Protein AF-0000000069957205 (afdb_homodimer)

Nearest PDB structures (foldseek):
  1v2r-assembly1_T  TM=9.143E-01  e=3.333E-22  Bos taurus
  2ra3-assembly1_B  TM=8.995E-01  e=7.237E-22  Homo sapiens
  4b2b-assembly2_C  TM=9.172E-01  e=4.080E-21  Bos taurus
  3plb-assembly1_A  TM=9.095E-01  e=2.532E-21  Bos taurus
  2f91-assembly1_A  TM=8.867E-01  e=6.575E-21  Astacus leptodactylus

Secondary structure (DSSP, 8-state):
--------------------TTHHHHHHHHHHHTTSHHHHHHH-GGG---EEPPS-S-TTEEEEEE-SSTTSPPEEEEEEEE-SSSEEEE-GGGSEETTTEEEEEEEES-SBSSS---GGG-EEEEEEEEEE-TT--TT--TT--EEEEEESPP---SSS---EEP-SS--TTS-EEEEESS-SSTT-SS--SB-EEEEEEEE-HHHHHHHTHHHHHTTTTTT-S-TTEEEEE-TTT------TT-TTPEEEE--S---SSS--SS-EEEEEEEEESTTT-TT--EEEEEGGGGHHHHHHHHS---/--------------------TTHHHHHHHHHHHTTSHHHHHHH-GGG---EEPPS-S-TTEEEEEE-SSTTSPPEEEEEEEE-SSSEEEE-GGGSEETTTEEEEEEEES-SBSSS---GGG-EEEEEEEEEE-TT--TT--SS--EEEEEESPP---SSS---EEP-SS--TTS-EEEEESS-SSTT-SS--SB-EEEEEEEE-HHHHHHHTHHHHHTTTTTT-S-TTEEEEE-TTT------TT-TTPEEEE--S---SSS--SS-EEEEEEEEESTTT-TT--EEEEEGGGGHHHHHHHHS---

Foldseek 3Di:
DDPPPPPPPPPPPPPPVPPPQQRLLQVQCLVQQCVDLVNVCLVPVVPHDDDDDAPDPQQQKKWWFFAPDPPDDTDGFEIWGASDLWKTKFFQVQQADPVGGGGFKIKGLDFFQPDPPCVVRIDMFTFPDKAQDPPDDPPALPSGMIMTTTPPGHDDDRRHDGAGADQDDDPQPFFKKWKFQAPQFLPDPGGHRGIDMFTKAWDDQVLLQVLCVVCCVVCSHVVGDDSQKTWIHDQAQFNGADDGRHGGTFTWGADPDDSSPRDGRHIYGQWTFGDWDGHRDHNITTMTGGRNVCSNVCCCVVPNDD/DPPPPPPPPPPPPPPPVPPPQQRLLQVQCLVQQCPDLVNVCLVPVVPHDDDDDAPDPQQQKKWWFFAPDPVDDTDGFEIWGASDLWKTKFFQVQQADPPGGGGFKIKGLDFFQPDPPCVVRIDMFTFPDKAQDPPDDPPALPSGMIMTTTPPGHDDDRRHDGAGADQDDDPQPFFKKWKFQAPQFLPDPGGHRGIDMFTKAWDDQVLLQVLCVVCCVVCSHVVGDDSQKTWIHDQAPFNGADDGRHGGTFTWGADPDDSSPRDGRHIYGQWTFGDWDGHRDHNITTMTGGRNVCSNVCCCVVPNDD

pLDDT: mean 90.07, std 14.48, range [34.66, 98.94]

InterPro domains:
  IPR001254 Serine proteases, trypsin domain [PF00089] (59-298)
  IPR001254 Serine proteases, trypsin domain [PS50240] (58-303)
  IPR001254 Serine proteases, trypsin domain [SM00020] (48-298)
  IPR001254 Serine proteases, trypsin domain [cd00190] (58-301)
  IPR001314 Peptidase S1A, chymotrypsin family [PR00722] (79-94)
  IPR001314 Peptidase S1A, chymotrypsin family [PR00722] (140-154)
  IPR001314 Peptidase S1A, chymotrypsin family [PR00722] (240-252)
  IPR009003 Peptidase S1, PA clan [SSF50494] (58-305)
  IPR018114 Serine proteases, trypsin family, histidine active site [PS00134] (89-94)
  IPR033116 Serine proteases, trypsin family, serine active site [PS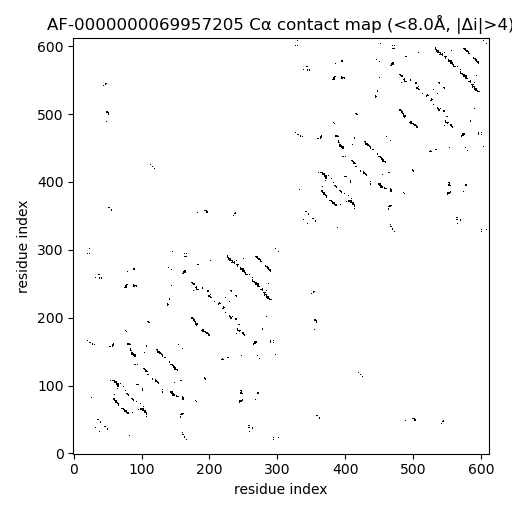00135] (241-252)
  IPR050127 Serine Proteases (Peptidase S1 Family) [PTHR24264] (75-301)

Sequence (612 aa):
MIRIKIALVIVLSIAFRGSGVGEKAFNACKTYGQLMLECHNILFPKLRVRVPVDFLLYPHMVLIGFRKNPNHNPSWKCGGSLISEGWVLTAAHCVEDRDEGPASILRIGTATFEFDEVDELVQERTVAEIVPHPGFNPPSKYHDIALMRASPVFTLNRDIRIACLHLGEDIGRFNLTVIGFGKTASSATYGSQTLMKVDVDVIAPEICNRSMKFLIKKKILAEGITENQLCAGDYEHGGRDTCQGDSGGPMQIMEDRVDCVHNFPLHTIVGVTSFGRDCGRKMAPGVYTKVSKYVEWIENIVWPNRMIRIKIALVIVLSIAFRGSGVGEKAFNACKTYGQLMLECHNILFPKLRVRVPVDFLLYPHMVLIGFRKNPNHNPSWKCGGSLISEGWVLTAAHCVEDRDEGPASILRIGTATFEFDEVDELVQERTVAEIVPHPGFNPPSKYHDIALMRASPVFTLNRDIRIACLHLGEDIGRFNLTVIGFGKTASSATYGSQTLMKVDVDVIAPEICNRSMKFLIKKKILAEGITENQLCAGDYEHGGRDTCQGDSGGPMQIMEDRVDCVHNFPLHTIVGVTSFGRDCGRKMAPGVYTKVSKYVEWIENIVWPNR

Solvent-accessible surface area (backbone atoms only — not comparable to full-atom values): 32258 Å² total; per-residue (Å²): 136,84,80,78,78,80,78,78,77,76,76,74,72,72,72,73,75,71,75,56,82,48,45,65,54,48,47,54,40,46,58,54,39,52,69,33,69,71,29,39,31,67,76,36,47,75,70,34,67,72,40,65,62,70,72,50,90,61,30,24,44,26,40,33,16,18,31,78,43,93,86,49,78,60,46,76,50,26,23,17,30,24,58,44,58,38,36,30,42,25,18,30,74,58,54,46,42,93,88,39,28,39,49,42,35,39,35,33,43,72,61,43,70,80,48,82,43,52,67,82,58,48,48,76,25,37,52,73,43,76,49,57,40,88,72,43,51,80,80,35,69,50,56,33,33,22,38,35,29,39,40,67,56,56,78,74,51,96,56,33,40,55,30,31,72,34,73,65,84,84,62,84,88,54,72,32,33,35,42,35,39,14,28,78,40,72,84,48,90,56,53,43,58,40,33,28,40,44,67,37,36,81,42,56,57,75,64,48,38,69,61,37,48,68,42,30,74,69,51,32,31,61,77,49,73,47,91,55,42,40,37,30,16,33,50,86,48,13,36,26,54,64,23,69,34,16,34,8,7,40,26,28,36,68,65,91,77,61,75,54,77,88,41,42,95,44,44,26,33,45,25,21,29,54,49,61,50,70,41,24,38,59,56,29,48,26,33,23,27,29,38,41,74,42,40,58,65,49,34,57,66,78,60,51,85,129,137,85,82,78,76,78,76,77,76,75,75,73,72,72,72,73,74,71,75,57,84,47,45,66,53,49,46,53,40,46,57,54,37,52,68,32,70,71,30,40,31,67,76,35,47,75,67,35,67,73,41,65,61,72,71,51,90,59,30,23,44,27,40,34,14,19,31,80,44,93,87,49,78,61,47,76,50,26,24,16,30,24,58,46,60,39,36,30,43,23,17,32,75,58,54,47,41,93,89,40,28,39,50,41,35,38,36,33,43,73,62,43,68,79,49,83,43,51,66,81,59,49,48,79,24,37,52,74,44,77,48,57,40,87,73,42,52,80,82,35,68,49,56,34,32,21,38,34,30,40,40,68,55,57,78,73,52,96,57,32,40,55,31,32,71,35,73,65,84,83,62,84,87,54,72,33,34,36,43,35,39,14,27,79,40,71,84,47,90,57,51,43,57,41,34,28,41,42,67,38,37,80,43,55,57,76,63,47,37,68,59,37,47,69,42,29,74,68,50,31,32,62,79,48,71,50,92,55,42,41,36,29,17,34,49,86,48,13,36,26,53,64,24,68,34,15,34,8,7,40,26,27,36,68,65,92,76,62,74,55,78,88,41,41,95,44,44,27,34,44,24,22,28,56,50,60,50,68,42,24,37,59,55,30,47,24,34,22,26,30,37,41,75,43,40,56,65,49,34,58,68,80,59,50,84,129

Radius of gyration: 29.02 Å; Cα contacts (8 Å, |Δi|>4): 1482; chains: 2; bounding box: 79×131×70 Å

Organism: Trichoplusia ni (NCBI:txid7111)

Structure (mmCIF, N/CA/C/O backbone):
data_AF-0000000069957205-model_v1
#
loop_
_entity.id
_entity.type
_entity.pdbx_description
1 polymer 'Serine protease snake-like'
#
loop_
_atom_site.group_PDB
_atom_site.id
_atom_site.type_symbol
_atom_site.label_atom_id
_atom_site.label_alt_id
_atom_site.label_comp_id
_atom_site.label_asym_id
_atom_site.label_entity_id
_atom_site.label_seq_id
_atom_site.pdbx_PDB_ins_code
_atom_site.Cartn_x
_atom_site.Cartn_y
_atom_site.Cartn_z
_atom_site.occupancy
_atom_site.B_iso_or_equiv
_atom_site.auth_seq_id
_atom_site.auth_comp_id
_atom_site.auth_asym_id
_atom_site.auth_atom_id
_atom_site.pdbx_PDB_model_num
ATOM 1 N N . MET A 1 1 ? -57 -61.344 15.375 1 35.66 1 MET A N 1
ATOM 2 C CA . MET A 1 1 ? -56.875 -59.969 14.914 1 35.66 1 MET A CA 1
ATOM 3 C C . MET A 1 1 ? -55.438 -59.469 15.008 1 35.66 1 MET A C 1
ATOM 5 O O . MET A 1 1 ? -54.906 -59.281 16.109 1 35.66 1 MET A O 1
ATOM 9 N N . ILE A 1 2 ? -54.531 -59.875 14.039 1 38.09 2 ILE A N 1
ATOM 10 C CA . ILE A 1 2 ? -53.094 -59.688 13.922 1 38.09 2 ILE A CA 1
ATOM 11 C C . ILE A 1 2 ? -52.75 -58.219 13.68 1 38.09 2 ILE A C 1
ATOM 13 O O . ILE A 1 2 ? -53.219 -57.656 12.68 1 38.09 2 ILE A O 1
ATOM 17 N N . ARG A 1 3 ? -52.562 -57.375 14.734 1 40.75 3 ARG A N 1
ATOM 18 C CA . ARG A 1 3 ? -52.094 -56 14.703 1 40.75 3 ARG A CA 1
ATOM 19 C C . ARG A 1 3 ? -50.781 -55.875 13.914 1 40.75 3 ARG A C 1
ATOM 21 O O . ARG A 1 3 ? -49.781 -56.438 14.305 1 40.75 3 ARG A O 1
ATOM 28 N N . ILE A 1 4 ? -50.812 -55.688 12.578 1 42.56 4 ILE A N 1
ATOM 29 C CA . ILE A 1 4 ? -49.688 -55.344 11.703 1 42.56 4 ILE A CA 1
ATOM 30 C C . ILE A 1 4 ? -49.094 -54.031 12.141 1 42.56 4 ILE A C 1
ATOM 32 O O . ILE A 1 4 ? -49.75 -53 12.109 1 42.56 4 ILE A O 1
ATOM 36 N N . LYS A 1 5 ? -48.188 -54 13.164 1 43.22 5 LYS A N 1
ATOM 37 C CA . LYS A 1 5 ? -47.344 -52.844 13.469 1 43.22 5 LYS A CA 1
ATOM 38 C C . LYS A 1 5 ? -46.594 -52.344 12.227 1 43.22 5 LYS A C 1
ATOM 40 O O . LYS A 1 5 ? -45.781 -53.094 11.672 1 43.22 5 LYS A O 1
ATOM 45 N N . ILE A 1 6 ? -47.094 -51.469 11.398 1 41 6 ILE A N 1
ATOM 46 C CA . ILE A 1 6 ? -46.406 -50.781 10.305 1 41 6 ILE A CA 1
ATOM 47 C C . ILE A 1 6 ? -45.25 -49.938 10.852 1 41 6 ILE A C 1
ATOM 49 O O . ILE A 1 6 ? -45.469 -49.031 11.664 1 41 6 ILE A O 1
ATOM 53 N N . ALA A 1 7 ? -44.031 -50.562 11.078 1 41.28 7 ALA A N 1
ATOM 54 C CA . ALA A 1 7 ? -42.844 -49.781 11.352 1 41.28 7 ALA A CA 1
ATOM 55 C C . ALA A 1 7 ? -42.594 -48.75 10.258 1 41.28 7 ALA A C 1
ATOM 57 O O . ALA A 1 7 ? -42.438 -49.094 9.078 1 41.28 7 ALA A O 1
ATOM 58 N N . LEU A 1 8 ? -43.031 -47.562 10.469 1 39.69 8 LEU A N 1
ATOM 59 C CA . LEU A 1 8 ? -42.656 -46.406 9.648 1 39.69 8 LEU A CA 1
ATOM 60 C C . LEU A 1 8 ? -41.156 -46.188 9.688 1 39.69 8 LEU A C 1
ATOM 62 O O . LEU A 1 8 ? -40.594 -45.906 10.742 1 39.69 8 LEU A O 1
ATOM 66 N N . VAL A 1 9 ? -40.375 -46.906 8.789 1 41.41 9 VAL A N 1
ATOM 67 C CA . VAL A 1 9 ? -38.969 -46.531 8.594 1 41.41 9 VAL A CA 1
ATOM 68 C C . VAL A 1 9 ? -38.906 -45.094 8.078 1 41.41 9 VAL A C 1
ATOM 70 O O . VAL A 1 9 ? -39.344 -44.812 6.965 1 41.41 9 VAL A O 1
ATOM 73 N N . ILE A 1 10 ? -38.844 -44.156 8.977 1 39.53 10 ILE A N 1
ATOM 74 C CA . ILE A 1 10 ? -38.469 -42.812 8.578 1 39.53 10 ILE A CA 1
ATOM 75 C C . ILE A 1 10 ? -37.062 -42.844 8 1 39.53 10 ILE A C 1
ATOM 77 O O . ILE A 1 10 ? -36.094 -43.156 8.711 1 39.53 10 ILE A O 1
ATOM 81 N N . VAL A 1 11 ? -36.938 -43.094 6.688 1 39.56 11 VAL A N 1
ATOM 82 C CA . VAL A 1 11 ? -35.688 -42.812 6.008 1 39.56 11 VAL A CA 1
ATOM 83 C C . VAL A 1 11 ? -35.312 -41.344 6.141 1 39.56 11 VAL A C 1
ATOM 85 O O . VAL A 1 11 ? -36 -40.469 5.59 1 39.56 11 VAL A O 1
ATOM 88 N N . LEU A 1 12 ? -34.719 -41 7.203 1 37.78 12 LEU A N 1
ATOM 89 C CA . LEU A 1 12 ? -34.031 -39.719 7.258 1 37.78 12 LEU A CA 1
ATOM 90 C C . LEU A 1 12 ? -33.062 -39.562 6.094 1 37.78 12 LEU A C 1
ATOM 92 O O . LEU A 1 12 ? -32.031 -40.25 6.043 1 37.78 12 LEU A O 1
ATOM 96 N N . SER A 1 13 ? -33.562 -39.281 4.922 1 34.91 13 SER A N 1
ATOM 97 C CA . SER A 1 13 ? -32.625 -38.812 3.904 1 34.91 13 SER A CA 1
ATOM 98 C C . SER A 1 13 ? -31.766 -37.688 4.438 1 34.91 13 SER A C 1
ATOM 100 O O . SER A 1 13 ? -32.281 -36.625 4.766 1 34.91 13 SER A O 1
ATOM 102 N N . ILE A 1 14 ? -30.812 -38.062 5.156 1 37.62 14 ILE A N 1
ATOM 103 C CA . ILE A 1 14 ? -29.781 -37.062 5.379 1 37.62 14 ILE A CA 1
ATOM 104 C C . ILE A 1 14 ? -29.406 -36.406 4.051 1 37.62 14 ILE A C 1
ATOM 106 O O . ILE A 1 14 ? -28.844 -37.031 3.162 1 37.62 14 ILE A O 1
ATOM 110 N N . ALA A 1 15 ? -30.172 -35.5 3.576 1 36.06 15 ALA A N 1
ATOM 111 C CA . ALA A 1 15 ? -29.719 -34.625 2.49 1 36.06 15 ALA A CA 1
ATOM 112 C C . ALA A 1 15 ? -28.312 -34.094 2.764 1 36.06 15 ALA A C 1
ATOM 114 O O . ALA A 1 15 ? -28.125 -33.281 3.658 1 36.06 15 ALA A O 1
ATOM 115 N N . PHE A 1 16 ? -27.297 -34.938 2.594 1 35.88 16 PHE A N 1
ATOM 116 C CA . PHE A 1 16 ? -25.969 -34.344 2.492 1 35.88 16 PHE A CA 1
ATOM 117 C C . PHE A 1 16 ? -26 -33.094 1.649 1 35.88 16 PHE A C 1
ATOM 119 O O . PHE A 1 16 ? -26.234 -33.156 0.439 1 35.88 16 PHE A O 1
ATOM 126 N N . ARG A 1 17 ? -26.516 -32.125 2.107 1 43.06 17 ARG A N 1
ATOM 127 C CA . ARG A 1 17 ? -26.406 -30.859 1.391 1 43.06 17 ARG A CA 1
ATOM 128 C C . ARG A 1 17 ? -24.953 -30.594 0.974 1 43.06 17 ARG A C 1
ATOM 130 O O . ARG A 1 17 ? -24.125 -30.219 1.804 1 43.06 17 ARG A O 1
ATOM 137 N N . GLY A 1 18 ? -24.266 -31.344 0.088 1 47.59 18 GLY A N 1
ATOM 138 C CA . GLY A 1 18 ? -22.953 -31.109 -0.488 1 47.59 18 GLY A CA 1
ATOM 139 C C . GLY A 1 18 ? -22.672 -29.641 -0.782 1 47.59 18 GLY A C 1
ATOM 140 O O . GLY A 1 18 ? -23.547 -28.938 -1.295 1 47.59 18 GLY A O 1
ATOM 141 N N . SER A 1 19 ? -21.75 -29.031 -0.15 1 64 19 SER A N 1
ATOM 142 C CA . SER A 1 19 ? -21.391 -27.625 -0.393 1 64 19 SER A CA 1
ATOM 143 C C . SER A 1 19 ? -21.141 -27.375 -1.875 1 64 19 SER A C 1
ATOM 145 O O . SER A 1 19 ? -20.562 -28.219 -2.564 1 64 19 SER A O 1
ATOM 147 N N . GLY A 1 20 ? -21.922 -26.516 -2.492 1 83.75 20 GLY A N 1
ATOM 148 C CA . GLY A 1 20 ? -21.703 -26.109 -3.869 1 83.75 20 GLY A CA 1
ATOM 149 C C . GLY A 1 20 ? -20.281 -25.703 -4.152 1 83.75 20 GLY A C 1
ATOM 150 O O . GLY A 1 20 ? -19.531 -25.328 -3.244 1 83.75 20 GLY A O 1
ATOM 151 N N . VAL A 1 21 ? -19.781 -26.078 -5.312 1 92.75 21 VAL A N 1
ATOM 152 C CA . VAL A 1 21 ? -18.453 -25.703 -5.75 1 92.75 21 VAL A CA 1
ATOM 153 C C . VAL A 1 21 ? -18.172 -24.25 -5.395 1 92.75 21 VAL A C 1
ATOM 155 O O . VAL A 1 21 ? -18.984 -23.359 -5.711 1 92.75 21 VAL A O 1
ATOM 158 N N . GLY A 1 22 ? -17.078 -24.031 -4.621 1 96.5 22 GLY A N 1
ATOM 159 C CA . GLY A 1 22 ? -16.672 -22.672 -4.266 1 96.5 22 GLY A CA 1
ATOM 160 C C . GLY A 1 22 ? -17.047 -22.297 -2.844 1 96.5 22 GLY A C 1
ATOM 161 O O . GLY A 1 22 ? -16.531 -21.312 -2.303 1 96.5 22 GLY A O 1
ATOM 162 N N . GLU A 1 23 ? -17.906 -23.016 -2.26 1 96.06 23 GLU A N 1
ATOM 163 C CA . GLU A 1 23 ? -18.406 -22.656 -0.938 1 96.06 23 GLU A CA 1
ATOM 164 C C . GLU A 1 23 ? -17.312 -22.766 0.119 1 96.06 23 GLU A C 1
ATOM 166 O O . GLU A 1 23 ? -17.188 -21.875 0.972 1 96.06 23 GLU A O 1
ATOM 171 N N . LYS A 1 24 ? -16.531 -23.875 0.067 1 97.31 24 LYS A N 1
ATOM 172 C CA . LYS A 1 24 ? -15.469 -24.047 1.056 1 97.31 24 LYS A CA 1
ATOM 173 C C . LYS A 1 24 ? -14.414 -22.953 0.928 1 97.31 24 LYS A C 1
ATOM 175 O O . LYS A 1 24 ? -13.969 -22.391 1.932 1 97.31 24 LYS A O 1
ATOM 180 N N . ALA A 1 25 ? -14.039 -22.688 -0.297 1 97.94 25 ALA A N 1
ATOM 181 C CA . ALA A 1 25 ? -13.062 -21.625 -0.549 1 97.94 25 ALA A CA 1
ATOM 182 C C . ALA A 1 25 ? -13.586 -20.281 -0.084 1 97.94 25 ALA A C 1
ATOM 184 O O . ALA A 1 25 ? -12.867 -19.516 0.562 1 97.94 25 ALA A O 1
ATOM 185 N N . PHE A 1 26 ? -14.844 -20.031 -0.383 1 97.75 26 PHE A N 1
ATOM 186 C CA . PHE A 1 26 ? -15.461 -18.766 0.04 1 97.75 26 PHE A CA 1
ATOM 187 C C . PHE A 1 26 ? -15.492 -18.672 1.561 1 97.75 26 PHE A C 1
ATOM 189 O O . PHE A 1 26 ? -15.164 -17.625 2.123 1 97.75 26 PHE A O 1
ATOM 196 N N . ASN A 1 27 ? -15.859 -19.703 2.152 1 97.25 27 ASN A N 1
ATOM 197 C CA . ASN A 1 27 ? -15.969 -19.703 3.607 1 97.25 27 ASN A CA 1
ATOM 198 C C . ASN A 1 27 ? -14.609 -19.516 4.277 1 97.25 27 ASN A C 1
ATOM 200 O O . ASN A 1 27 ? -14.516 -18.875 5.32 1 97.25 27 ASN A O 1
ATOM 204 N N . ALA A 1 28 ? -13.633 -20.156 3.689 1 96.88 28 ALA A N 1
ATOM 205 C CA . ALA A 1 28 ? -12.289 -19.969 4.227 1 96.88 28 ALA A CA 1
ATOM 206 C C . ALA A 1 28 ? -11.883 -18.5 4.172 1 96.88 28 ALA A C 1
ATOM 208 O O . ALA A 1 28 ? -11.359 -17.953 5.145 1 96.88 28 ALA A O 1
ATOM 209 N N . CYS A 1 29 ? -12.133 -17.875 3.072 1 97.31 29 CYS A N 1
ATOM 210 C CA . CYS A 1 29 ? -11.836 -16.453 2.898 1 97.31 29 CYS A CA 1
ATOM 211 C C . CYS A 1 29 ? -12.672 -15.609 3.848 1 97.31 29 CYS A C 1
ATOM 213 O O . CYS A 1 29 ? -12.148 -14.703 4.5 1 97.31 29 CYS A O 1
ATOM 215 N N . LYS A 1 30 ? -13.906 -15.914 3.926 1 97.56 30 LYS A N 1
ATOM 216 C CA . LYS A 1 30 ? -14.828 -15.18 4.789 1 97.56 30 LYS A CA 1
ATOM 217 C C . LYS A 1 30 ? -14.398 -15.266 6.25 1 97.56 30 LYS A C 1
ATOM 219 O O . LYS A 1 30 ? -14.344 -14.25 6.945 1 97.56 30 LYS A O 1
ATOM 224 N N . THR A 1 31 ? -14.109 -16.469 6.652 1 97.06 31 THR A N 1
ATOM 225 C CA . THR A 1 31 ? -13.734 -16.688 8.047 1 97.06 31 THR A CA 1
ATOM 226 C C . THR A 1 31 ? -12.484 -15.891 8.398 1 97.06 31 THR A C 1
ATOM 228 O O . THR A 1 31 ? -12.445 -15.195 9.414 1 97.06 31 THR A O 1
ATOM 231 N N . TYR A 1 32 ? -11.531 -15.969 7.582 1 97 32 TYR A N 1
ATOM 232 C CA . TYR A 1 32 ? -10.312 -15.211 7.84 1 97 32 TYR A CA 1
ATOM 233 C C . TYR A 1 32 ? -10.57 -13.711 7.73 1 97 32 TYR A C 1
ATOM 235 O O . TYR A 1 32 ? -10.18 -12.945 8.617 1 97 32 TYR A O 1
ATOM 243 N N . GLY A 1 33 ? -11.195 -13.25 6.617 1 96.94 33 GLY A N 1
ATOM 244 C CA . GLY A 1 33 ? -11.469 -11.844 6.371 1 96.94 33 GLY A CA 1
ATOM 245 C C . GLY A 1 33 ? -12.234 -11.18 7.5 1 96.94 33 GLY A C 1
ATOM 246 O O . GLY A 1 33 ? -11.906 -10.055 7.902 1 96.94 33 GLY A O 1
ATOM 247 N N . GLN A 1 34 ? -13.18 -11.859 8.031 1 96.75 34 GLN A N 1
ATOM 248 C CA . GLN A 1 34 ? -14.047 -11.266 9.039 1 96.75 34 GLN A CA 1
ATOM 249 C C . GLN A 1 34 ? -13.336 -11.172 10.391 1 96.75 34 GLN A C 1
ATOM 251 O O . GLN A 1 34 ? -13.828 -10.516 11.312 1 96.75 34 GLN A O 1
ATOM 256 N N . LEU A 1 35 ? -12.164 -11.773 10.508 1 95.56 35 LEU A N 1
ATOM 257 C CA . LEU A 1 35 ? -11.367 -11.648 11.719 1 95.56 35 LEU A CA 1
ATOM 258 C C . LEU A 1 35 ? -10.461 -10.422 11.656 1 95.56 35 LEU A C 1
ATOM 260 O O . LEU A 1 35 ? -9.883 -10.016 12.664 1 95.56 35 LEU A O 1
ATOM 264 N N . MET A 1 36 ? -10.383 -9.828 10.523 1 96.06 36 MET A N 1
ATOM 265 C CA . MET A 1 36 ? -9.492 -8.688 10.328 1 96.06 36 MET A CA 1
ATOM 266 C C . MET A 1 36 ? -10.102 -7.418 10.914 1 96.06 36 MET A C 1
ATOM 268 O O . MET A 1 36 ? -11.32 -7.246 10.898 1 96.06 36 MET A O 1
ATOM 272 N N . LEU A 1 37 ? -9.219 -6.477 11.391 1 93.88 37 LEU A N 1
ATOM 273 C CA . LEU A 1 37 ? -9.664 -5.219 11.984 1 93.88 37 LEU A CA 1
ATOM 274 C C . LEU A 1 37 ? -10.461 -4.398 10.977 1 93.88 37 LEU A C 1
ATOM 276 O O . LEU A 1 37 ? -11.422 -3.713 11.352 1 93.88 37 LEU A O 1
ATOM 280 N N . GLU A 1 38 ? -10.117 -4.441 9.703 1 93.31 38 GLU A N 1
ATOM 281 C CA . GLU A 1 38 ? -10.836 -3.719 8.664 1 93.31 38 GLU A CA 1
ATOM 282 C C . GLU A 1 38 ? -12.297 -4.168 8.594 1 93.31 38 GLU A C 1
ATOM 284 O O . GLU A 1 38 ? -13.203 -3.336 8.516 1 93.31 38 GLU A O 1
ATOM 289 N N . CYS A 1 39 ? -12.477 -5.422 8.625 1 96.12 39 CYS A N 1
ATOM 290 C CA . CYS A 1 39 ? -13.836 -5.945 8.555 1 96.12 39 CYS A CA 1
ATOM 291 C C . CYS A 1 39 ? -14.578 -5.727 9.867 1 96.12 39 CYS A C 1
ATOM 293 O O . CYS A 1 39 ? -15.789 -5.496 9.875 1 96.12 39 CYS A O 1
ATOM 295 N N . HIS A 1 40 ? -13.844 -5.855 11.031 1 95.06 40 HIS A N 1
ATOM 296 C CA . HIS A 1 40 ? -14.453 -5.484 12.305 1 95.06 40 HIS A CA 1
ATOM 297 C C . HIS A 1 40 ? -15.078 -4.094 12.234 1 95.06 40 HIS A 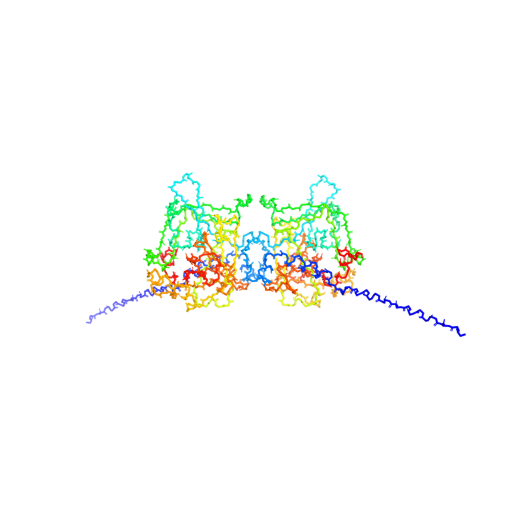C 1
ATOM 299 O O . HIS A 1 40 ? -16.234 -3.904 12.641 1 95.06 40 HIS A O 1
ATOM 305 N N . ASN A 1 41 ? -14.367 -3.152 11.711 1 92.12 41 ASN A N 1
ATOM 306 C CA . ASN A 1 41 ? -14.812 -1.764 11.656 1 92.12 41 ASN A CA 1
ATOM 307 C C . ASN A 1 41 ? -16.016 -1.6 10.734 1 92.12 41 ASN A C 1
ATOM 309 O O . ASN A 1 41 ? -16.891 -0.759 10.984 1 92.12 41 ASN A O 1
ATOM 313 N N . ILE A 1 42 ? -16.062 -2.375 9.648 1 92.12 42 ILE A N 1
ATOM 314 C CA . ILE A 1 42 ? -17.156 -2.297 8.703 1 92.12 42 ILE A CA 1
ATOM 315 C C . ILE A 1 42 ? -18.406 -2.951 9.297 1 92.12 42 ILE A C 1
ATOM 317 O O . ILE A 1 42 ? -19.5 -2.398 9.219 1 92.12 42 ILE A O 1
ATOM 321 N N . LEU A 1 43 ? -18.234 -4.086 9.914 1 94.94 43 LEU A N 1
ATOM 322 C CA . LEU A 1 43 ? -19.359 -4.879 10.414 1 94.94 43 LEU A CA 1
ATOM 323 C C . LEU A 1 43 ? -19.859 -4.324 11.734 1 94.94 43 LEU A C 1
ATOM 325 O O . LEU A 1 43 ? -21.047 -4.492 12.07 1 94.94 43 LEU A O 1
ATOM 329 N N . PHE A 1 44 ? -19 -3.68 12.539 1 93.25 44 PHE A N 1
ATOM 330 C CA . PHE A 1 44 ? -19.359 -3.098 13.828 1 93.25 44 PHE A CA 1
ATOM 331 C C . PHE A 1 44 ? -18.922 -1.642 13.906 1 93.25 44 PHE A C 1
ATOM 333 O O . PHE A 1 44 ? -18.031 -1.301 14.68 1 93.25 44 PHE A O 1
ATOM 340 N N . PRO A 1 45 ? -19.562 -0.725 13.281 1 86.69 45 PRO A N 1
ATOM 341 C CA . PRO A 1 45 ? -19.141 0.673 13.156 1 86.69 45 PRO A CA 1
ATOM 342 C C . PRO A 1 45 ? -19.094 1.392 14.508 1 86.69 45 PRO A C 1
ATOM 344 O O . PRO A 1 45 ? -18.328 2.342 14.672 1 86.69 45 PRO A O 1
ATOM 347 N N . LYS A 1 46 ? -19.859 0.992 15.5 1 86.5 46 LYS A N 1
ATOM 348 C CA . LYS A 1 46 ? -19.891 1.639 16.812 1 86.5 46 LYS A CA 1
ATOM 349 C C . LYS A 1 46 ? -18.672 1.233 17.656 1 86.5 46 LYS A C 1
ATOM 351 O O . LYS A 1 46 ? -18.391 1.858 18.672 1 86.5 46 LYS A O 1
ATOM 356 N N . LEU A 1 47 ? -18.031 0.159 17.203 1 88.19 47 LEU A N 1
ATOM 357 C CA . LEU A 1 47 ? -16.891 -0.36 17.953 1 88.19 47 LEU A CA 1
ATOM 358 C C . LEU A 1 47 ? -15.617 -0.247 17.125 1 88.19 47 LEU A C 1
ATOM 360 O O . LEU A 1 47 ? -14.766 -1.138 17.172 1 88.19 47 LEU A O 1
ATOM 364 N N . ARG A 1 48 ? -15.492 0.8 16.406 1 86.25 48 ARG A N 1
ATOM 365 C CA . ARG A 1 48 ? -14.359 0.97 15.5 1 86.25 48 ARG A CA 1
ATOM 366 C C . ARG A 1 48 ? -13.062 1.123 16.266 1 86.25 48 ARG A C 1
ATOM 368 O O . ARG A 1 48 ? -13.039 1.727 17.344 1 86.25 48 ARG A O 1
ATOM 375 N N . VAL A 1 49 ? -12.016 0.579 15.633 1 83.25 49 VAL A N 1
ATOM 376 C CA . VAL A 1 49 ? -10.664 0.729 16.156 1 83.25 49 VAL A CA 1
ATOM 377 C C . VAL A 1 49 ? -9.742 1.268 15.07 1 83.25 49 VAL A C 1
ATOM 379 O O . VAL A 1 49 ? -10.055 1.18 13.883 1 83.25 49 VAL A O 1
ATOM 382 N N . ARG A 1 50 ? -8.68 1.925 15.492 1 86 50 ARG A N 1
ATOM 383 C CA . ARG A 1 50 ? -7.668 2.34 14.531 1 86 50 ARG A CA 1
ATOM 384 C C . ARG A 1 50 ? -6.91 1.137 13.977 1 86 50 ARG A C 1
ATOM 386 O O . ARG A 1 50 ? -6.629 0.187 14.703 1 86 50 ARG A O 1
ATOM 393 N N . VAL A 1 51 ? -6.598 1.232 12.734 1 92.25 51 VAL A N 1
ATOM 394 C CA . VAL A 1 51 ? -5.945 0.12 12.055 1 92.25 51 VAL A CA 1
ATOM 395 C C . VAL A 1 51 ? -4.516 0.511 11.68 1 92.25 51 VAL A C 1
ATOM 397 O O . VAL A 1 51 ? -4.289 1.577 11.102 1 92.25 51 VAL A O 1
ATOM 400 N N . PRO A 1 52 ? -3.488 -0.313 12.07 1 94.19 52 PRO A N 1
ATOM 401 C CA . PRO A 1 52 ? -2.123 -0.033 11.625 1 94.19 52 PRO A CA 1
ATOM 402 C C . PRO A 1 52 ? -1.964 -0.148 10.109 1 94.19 52 PRO A C 1
ATOM 404 O O . PRO A 1 52 ? -2.686 -0.913 9.469 1 94.19 52 PRO A O 1
ATOM 407 N N . VAL A 1 53 ? -1.016 0.617 9.562 1 93.5 53 VAL A N 1
ATOM 408 C CA . VAL A 1 53 ? -0.716 0.489 8.141 1 93.5 53 VAL A CA 1
ATOM 409 C C . VAL A 1 53 ? -0.138 -0.896 7.859 1 93.5 53 VAL A C 1
ATOM 411 O O . VAL A 1 53 ? 0.498 -1.5 8.727 1 93.5 53 VAL A O 1
ATOM 414 N N . ASP A 1 54 ? -0.374 -1.361 6.625 1 91.62 54 ASP A N 1
ATOM 415 C CA . ASP A 1 54 ? 0.21 -2.633 6.207 1 91.62 54 ASP A CA 1
ATOM 416 C C . ASP A 1 54 ? 1.688 -2.473 5.863 1 91.62 54 ASP A C 1
ATOM 418 O O . ASP A 1 54 ? 2.08 -1.491 5.227 1 91.62 54 ASP A O 1
ATOM 422 N N . PHE A 1 55 ? 2.447 -3.475 6.254 1 88.81 55 PHE A N 1
ATOM 423 C CA . PHE A 1 55 ? 3.865 -3.463 5.914 1 88.81 55 PHE A CA 1
ATOM 424 C C . PHE A 1 55 ? 4.105 -4.113 4.555 1 88.81 55 PHE A C 1
ATOM 426 O O . PHE A 1 55 ? 5.059 -3.764 3.855 1 88.81 55 PHE A O 1
ATOM 433 N N . LEU A 1 56 ? 3.289 -5.078 4.297 1 92.62 56 LEU A N 1
ATOM 434 C CA . LEU A 1 56 ? 3.398 -5.781 3.023 1 92.62 56 LEU A CA 1
ATOM 435 C C . LEU A 1 56 ? 2.158 -5.555 2.166 1 92.62 56 LEU A C 1
ATOM 437 O O . LEU A 1 56 ? 1.032 -5.742 2.633 1 92.62 56 LEU A O 1
ATOM 441 N N . LEU A 1 57 ? 2.441 -5.234 0.932 1 94.06 57 LEU A N 1
ATOM 442 C CA . LEU A 1 57 ? 1.338 -5.02 0.002 1 94.06 57 LEU A CA 1
ATOM 443 C C . LEU A 1 57 ? 0.768 -6.344 -0.485 1 94.06 57 LEU A C 1
ATOM 445 O O . LEU A 1 57 ? -0.412 -6.43 -0.835 1 94.06 57 LEU A O 1
ATOM 449 N N . TYR A 1 58 ? 1.571 -7.316 -0.496 1 96.88 58 TYR A N 1
ATOM 450 C CA . TYR A 1 58 ? 1.174 -8.641 -0.962 1 96.88 58 TYR A CA 1
ATOM 451 C C . TYR A 1 58 ? 1.554 -9.711 0.051 1 96.88 58 TYR A C 1
ATOM 453 O O . TYR A 1 58 ? 2.41 -10.555 -0.22 1 96.88 58 TYR A O 1
ATOM 461 N N . PRO A 1 59 ? 0.785 -9.758 1.109 1 97.06 59 PRO A N 1
ATOM 462 C CA . PRO A 1 59 ? 1.161 -10.594 2.252 1 97.06 59 PRO A CA 1
ATOM 463 C C . PRO A 1 59 ? 0.919 -12.086 1.999 1 97.06 59 PRO A C 1
ATOM 465 O O . PRO A 1 59 ? 1.312 -12.922 2.814 1 97.06 59 PRO A O 1
ATOM 468 N N . HIS A 1 60 ? 0.306 -12.422 0.881 1 98.69 60 HIS A N 1
ATOM 469 C CA . HIS A 1 60 ? 0.02 -13.805 0.527 1 98.69 60 HIS A CA 1
ATOM 470 C C . HIS A 1 60 ? 1.116 -14.383 -0.362 1 98.69 60 HIS A C 1
ATOM 472 O O . HIS A 1 60 ? 1.142 -15.594 -0.617 1 98.69 60 HIS A O 1
ATOM 478 N N . MET A 1 61 ? 2.004 -13.547 -0.878 1 98.56 61 MET A N 1
ATOM 479 C CA . MET A 1 61 ? 3.012 -13.961 -1.852 1 98.56 61 MET A CA 1
ATOM 480 C C . MET A 1 61 ? 4.027 -14.906 -1.217 1 98.56 61 MET A C 1
ATOM 482 O O . MET A 1 61 ? 4.625 -14.578 -0.189 1 98.56 61 MET A O 1
ATOM 486 N N . VAL A 1 62 ? 4.234 -16.047 -1.838 1 98.75 62 VAL A N 1
ATOM 487 C CA . VAL A 1 62 ? 5.184 -17.047 -1.354 1 98.75 62 VAL A CA 1
ATOM 488 C C . VAL A 1 62 ? 6.289 -17.25 -2.387 1 98.75 62 VAL A C 1
ATOM 490 O O . VAL A 1 62 ? 6.016 -17.344 -3.586 1 98.75 62 VAL A O 1
ATOM 493 N N . LEU A 1 63 ? 7.496 -17.312 -1.914 1 98.06 63 LEU A N 1
ATOM 494 C CA . LEU A 1 63 ? 8.625 -17.75 -2.725 1 98.06 63 LEU A CA 1
ATOM 495 C C . LEU A 1 63 ? 8.875 -19.25 -2.561 1 98.06 63 LEU A C 1
ATOM 497 O O . LEU A 1 63 ? 8.828 -19.766 -1.443 1 98.06 63 LEU A O 1
ATOM 501 N N . ILE A 1 64 ? 9.102 -19.828 -3.711 1 98.44 64 ILE A N 1
ATOM 502 C CA . ILE A 1 64 ? 9.375 -21.266 -3.691 1 98.44 64 ILE A CA 1
ATOM 503 C C . ILE A 1 64 ? 10.844 -21.516 -4.012 1 98.44 64 ILE A C 1
ATOM 505 O O . ILE A 1 64 ? 11.336 -21.094 -5.066 1 98.44 64 ILE A O 1
ATOM 509 N N . GLY A 1 65 ? 11.484 -22.234 -3.078 1 97.81 65 GLY A N 1
ATOM 510 C CA . GLY A 1 65 ? 12.898 -22.547 -3.213 1 97.81 65 GLY A CA 1
ATOM 511 C C . GLY A 1 65 ? 13.156 -24 -3.572 1 97.81 65 GLY A C 1
ATOM 512 O O . GLY A 1 65 ? 12.477 -24.891 -3.074 1 97.81 65 GLY A O 1
ATOM 513 N N . PHE A 1 66 ? 14.109 -24.125 -4.445 1 97.62 66 PHE A N 1
ATOM 514 C CA . PHE A 1 66 ? 14.508 -25.453 -4.914 1 97.62 66 PHE A CA 1
ATOM 515 C C . PHE A 1 66 ? 15.875 -25.828 -4.363 1 97.62 66 PHE A C 1
ATOM 517 O O . PHE A 1 66 ? 16.766 -24.984 -4.277 1 97.62 66 PHE A O 1
ATOM 524 N N . ARG A 1 67 ? 15.93 -27.031 -3.996 1 95.62 67 ARG A N 1
ATOM 525 C CA . ARG A 1 67 ? 17.203 -27.531 -3.51 1 95.62 67 ARG A CA 1
ATOM 526 C C . ARG A 1 67 ? 17.391 -29.016 -3.871 1 95.62 67 ARG A C 1
ATOM 528 O O . ARG A 1 67 ? 16.438 -29.797 -3.795 1 95.62 67 ARG A O 1
ATOM 535 N N . LYS A 1 68 ? 18.688 -29.375 -4.168 1 92.81 68 LYS A N 1
ATOM 536 C CA . LYS A 1 68 ? 19.031 -30.781 -4.355 1 92.81 68 LYS A CA 1
ATOM 537 C C . LYS A 1 68 ? 19.312 -31.469 -3.02 1 92.81 68 LYS A C 1
ATOM 539 O O . LYS A 1 68 ? 18.984 -32.656 -2.842 1 92.81 68 LYS A O 1
ATOM 544 N N . ASN A 1 69 ? 19.938 -30.672 -2.172 1 90.44 69 ASN A N 1
ATOM 545 C CA . ASN A 1 69 ? 20.297 -31.094 -0.823 1 90.44 69 ASN A CA 1
ATOM 546 C C . ASN A 1 69 ? 19.781 -30.109 0.228 1 90.44 69 ASN A C 1
ATOM 548 O O . ASN A 1 69 ? 19.875 -28.891 0.065 1 90.44 69 ASN A O 1
ATOM 552 N N . PRO A 1 70 ? 19.219 -30.703 1.284 1 86.56 70 PRO A N 1
ATOM 553 C CA . PRO A 1 70 ? 18.625 -29.844 2.309 1 86.56 70 PRO A CA 1
ATOM 554 C C . PRO A 1 70 ? 19.625 -28.859 2.91 1 86.56 70 PRO A C 1
ATOM 556 O O . PRO A 1 70 ? 19.234 -27.844 3.48 1 86.56 70 PRO A O 1
ATOM 559 N N . ASN A 1 71 ? 20.859 -29.078 2.785 1 89.31 71 ASN A N 1
ATOM 560 C CA . ASN A 1 71 ? 21.891 -28.234 3.383 1 89.31 71 ASN A CA 1
ATOM 561 C C . ASN A 1 71 ? 22.312 -27.125 2.438 1 89.31 71 ASN A C 1
ATOM 563 O O . ASN A 1 71 ? 23.062 -26.219 2.83 1 89.31 71 ASN A O 1
ATOM 567 N N . HIS A 1 72 ? 21.844 -27.203 1.229 1 91.12 72 HIS A N 1
ATOM 568 C CA . HIS A 1 72 ? 22.156 -26.156 0.261 1 91.12 72 HIS A CA 1
ATOM 569 C C . HIS A 1 72 ? 21.203 -24.969 0.389 1 91.12 72 HIS A C 1
ATOM 571 O O . HIS A 1 72 ? 20.078 -25.125 0.847 1 91.12 72 HIS A O 1
ATOM 577 N N . ASN A 1 73 ? 21.75 -23.797 0.056 1 92.75 73 ASN A N 1
ATOM 578 C CA . ASN A 1 73 ? 20.859 -22.641 -0.039 1 92.75 73 ASN A CA 1
ATOM 579 C C . ASN A 1 73 ? 19.812 -22.812 -1.136 1 92.75 73 ASN A C 1
ATOM 581 O O . ASN A 1 73 ? 20.125 -23.312 -2.219 1 92.75 73 ASN A O 1
ATOM 585 N N . PRO A 1 74 ? 18.641 -22.453 -0.818 1 95 74 PRO A N 1
ATOM 586 C CA . PRO A 1 74 ? 17.594 -22.609 -1.841 1 95 74 PRO A CA 1
ATOM 587 C C . PRO A 1 74 ? 17.766 -21.625 -3.002 1 95 74 PRO A C 1
ATOM 589 O O . PRO A 1 74 ? 18.219 -20.5 -2.801 1 95 74 PRO A O 1
ATOM 592 N N . SER A 1 75 ? 17.469 -22.141 -4.168 1 95 75 SER A N 1
ATOM 593 C CA . SER A 1 75 ? 17.297 -21.281 -5.34 1 95 75 SER A CA 1
ATOM 594 C C . SER A 1 75 ? 15.844 -20.844 -5.512 1 95 75 SER A C 1
ATOM 596 O O . SER A 1 75 ? 14.977 -21.672 -5.785 1 95 75 SER A O 1
ATOM 598 N N . TRP A 1 76 ? 15.609 -19.578 -5.312 1 95.12 76 TRP A N 1
ATOM 599 C CA . TRP A 1 76 ? 14.258 -19.047 -5.438 1 95.12 76 TRP A CA 1
ATOM 600 C C . TRP A 1 76 ? 13.891 -18.828 -6.902 1 95.12 76 TRP A C 1
ATOM 602 O O . TRP A 1 76 ? 14.391 -17.906 -7.543 1 95.12 76 TRP A O 1
ATOM 612 N N . LYS A 1 77 ? 12.953 -19.672 -7.477 1 95.38 77 LYS A N 1
ATOM 613 C CA . LYS A 1 77 ? 12.75 -19.625 -8.922 1 95.38 77 LYS A CA 1
ATOM 614 C C . LYS A 1 77 ? 11.258 -19.625 -9.266 1 95.38 77 LYS A C 1
ATOM 616 O O . LYS A 1 77 ? 10.891 -19.625 -10.438 1 95.38 77 LYS A O 1
ATOM 621 N N . CYS A 1 78 ? 10.367 -19.734 -8.273 1 97.88 78 CYS A N 1
ATOM 622 C CA . CYS A 1 78 ? 8.93 -19.734 -8.508 1 97.88 78 CYS A CA 1
ATOM 623 C C . CYS A 1 78 ? 8.203 -18.969 -7.41 1 97.88 78 CYS A C 1
ATOM 625 O O . CYS A 1 78 ? 8.773 -18.672 -6.359 1 97.88 78 CYS A O 1
ATOM 627 N N . GLY A 1 79 ? 7.02 -18.547 -7.773 1 98.44 79 GLY A N 1
ATOM 628 C CA . GLY A 1 79 ? 6.113 -17.953 -6.801 1 98.44 79 GLY A CA 1
ATOM 629 C C . GLY A 1 79 ? 4.891 -18.797 -6.527 1 98.44 79 GLY A C 1
ATOM 630 O O . GLY A 1 79 ? 4.688 -19.828 -7.172 1 98.44 79 GLY A O 1
ATOM 631 N N . GLY A 1 80 ? 4.164 -18.359 -5.586 1 98.88 80 GLY A N 1
ATOM 632 C CA . GLY A 1 80 ? 2.891 -18.953 -5.207 1 98.88 80 GLY A CA 1
ATOM 633 C C . GLY A 1 80 ? 2.039 -18.047 -4.344 1 98.88 80 GLY A C 1
ATOM 634 O O . GLY A 1 80 ? 2.436 -16.922 -4.035 1 98.88 80 GLY A O 1
ATOM 635 N N . SER A 1 81 ? 0.852 -18.516 -4.074 1 98.94 81 SER A N 1
ATOM 636 C CA . SER A 1 81 ? -0.095 -17.797 -3.229 1 98.94 81 SER A CA 1
ATOM 637 C C . SER A 1 81 ? -0.523 -18.641 -2.033 1 98.94 81 SER A C 1
ATOM 639 O O . SER A 1 81 ? -0.96 -19.781 -2.197 1 98.94 81 SER A O 1
ATOM 641 N N . LEU A 1 82 ? -0.358 -18.062 -0.864 1 98.94 82 LEU A N 1
ATOM 642 C CA . LEU A 1 82 ? -0.906 -18.719 0.321 1 98.94 82 LEU A CA 1
ATOM 643 C C . LEU A 1 82 ? -2.43 -18.641 0.326 1 98.94 82 LEU A C 1
ATOM 645 O O . LEU A 1 82 ? -3.002 -17.547 0.409 1 98.94 82 LEU A O 1
ATOM 649 N N . ILE A 1 83 ? -3.115 -19.828 0.275 1 98.88 83 ILE A N 1
ATOM 650 C CA . ILE A 1 83 ? -4.57 -19.781 0.147 1 98.88 83 ILE A CA 1
ATOM 651 C C . ILE A 1 83 ? -5.215 -20.391 1.393 1 98.88 83 ILE A C 1
ATOM 653 O O . ILE A 1 83 ? -6.441 -20.422 1.513 1 98.88 83 ILE A O 1
ATOM 657 N N . SER A 1 84 ? -4.504 -20.953 2.236 1 98.56 84 SER A N 1
ATOM 658 C CA . SER A 1 84 ? -4.793 -21.391 3.598 1 98.56 84 SER A CA 1
ATOM 659 C C . SER A 1 84 ? -3.533 -21.406 4.453 1 98.56 84 SER A C 1
ATOM 661 O O . SER A 1 84 ? -2.432 -21.188 3.949 1 98.56 84 SER A O 1
ATOM 663 N N . GLU A 1 85 ? -3.686 -21.688 5.762 1 98.06 85 GLU A N 1
ATOM 664 C CA . GLU A 1 85 ? -2.508 -21.672 6.625 1 98.06 85 GLU A CA 1
ATOM 665 C C . GLU A 1 85 ? -1.521 -22.766 6.215 1 98.06 85 GLU A C 1
ATOM 667 O O . GLU A 1 85 ? -0.327 -22.672 6.5 1 98.06 85 GLU A O 1
ATOM 672 N N . GLY A 1 86 ? -2.027 -23.703 5.434 1 98.56 86 GLY A N 1
ATOM 673 C CA . GLY A 1 86 ? -1.151 -24.828 5.156 1 98.56 86 GLY A CA 1
ATOM 674 C C . GLY A 1 86 ? -0.876 -25.031 3.678 1 98.56 86 GLY A C 1
ATOM 675 O O . GLY A 1 86 ? -0.045 -25.859 3.301 1 98.56 86 GLY A O 1
ATOM 676 N N . TRP A 1 87 ? -1.522 -24.312 2.838 1 98.94 87 TRP A N 1
ATOM 677 C CA . TRP A 1 87 ? -1.432 -24.688 1.429 1 98.94 87 TRP A CA 1
ATOM 678 C C . TRP A 1 87 ? -1.09 -23.469 0.572 1 98.94 87 TRP A C 1
ATOM 680 O O . TRP A 1 87 ? -1.67 -22.391 0.747 1 98.94 87 TRP A O 1
ATOM 690 N N . VAL A 1 88 ? -0.191 -23.672 -0.317 1 98.94 88 VAL A N 1
ATOM 691 C CA . VAL A 1 88 ? 0.245 -22.688 -1.303 1 98.94 88 VAL A CA 1
ATOM 692 C C . VAL A 1 88 ? -0.203 -23.125 -2.697 1 98.94 88 VAL A C 1
ATOM 694 O O . VAL A 1 88 ? 0.002 -24.281 -3.094 1 98.94 88 VAL A O 1
ATOM 697 N N . LEU A 1 89 ? -0.921 -22.219 -3.412 1 98.94 89 LEU A N 1
ATOM 698 C CA . LEU A 1 89 ? -1.302 -22.422 -4.809 1 98.94 89 LEU A CA 1
ATOM 699 C C . LEU A 1 89 ? -0.19 -21.953 -5.742 1 98.94 89 LEU A C 1
ATOM 701 O O . LEU A 1 89 ? 0.322 -20.844 -5.605 1 98.94 89 LEU A O 1
ATOM 705 N N . THR A 1 90 ? 0.272 -22.812 -6.672 1 98.94 90 THR A N 1
ATOM 706 C CA . THR A 1 90 ? 1.355 -22.5 -7.598 1 98.94 90 THR A CA 1
ATOM 707 C C . THR A 1 90 ? 1.159 -23.234 -8.922 1 98.94 90 THR A C 1
ATOM 709 O O . THR A 1 90 ? 0.06 -23.719 -9.219 1 98.94 90 THR A O 1
ATOM 712 N N . ALA A 1 91 ? 2.18 -23.141 -9.812 1 98.88 91 ALA A N 1
ATOM 713 C CA . ALA A 1 91 ? 2.135 -23.828 -11.094 1 98.88 91 ALA A CA 1
ATOM 714 C C . ALA A 1 91 ? 2.662 -25.25 -10.969 1 98.88 91 ALA A C 1
ATOM 716 O O . ALA A 1 91 ? 3.562 -25.516 -10.172 1 98.88 91 ALA A O 1
ATOM 717 N N . ALA A 1 92 ? 2.119 -26.141 -11.797 1 98.81 92 ALA A N 1
ATOM 718 C CA . ALA A 1 92 ? 2.541 -27.531 -11.766 1 98.81 92 ALA A CA 1
ATOM 719 C C . ALA A 1 92 ? 3.99 -27.672 -12.219 1 98.81 92 ALA A C 1
ATOM 721 O O . ALA A 1 92 ? 4.723 -28.531 -11.719 1 98.81 92 ALA A O 1
ATOM 722 N N . HIS A 1 93 ? 4.43 -26.891 -13.117 1 97.62 93 HIS A N 1
ATOM 723 C CA . HIS A 1 93 ? 5.801 -27.031 -13.602 1 97.62 93 HIS A CA 1
ATOM 724 C C . HIS A 1 93 ? 6.801 -26.531 -12.562 1 97.62 93 HIS A C 1
ATOM 726 O O . HIS A 1 93 ? 8.016 -26.672 -12.75 1 97.62 93 HIS A O 1
ATOM 732 N N . CYS A 1 94 ? 6.348 -25.938 -11.453 1 98.12 94 CYS A N 1
ATOM 733 C CA . CYS A 1 94 ? 7.207 -25.484 -10.367 1 98.12 94 CYS A CA 1
ATOM 734 C C . CYS A 1 94 ? 7.453 -26.609 -9.359 1 98.12 94 CYS A C 1
ATOM 736 O O . CYS A 1 94 ? 8.062 -26.375 -8.312 1 98.12 94 CYS A O 1
ATOM 738 N N . VAL A 1 95 ? 6.984 -27.812 -9.641 1 97.62 95 VAL A N 1
ATOM 739 C CA . VAL A 1 95 ? 7.152 -28.938 -8.734 1 97.62 95 VAL A CA 1
ATOM 740 C C . VAL A 1 95 ? 8.633 -29.312 -8.625 1 97.62 95 VAL A C 1
ATOM 742 O O . VAL A 1 95 ? 9.109 -29.672 -7.551 1 97.62 95 VAL A O 1
ATOM 745 N N . GLU A 1 96 ? 9.289 -29.172 -9.711 1 95.88 96 GLU A N 1
ATOM 746 C CA . GLU A 1 96 ? 10.703 -29.5 -9.766 1 95.88 96 GLU A CA 1
ATOM 747 C C . GLU A 1 96 ? 11.445 -28.625 -10.773 1 95.88 96 GLU A C 1
ATOM 749 O O . GLU A 1 96 ? 10.891 -28.281 -11.82 1 95.88 96 GLU A O 1
ATOM 754 N N . ASP A 1 97 ? 12.602 -28.203 -10.32 1 94.31 97 ASP A N 1
ATOM 755 C CA . ASP A 1 97 ? 13.516 -27.531 -11.242 1 94.31 97 ASP A CA 1
ATOM 756 C C . ASP A 1 97 ? 14.57 -28.5 -11.773 1 94.31 97 ASP A C 1
ATOM 758 O O . ASP A 1 97 ? 15.156 -29.266 -11.016 1 94.31 97 ASP A O 1
ATOM 762 N N . ARG A 1 98 ? 14.836 -28.422 -13.016 1 90.38 98 ARG A N 1
ATOM 763 C CA . ARG A 1 98 ? 15.727 -29.375 -13.664 1 90.38 98 ARG A CA 1
ATOM 764 C C . ARG A 1 98 ? 17.125 -29.344 -13.047 1 90.38 98 ARG A C 1
ATOM 766 O O . ARG A 1 98 ? 17.75 -30.375 -12.828 1 90.38 98 ARG A O 1
ATOM 773 N N . ASP A 1 99 ? 17.625 -28.203 -12.758 1 91.44 99 ASP A N 1
ATOM 774 C CA . ASP A 1 99 ? 19 -28.016 -12.32 1 91.44 99 ASP A CA 1
ATOM 775 C C . ASP A 1 99 ? 19.094 -27.984 -10.797 1 91.44 99 ASP A C 1
ATOM 777 O O . ASP A 1 99 ? 20.109 -28.391 -10.219 1 91.44 99 ASP A O 1
ATOM 781 N N . GLU A 1 100 ? 17.969 -27.562 -10.148 1 93.56 100 GLU A N 1
ATOM 782 C CA . GLU A 1 100 ? 18.078 -27.25 -8.727 1 93.56 100 GLU A CA 1
ATOM 783 C C . GLU A 1 100 ? 17.375 -28.297 -7.879 1 93.56 100 GLU A C 1
ATOM 785 O O . GLU A 1 100 ? 17.516 -28.328 -6.656 1 93.56 100 GLU A O 1
ATOM 790 N N . GLY A 1 101 ? 16.625 -29.25 -8.523 1 95 101 GLY A N 1
ATOM 791 C CA . GLY A 1 101 ? 15.938 -30.281 -7.762 1 95 101 GLY A CA 1
ATOM 792 C C . GLY A 1 101 ? 14.5 -29.922 -7.441 1 95 101 GLY A C 1
ATOM 793 O O . GLY A 1 101 ? 13.898 -29.078 -8.109 1 95 101 GLY A O 1
ATOM 794 N N . PRO A 1 102 ? 13.898 -30.625 -6.457 1 96.69 102 PRO A N 1
ATOM 795 C CA . PRO A 1 102 ? 12.484 -30.438 -6.137 1 96.69 102 PRO A CA 1
ATOM 796 C C . PRO A 1 102 ? 12.227 -29.156 -5.344 1 96.69 102 PRO A C 1
ATOM 798 O O . PRO A 1 102 ? 13.133 -28.656 -4.668 1 96.69 102 PRO A O 1
ATOM 801 N N . ALA A 1 103 ? 11.023 -28.578 -5.516 1 98.19 103 ALA A N 1
ATOM 802 C CA . ALA A 1 103 ? 10.586 -27.547 -4.578 1 98.19 103 ALA A CA 1
ATOM 803 C C . ALA A 1 103 ? 10.711 -28.031 -3.137 1 98.19 103 ALA A C 1
ATOM 805 O O . ALA A 1 103 ? 10.195 -29.109 -2.791 1 98.19 103 ALA A O 1
ATOM 806 N N . SER A 1 104 ? 11.352 -27.219 -2.295 1 97.88 104 SER A N 1
ATOM 807 C CA . SER A 1 104 ? 11.703 -27.766 -0.991 1 97.88 104 SER A CA 1
ATOM 808 C C . SER A 1 104 ? 11.383 -26.781 0.13 1 97.88 104 SER A C 1
ATOM 810 O O . SER A 1 104 ? 11.172 -27.188 1.276 1 97.88 104 SER A O 1
ATOM 812 N N . ILE A 1 105 ? 11.398 -25.547 -0.169 1 98.19 105 ILE A N 1
ATOM 813 C CA . ILE A 1 105 ? 11.203 -24.547 0.868 1 98.19 105 ILE A CA 1
ATOM 814 C C . ILE A 1 105 ? 10.219 -23.484 0.381 1 98.19 105 ILE A C 1
ATOM 816 O O . ILE A 1 105 ? 10.234 -23.094 -0.792 1 98.19 105 ILE A O 1
ATOM 820 N N . LEU A 1 106 ? 9.328 -23.109 1.276 1 98.62 106 LEU A N 1
ATOM 821 C CA . LEU A 1 106 ? 8.367 -22.016 1.062 1 98.62 106 LEU A CA 1
ATOM 822 C C . LEU A 1 106 ? 8.688 -20.828 1.963 1 98.62 106 LEU A C 1
ATOM 824 O O . LEU A 1 106 ? 8.844 -20.984 3.176 1 98.62 106 LEU A O 1
ATOM 828 N N . ARG A 1 107 ? 8.805 -19.688 1.349 1 97.75 107 ARG A N 1
ATOM 829 C CA . ARG A 1 107 ? 9.133 -18.469 2.096 1 97.75 107 ARG A CA 1
ATOM 830 C C . ARG A 1 107 ? 8.07 -17.391 1.88 1 97.75 107 ARG A C 1
ATOM 832 O O . ARG A 1 107 ? 7.711 -17.094 0.741 1 97.75 107 ARG A O 1
ATOM 839 N N . ILE A 1 108 ? 7.539 -16.828 2.984 1 97.94 108 ILE A N 1
ATOM 840 C CA . ILE A 1 108 ? 6.543 -15.758 2.928 1 97.94 108 ILE A CA 1
ATOM 841 C C . ILE A 1 108 ? 7.02 -14.562 3.748 1 97.94 108 ILE A C 1
ATOM 843 O O . ILE A 1 108 ? 7.949 -14.68 4.547 1 97.94 108 ILE A O 1
ATOM 847 N N . GLY A 1 109 ? 6.48 -13.359 3.469 1 94.38 109 GLY A N 1
ATOM 848 C CA . GLY A 1 109 ? 6.812 -12.18 4.242 1 94.38 109 GLY A CA 1
ATOM 849 C C . GLY A 1 109 ? 8 -11.414 3.684 1 94.38 109 GLY A C 1
ATOM 850 O O . GLY A 1 109 ? 8.688 -10.695 4.414 1 94.38 109 GLY A O 1
ATOM 851 N N . THR A 1 110 ? 8.281 -11.633 2.389 1 92.5 110 THR A N 1
ATOM 852 C CA . THR A 1 110 ? 9.453 -11.023 1.772 1 92.5 110 THR A CA 1
ATOM 853 C C . THR A 1 110 ? 9.039 -10.055 0.668 1 92.5 110 THR A C 1
ATOM 855 O O . THR A 1 110 ? 8.359 -10.445 -0.285 1 92.5 110 THR A O 1
ATOM 858 N N . ALA A 1 111 ? 9.453 -8.805 0.844 1 91.12 111 ALA A N 1
ATOM 859 C CA . ALA A 1 111 ? 9.242 -7.832 -0.227 1 91.12 111 ALA A CA 1
ATOM 860 C C . ALA A 1 111 ? 10.547 -7.531 -0.96 1 91.12 111 ALA A C 1
ATOM 862 O O . ALA A 1 111 ? 10.531 -7.023 -2.084 1 91.12 111 ALA A O 1
ATOM 863 N N . THR A 1 112 ? 11.703 -7.785 -0.333 1 90.44 112 THR A N 1
ATOM 864 C CA . THR A 1 112 ? 13 -7.516 -0.947 1 90.44 112 THR A CA 1
ATOM 865 C C . THR A 1 112 ? 14.094 -8.336 -0.274 1 90.44 112 THR A C 1
ATOM 867 O O . THR A 1 112 ? 13.961 -8.727 0.887 1 90.44 112 THR A O 1
ATOM 870 N N . PHE A 1 113 ? 15.086 -8.57 -1.059 1 88.19 113 PHE A N 1
ATOM 871 C CA . PHE A 1 113 ? 16.297 -9.18 -0.537 1 88.19 113 PHE A CA 1
ATOM 872 C C . PHE A 1 113 ? 17.406 -8.148 -0.385 1 88.19 113 PHE A C 1
ATOM 874 O O . PHE A 1 113 ? 18.516 -8.477 0.042 1 88.19 113 PHE A O 1
ATOM 881 N N . GLU A 1 114 ? 17.141 -6.906 -0.78 1 82.94 114 GLU A N 1
ATOM 882 C CA . GLU A 1 114 ? 18.172 -5.871 -0.827 1 82.94 114 GLU A CA 1
ATOM 883 C C . GLU A 1 114 ? 18.609 -5.465 0.578 1 82.94 114 GLU A C 1
ATOM 885 O O . GLU A 1 114 ? 19.766 -5.07 0.787 1 82.94 114 GLU A O 1
ATOM 890 N N . PHE A 1 115 ? 17.844 -5.324 1.434 1 74.75 115 PHE A N 1
ATOM 891 C CA . PHE A 1 115 ? 18.219 -4.988 2.801 1 74.75 115 PHE A CA 1
ATOM 892 C C . PHE A 1 115 ? 17.562 -5.945 3.795 1 74.75 115 PHE A C 1
ATOM 894 O O . PHE A 1 115 ? 16.656 -6.691 3.438 1 74.75 115 PHE A O 1
ATOM 901 N N . ASP A 1 116 ? 18.422 -6.062 4.848 1 61.19 116 ASP A N 1
ATOM 902 C CA . ASP A 1 116 ? 17.938 -6.996 5.863 1 61.19 116 ASP A CA 1
ATOM 903 C C . ASP A 1 116 ? 16.516 -6.676 6.281 1 61.19 116 ASP A C 1
ATOM 905 O O . ASP A 1 116 ? 16.266 -5.648 6.914 1 61.19 116 ASP A O 1
ATOM 909 N N . GLU A 1 117 ? 15.727 -6.84 5.27 1 56.78 117 GLU A N 1
ATOM 910 C CA . GLU A 1 117 ? 14.305 -6.668 5.555 1 56.78 117 GLU A CA 1
ATOM 911 C C . GLU A 1 117 ? 13.961 -7.125 6.973 1 56.78 117 GLU A C 1
ATOM 913 O O . GLU A 1 117 ? 14.766 -7.801 7.621 1 56.78 117 GLU A O 1
ATOM 918 N N . VAL A 1 118 ? 12.688 -6.645 7.305 1 61.53 118 VAL A N 1
ATOM 919 C CA . VAL A 1 118 ? 12.086 -6.984 8.586 1 61.53 118 VAL A CA 1
ATOM 920 C C . VAL A 1 118 ? 12.164 -8.492 8.812 1 61.53 118 VAL A C 1
ATOM 922 O O . VAL A 1 118 ? 11.188 -9.211 8.586 1 61.53 118 VAL A O 1
ATOM 925 N N . ASP A 1 119 ? 13.344 -9.023 8.773 1 68.06 119 ASP A N 1
ATOM 926 C CA . ASP A 1 119 ? 13.539 -10.422 9.117 1 68.06 119 ASP A CA 1
ATOM 927 C C . ASP A 1 119 ? 12.477 -10.898 10.102 1 68.06 119 ASP A C 1
ATOM 929 O O . ASP A 1 119 ? 12.141 -12.086 10.148 1 68.06 119 ASP A O 1
ATOM 933 N N . GLU A 1 120 ? 11.844 -9.898 10.586 1 78.38 120 GLU A N 1
ATOM 934 C CA . GLU A 1 120 ? 10.891 -10.25 11.633 1 78.38 120 GLU A CA 1
ATOM 935 C C . GLU A 1 120 ? 9.57 -10.742 11.047 1 78.38 120 GLU A C 1
ATOM 937 O O . GLU A 1 120 ? 8.805 -11.43 11.727 1 78.38 120 GLU A O 1
ATOM 942 N N . LEU A 1 121 ? 9.367 -10.492 9.812 1 88.06 121 LEU A N 1
ATOM 943 C CA . LEU A 1 121 ? 8.086 -10.875 9.219 1 88.06 121 LEU A CA 1
ATOM 944 C C . LEU A 1 121 ? 8.203 -12.227 8.508 1 88.06 121 LEU A C 1
ATOM 946 O O . LEU A 1 121 ? 7.191 -12.883 8.258 1 88.06 121 LEU A O 1
ATOM 950 N N . VAL A 1 122 ? 9.445 -12.68 8.242 1 93.56 122 VAL A N 1
ATOM 951 C CA . VAL A 1 122 ? 9.695 -13.797 7.34 1 93.56 122 VAL A CA 1
ATOM 952 C C . VAL A 1 122 ? 9.367 -15.109 8.047 1 93.56 122 VAL A C 1
ATOM 954 O O . VAL A 1 122 ? 9.719 -15.297 9.219 1 93.56 122 VAL A O 1
ATOM 957 N N . GLN A 1 123 ? 8.672 -15.969 7.324 1 96.88 123 GLN A N 1
ATOM 958 C CA . GLN A 1 123 ? 8.5 -17.359 7.711 1 96.88 123 GLN A CA 1
ATOM 959 C C . GLN A 1 123 ? 8.953 -18.297 6.598 1 96.88 123 GLN A C 1
ATOM 961 O O . GLN A 1 123 ? 8.594 -18.109 5.434 1 96.88 123 GLN A O 1
ATOM 966 N N . GLU A 1 124 ? 9.766 -19.297 6.996 1 97.06 124 GLU A N 1
ATOM 967 C CA . GLU A 1 124 ? 10.148 -20.359 6.078 1 97.06 124 GLU A CA 1
ATOM 968 C C . GLU A 1 124 ? 9.609 -21.703 6.547 1 97.06 124 GLU A C 1
ATOM 970 O O . GLU A 1 124 ? 9.641 -22.016 7.742 1 97.06 124 GLU A O 1
ATOM 975 N N . ARG A 1 125 ? 9.047 -22.406 5.594 1 98.44 125 ARG A N 1
ATOM 976 C CA . ARG A 1 125 ? 8.508 -23.734 5.848 1 98.44 125 ARG A CA 1
ATOM 977 C C . ARG A 1 125 ? 9.016 -24.734 4.812 1 98.44 125 ARG A C 1
ATOM 979 O O . ARG A 1 125 ? 9.312 -24.359 3.676 1 98.44 125 ARG A O 1
ATOM 986 N N . THR A 1 126 ? 9.109 -25.969 5.223 1 97.94 126 THR A N 1
ATOM 987 C CA . THR A 1 126 ? 9.438 -27.031 4.273 1 97.94 126 THR A CA 1
ATOM 988 C C . THR A 1 126 ? 8.203 -27.438 3.486 1 97.94 126 THR A C 1
ATOM 990 O O . THR A 1 126 ? 7.074 -27.266 3.949 1 97.94 126 THR A O 1
ATOM 993 N N . VAL A 1 127 ? 8.422 -27.953 2.268 1 98.38 127 VAL A N 1
ATOM 994 C CA . VAL A 1 127 ? 7.34 -28.531 1.469 1 98.38 127 VAL A CA 1
ATOM 995 C C . VAL A 1 127 ? 7.09 -29.969 1.898 1 98.38 127 VAL A C 1
ATOM 997 O O . VAL A 1 127 ? 7.914 -30.844 1.65 1 98.38 127 VAL A O 1
ATOM 1000 N N . ALA A 1 128 ? 5.918 -30.234 2.408 1 98.38 128 ALA A N 1
ATOM 1001 C CA . ALA A 1 128 ? 5.59 -31.562 2.92 1 98.38 128 ALA A CA 1
ATOM 1002 C C . ALA A 1 128 ? 4.938 -32.406 1.843 1 98.38 128 ALA A C 1
ATOM 1004 O O . ALA A 1 128 ? 5.059 -33.656 1.856 1 98.38 128 ALA A O 1
ATOM 1005 N N . GLU A 1 129 ? 4.199 -31.797 0.999 1 98.44 129 GLU A N 1
ATOM 1006 C CA . GLU A 1 129 ? 3.459 -32.469 -0.062 1 98.44 129 GLU A CA 1
ATOM 1007 C C . GLU A 1 129 ? 3.293 -31.578 -1.282 1 98.44 129 GLU A C 1
ATOM 1009 O O . GLU A 1 129 ? 3.131 -30.359 -1.146 1 98.44 129 GLU A O 1
ATOM 1014 N N . ILE A 1 130 ? 3.402 -32.188 -2.395 1 98.62 130 ILE A N 1
ATOM 1015 C CA . ILE A 1 130 ? 3.135 -31.5 -3.654 1 98.62 130 ILE A CA 1
ATOM 1016 C C . ILE A 1 130 ? 2.043 -32.25 -4.422 1 98.62 130 ILE A C 1
ATOM 1018 O O . ILE A 1 130 ? 2.131 -33.438 -4.625 1 98.62 130 ILE A O 1
ATOM 1022 N N . VAL A 1 131 ? 1.008 -31.531 -4.871 1 98.81 131 VAL A N 1
ATOM 1023 C CA . VAL A 1 131 ? -0.104 -32.125 -5.605 1 98.81 131 VAL A CA 1
ATOM 1024 C C . VAL A 1 131 ? -0.304 -31.375 -6.926 1 98.81 131 VAL A C 1
ATOM 1026 O O . VAL A 1 131 ? -1.087 -30.422 -6.996 1 98.81 131 VAL A O 1
ATOM 1029 N N . PRO A 1 132 ? 0.406 -31.797 -7.965 1 98.69 132 PRO A N 1
ATOM 1030 C CA . PRO A 1 132 ? 0.069 -31.234 -9.281 1 98.69 132 PRO A CA 1
ATOM 1031 C C . PRO A 1 132 ? -1.305 -31.688 -9.773 1 98.69 132 PRO A C 1
ATOM 1033 O O . PRO A 1 132 ? -1.771 -32.781 -9.406 1 98.69 132 PRO A O 1
ATOM 1036 N N . HIS A 1 133 ? -1.962 -30.875 -10.531 1 98.81 133 HIS A N 1
ATOM 1037 C CA . HIS A 1 133 ? -3.23 -31.297 -11.117 1 98.81 133 HIS A CA 1
ATOM 1038 C C . HIS A 1 133 ? -3.051 -32.531 -11.969 1 98.81 133 HIS A C 1
ATOM 1040 O O . HIS A 1 133 ? -2.078 -32.656 -12.719 1 98.81 133 HIS A O 1
ATOM 1046 N N . PRO A 1 134 ? -3.986 -33.469 -11.922 1 98.44 134 PRO A N 1
ATOM 1047 C CA . PRO A 1 134 ? -3.814 -34.719 -12.641 1 98.44 134 PRO A CA 1
ATOM 1048 C C . PRO A 1 134 ? -3.789 -34.531 -14.156 1 98.44 134 PRO A C 1
ATOM 1050 O O . PRO A 1 134 ? -3.252 -35.406 -14.875 1 98.44 134 PRO A O 1
ATOM 1053 N N . GLY A 1 135 ? -4.305 -33.5 -14.641 1 98.06 135 GLY A N 1
ATOM 1054 C CA . GLY A 1 135 ? -4.344 -33.25 -16.078 1 98.06 135 GLY A CA 1
ATOM 1055 C C . GLY A 1 135 ? -3.074 -32.625 -16.594 1 98.06 135 GLY A C 1
ATOM 1056 O O . GLY A 1 135 ? -2.918 -32.438 -17.812 1 98.06 135 GLY A O 1
ATOM 1057 N N . PHE A 1 136 ? -2.195 -32.281 -15.664 1 98.19 136 PHE A N 1
ATOM 1058 C CA . PHE A 1 136 ? -0.925 -31.703 -16.109 1 98.19 136 PHE A CA 1
ATOM 1059 C C . PHE A 1 136 ? -0.018 -32.781 -16.688 1 98.19 136 PHE A C 1
ATOM 1061 O O . PHE A 1 136 ? 0.384 -33.719 -15.977 1 98.19 136 PHE A O 1
ATOM 1068 N N . ASN A 1 137 ? 0.325 -32.625 -17.953 1 96.69 137 ASN A N 1
ATOM 1069 C CA . ASN A 1 137 ? 1.078 -33.625 -18.672 1 96.69 137 ASN A CA 1
ATOM 1070 C C . ASN A 1 137 ? 2.082 -33 -19.641 1 96.69 137 ASN A C 1
ATOM 1072 O O . ASN A 1 137 ? 1.848 -32.969 -20.859 1 96.69 137 ASN A O 1
ATOM 1076 N N . PRO A 1 138 ? 3.287 -32.594 -19.125 1 94.31 138 PRO A N 1
ATOM 1077 C CA . PRO A 1 138 ? 4.281 -32.031 -20.031 1 94.31 138 PRO A CA 1
ATOM 1078 C C . PRO A 1 138 ? 4.684 -32.969 -21.141 1 94.31 138 PRO A C 1
ATOM 1080 O O . PRO A 1 138 ? 4.711 -34.188 -20.953 1 94.31 138 PRO A O 1
ATOM 1083 N N . PRO A 1 139 ? 4.879 -32.438 -22.406 1 95 139 PRO A N 1
ATOM 1084 C CA . PRO A 1 139 ? 5.203 -31.031 -22.656 1 95 139 PRO A CA 1
ATOM 1085 C C . PRO A 1 139 ? 3.957 -30.172 -22.859 1 95 139 PRO A C 1
ATOM 1087 O O . PRO A 1 139 ? 4.07 -28.969 -23.125 1 95 139 PRO A O 1
ATOM 1090 N N . SER A 1 140 ? 2.736 -30.734 -22.719 1 95.94 140 SER A N 1
ATOM 1091 C CA . SER A 1 140 ? 1.501 -29.969 -22.828 1 95.94 140 SER A CA 1
ATOM 1092 C C . SER A 1 140 ? 1.47 -28.844 -21.797 1 95.94 140 SER A C 1
ATOM 1094 O O . SER A 1 140 ? 1.928 -29 -20.672 1 95.94 140 SER A O 1
ATOM 1096 N N . LYS A 1 141 ? 0.904 -27.719 -22.188 1 96.56 141 LYS A N 1
ATOM 1097 C CA . LYS A 1 141 ? 0.91 -26.531 -21.328 1 96.56 141 LYS A CA 1
ATOM 1098 C C . LYS A 1 141 ? -0.415 -26.375 -20.594 1 96.56 141 LYS A C 1
ATOM 1100 O O . LYS A 1 141 ? -0.666 -25.344 -19.953 1 96.56 141 LYS A O 1
ATOM 1105 N N . TYR A 1 142 ? -1.261 -27.391 -20.656 1 98.12 142 TYR A N 1
ATOM 1106 C CA . TYR A 1 142 ? -2.574 -27.297 -20.016 1 98.12 142 TYR A CA 1
ATOM 1107 C C . TYR A 1 142 ? -2.512 -27.734 -18.562 1 98.12 142 TYR A C 1
ATOM 1109 O O . TYR A 1 142 ? -1.605 -28.484 -18.172 1 98.12 142 TYR A O 1
ATOM 1117 N N . HIS A 1 143 ? -3.451 -27.234 -17.719 1 98.62 143 HIS A N 1
ATOM 1118 C CA . HIS A 1 143 ? -3.645 -27.625 -16.328 1 98.62 143 HIS A CA 1
ATOM 1119 C C . HIS A 1 143 ? -2.377 -27.406 -15.508 1 98.62 143 HIS A C 1
ATOM 1121 O O . HIS A 1 143 ? -1.995 -28.266 -14.703 1 98.62 143 HIS A O 1
ATOM 1127 N N . ASP A 1 144 ? -1.662 -26.297 -15.844 1 98.75 144 ASP A N 1
ATOM 1128 C CA . ASP A 1 144 ? -0.438 -25.922 -15.133 1 98.75 144 ASP A CA 1
ATOM 1129 C C . ASP A 1 144 ? -0.754 -25.281 -13.781 1 98.75 144 ASP A C 1
ATOM 1131 O O . ASP A 1 144 ? -0.601 -24.078 -13.609 1 98.75 144 ASP A O 1
ATOM 1135 N N . ILE A 1 145 ? -1.194 -26.109 -12.836 1 98.88 145 ILE A N 1
ATOM 1136 C CA . ILE A 1 145 ? -1.592 -25.688 -11.492 1 98.88 145 ILE A CA 1
ATOM 1137 C C . ILE A 1 145 ? -1.267 -26.781 -10.484 1 98.88 145 ILE A C 1
ATOM 1139 O O . ILE A 1 145 ? -1.404 -27.969 -10.781 1 98.88 145 ILE A O 1
ATOM 1143 N N . ALA A 1 146 ? -0.771 -26.344 -9.352 1 98.94 146 ALA A N 1
ATOM 1144 C CA . ALA A 1 146 ? -0.4 -27.297 -8.305 1 98.94 146 ALA A CA 1
ATOM 1145 C C . ALA A 1 146 ? -0.605 -26.688 -6.922 1 98.94 146 ALA A C 1
ATOM 1147 O O . ALA A 1 146 ? -0.754 -25.469 -6.785 1 98.94 146 ALA A O 1
ATOM 1148 N N . LEU A 1 147 ? -0.7 -27.578 -5.926 1 98.94 147 LEU A N 1
ATOM 1149 C CA . LEU A 1 147 ? -0.783 -27.219 -4.516 1 98.94 147 LEU A CA 1
ATOM 1150 C C . LEU A 1 147 ? 0.409 -27.781 -3.744 1 98.94 147 LEU A C 1
ATOM 1152 O O . LEU A 1 147 ? 0.842 -28.906 -3.99 1 98.94 147 LEU A O 1
ATOM 1156 N N . MET A 1 148 ? 0.979 -26.953 -2.883 1 98.94 148 MET A N 1
ATOM 1157 C CA . MET A 1 148 ? 2.062 -27.391 -2.006 1 98.94 148 MET A CA 1
ATOM 1158 C C . MET A 1 148 ? 1.68 -27.203 -0.54 1 98.94 148 MET A C 1
ATOM 1160 O O . MET A 1 148 ? 1.244 -26.125 -0.136 1 98.94 148 MET A O 1
ATOM 1164 N N . ARG A 1 149 ? 1.893 -28.25 0.219 1 98.88 149 ARG A N 1
ATOM 1165 C CA . ARG A 1 149 ? 1.593 -28.188 1.646 1 98.88 149 ARG A CA 1
ATOM 1166 C C . ARG A 1 149 ? 2.824 -27.781 2.447 1 98.88 149 ARG A C 1
ATOM 1168 O O . ARG A 1 149 ? 3.902 -28.359 2.271 1 98.88 149 ARG A O 1
ATOM 1175 N N . ALA A 1 150 ? 2.611 -26.828 3.301 1 98.81 150 ALA A N 1
ATOM 1176 C CA . ALA A 1 150 ? 3.691 -26.344 4.156 1 98.81 150 ALA A CA 1
ATOM 1177 C C . ALA A 1 150 ? 3.752 -27.109 5.465 1 98.81 150 ALA A C 1
ATOM 1179 O O . ALA A 1 150 ? 2.715 -27.453 6.043 1 98.81 150 ALA A O 1
ATOM 1180 N N . SER A 1 151 ? 4.984 -27.328 5.922 1 98.5 151 SER A N 1
ATOM 1181 C CA . SER A 1 151 ? 5.195 -27.891 7.254 1 98.5 151 SER A CA 1
ATOM 1182 C C . SER A 1 151 ? 6.301 -27.141 7.996 1 98.5 151 SER A C 1
ATOM 1184 O O . SER A 1 151 ? 7.441 -27.078 7.531 1 98.5 151 SER A O 1
ATOM 1186 N N . PRO A 1 152 ? 6.148 -26.766 9.258 1 98.5 152 PRO A N 1
ATOM 1187 C CA . PRO A 1 152 ? 4.816 -26.594 9.844 1 98.5 152 PRO A CA 1
ATOM 1188 C C . PRO A 1 152 ? 3.963 -25.594 9.062 1 98.5 152 PRO A C 1
ATOM 1190 O O . PRO A 1 152 ? 4.449 -24.969 8.125 1 98.5 152 PRO A O 1
ATOM 1193 N N . VAL A 1 153 ? 2.674 -25.516 9.383 1 98.56 153 VAL A N 1
ATOM 1194 C CA . VAL A 1 153 ? 1.794 -24.562 8.727 1 98.56 153 VAL A CA 1
ATOM 1195 C C . VAL A 1 153 ? 2.275 -23.141 9.008 1 98.56 153 VAL A C 1
ATOM 1197 O O . VAL A 1 153 ? 3.002 -22.906 9.977 1 98.56 153 VAL A O 1
ATOM 1200 N N . PHE A 1 154 ? 1.94 -22.203 8.188 1 98.69 154 PHE A N 1
ATOM 1201 C CA . PHE A 1 154 ? 2.27 -20.797 8.414 1 98.69 154 PHE A CA 1
ATOM 1202 C C . PHE A 1 154 ? 1.435 -20.234 9.547 1 98.69 154 PHE A C 1
ATOM 1204 O O . PHE A 1 154 ? 0.284 -20.625 9.742 1 98.69 154 PHE A O 1
ATOM 1211 N N . THR A 1 155 ? 2.035 -19.359 10.266 1 98 155 THR A N 1
ATOM 1212 C CA . THR A 1 155 ? 1.307 -18.594 11.273 1 98 155 THR A CA 1
ATOM 1213 C C . THR A 1 155 ? 0.711 -17.328 10.664 1 98 155 THR A C 1
ATOM 1215 O O . THR A 1 155 ? 1.439 -16.391 10.328 1 98 155 THR A O 1
ATOM 1218 N N . LEU A 1 156 ? -0.603 -17.375 10.562 1 97.44 156 LEU A N 1
ATOM 1219 C CA . LEU A 1 156 ? -1.271 -16.188 10.031 1 97.44 156 LEU A CA 1
ATOM 1220 C C . LEU A 1 156 ? -1.318 -15.07 11.07 1 97.44 156 LEU A C 1
ATOM 1222 O O . LEU A 1 156 ? -1.502 -15.336 12.266 1 97.44 156 LEU A O 1
ATOM 1226 N N . ASN A 1 157 ? -1.12 -13.875 10.641 1 94.69 157 ASN A N 1
ATOM 1227 C CA . ASN A 1 157 ? -1.209 -12.641 11.422 1 94.69 157 ASN A CA 1
ATOM 1228 C C . ASN A 1 157 ? -1.478 -11.43 10.531 1 94.69 157 ASN A C 1
ATOM 1230 O O . ASN A 1 157 ? -1.948 -11.578 9.406 1 94.69 157 ASN A O 1
ATOM 1234 N N . ARG A 1 158 ? -1.237 -10.273 11 1 91.19 158 ARG A N 1
ATOM 1235 C CA . ARG A 1 158 ? -1.575 -9.062 10.258 1 91.19 158 ARG A CA 1
ATOM 1236 C C . ARG A 1 158 ? -0.676 -8.906 9.039 1 91.19 158 ARG A C 1
ATOM 1238 O O . ARG A 1 158 ? -1.037 -8.211 8.078 1 91.19 158 ARG A O 1
ATOM 1245 N N . ASP A 1 159 ? 0.481 -9.516 9.125 1 92.38 159 ASP A N 1
ATOM 1246 C CA . ASP A 1 159 ? 1.463 -9.305 8.07 1 92.38 159 ASP A CA 1
ATOM 1247 C C . ASP A 1 159 ? 1.531 -10.508 7.129 1 92.38 159 ASP A C 1
ATOM 1249 O O . ASP A 1 159 ? 2.152 -10.438 6.066 1 92.38 159 ASP A O 1
ATOM 1253 N N . ILE A 1 160 ? 1.103 -11.641 7.512 1 96.88 160 ILE A N 1
ATOM 1254 C CA . ILE A 1 160 ? 0.993 -12.852 6.711 1 96.88 160 ILE A CA 1
ATOM 1255 C C . ILE A 1 160 ? -0.474 -13.258 6.59 1 96.88 160 ILE A C 1
ATOM 1257 O O . ILE A 1 160 ? -1.078 -13.727 7.555 1 96.88 160 ILE A O 1
ATOM 1261 N N . ARG A 1 161 ? -1.012 -13.078 5.336 1 97.88 161 ARG A N 1
ATOM 1262 C CA . ARG A 1 161 ? -2.438 -13.281 5.102 1 97.88 161 ARG A CA 1
ATOM 1263 C C . ARG A 1 161 ? -2.666 -14.234 3.928 1 97.88 161 ARG A C 1
ATOM 1265 O O . ARG A 1 161 ? -1.798 -14.375 3.064 1 97.88 161 ARG A O 1
ATOM 1272 N N . ILE A 1 162 ? -3.826 -14.836 3.943 1 98.62 162 ILE A N 1
ATOM 1273 C CA . ILE A 1 162 ? -4.18 -15.672 2.801 1 98.62 162 ILE A CA 1
ATOM 1274 C C . ILE A 1 162 ? -4.762 -14.805 1.687 1 98.62 162 ILE A C 1
ATOM 1276 O O . ILE A 1 162 ? -5.145 -13.656 1.921 1 98.62 162 ILE A O 1
ATOM 1280 N N . ALA A 1 163 ? -4.766 -15.336 0.523 1 98.75 163 ALA A N 1
ATOM 1281 C CA . ALA A 1 163 ? -5.543 -14.797 -0.59 1 98.75 163 ALA A CA 1
ATOM 1282 C C . ALA A 1 163 ? -6.781 -15.648 -0.859 1 98.75 163 ALA A C 1
ATOM 1284 O O . ALA A 1 163 ? -6.785 -16.844 -0.584 1 98.75 163 ALA A O 1
ATOM 1285 N N . CYS A 1 164 ? -7.809 -14.992 -1.367 1 98.31 164 CYS A N 1
ATOM 1286 C CA . CYS A 1 164 ? -9.023 -15.68 -1.78 1 98.31 164 CYS A CA 1
ATOM 1287 C C . CYS A 1 164 ? -8.891 -16.234 -3.195 1 98.31 164 CYS A C 1
ATOM 1289 O O . CYS A 1 164 ? -7.996 -15.82 -3.941 1 98.31 164 CYS A O 1
ATOM 1291 N N . LEU A 1 165 ? -9.758 -17.188 -3.482 1 98.38 165 LEU A N 1
ATOM 1292 C CA . LEU A 1 165 ? -9.828 -17.688 -4.852 1 98.38 165 LEU A CA 1
ATOM 1293 C C . LEU A 1 165 ? -10.93 -16.969 -5.629 1 98.38 165 LEU A C 1
ATOM 1295 O O . LEU A 1 165 ? -12.016 -16.734 -5.094 1 98.38 165 LEU A O 1
ATOM 1299 N N . HIS A 1 166 ? -10.602 -16.656 -6.82 1 97.12 166 HIS A N 1
ATOM 1300 C CA . HIS A 1 166 ? -11.664 -16.156 -7.684 1 97.12 166 HIS A CA 1
ATOM 1301 C C . HIS A 1 166 ? -12.641 -17.266 -8.055 1 97.12 166 HIS A C 1
ATOM 1303 O O . HIS A 1 166 ? -12.234 -18.297 -8.57 1 97.12 166 HIS A O 1
ATOM 1309 N N . LEU A 1 167 ? -13.867 -17.078 -7.797 1 95.56 167 LEU A N 1
ATOM 1310 C CA . LEU A 1 167 ? -14.867 -18.125 -7.957 1 95.56 167 LEU A CA 1
ATOM 1311 C C . LEU A 1 167 ? -15.75 -17.859 -9.172 1 95.56 167 LEU A C 1
ATOM 1313 O O . LEU A 1 167 ? -16.5 -18.734 -9.602 1 95.56 167 LEU A O 1
ATOM 1317 N N . GLY A 1 168 ? -15.625 -16.734 -9.82 1 86.38 168 GLY A N 1
ATOM 1318 C CA . GLY A 1 168 ? -16.547 -16.375 -10.891 1 86.38 168 GLY A CA 1
ATOM 1319 C C . GLY A 1 168 ? -15.883 -16.359 -12.258 1 86.38 168 GLY A C 1
ATOM 1320 O O . GLY A 1 168 ? -14.82 -16.953 -12.445 1 86.38 168 GLY A O 1
ATOM 1321 N N . GLU A 1 169 ? -16.719 -15.852 -13.172 1 81 169 GLU A N 1
ATOM 1322 C CA . GLU A 1 169 ? -16.25 -15.797 -14.547 1 81 169 GLU A CA 1
ATOM 1323 C C . GLU A 1 169 ? -15.906 -14.367 -14.961 1 81 169 GLU A C 1
ATOM 1325 O O . GLU A 1 169 ? -15.117 -14.148 -15.883 1 81 169 GLU A O 1
ATOM 1330 N N . ASP A 1 170 ? -16.422 -13.484 -14.273 1 80.88 170 ASP A N 1
ATOM 1331 C CA . ASP A 1 170 ? -16.281 -12.094 -14.703 1 80.88 170 ASP A CA 1
ATOM 1332 C C . ASP A 1 170 ? -15.008 -11.477 -14.125 1 80.88 170 ASP A C 1
ATOM 1334 O O . ASP A 1 170 ? -14.875 -11.336 -12.906 1 80.88 170 ASP A O 1
ATOM 1338 N N . ILE A 1 171 ? -14.023 -11.156 -15.062 1 80.88 171 ILE A N 1
ATOM 1339 C CA . ILE A 1 171 ? -12.781 -10.5 -14.648 1 80.88 171 ILE A CA 1
ATOM 1340 C C . ILE A 1 171 ? -12.672 -9.133 -15.312 1 80.88 171 ILE A C 1
ATOM 1342 O O . ILE A 1 171 ? -11.672 -8.43 -15.141 1 80.88 171 ILE A O 1
ATOM 1346 N N . GLY A 1 172 ? -13.547 -8.734 -16.156 1 65.06 172 GLY A N 1
ATOM 1347 C CA . GLY A 1 172 ? -13.461 -7.613 -17.078 1 65.06 172 GLY A CA 1
ATOM 1348 C C . GLY A 1 172 ? -13.336 -6.273 -16.391 1 65.06 172 GLY A C 1
ATOM 1349 O O . GLY A 1 172 ? -12.766 -5.332 -16.938 1 65.06 172 GLY A O 1
ATOM 1350 N N . ARG A 1 173 ? -13.695 -6.129 -15.242 1 64.31 173 ARG A N 1
ATOM 1351 C CA . ARG A 1 173 ? -13.766 -4.777 -14.703 1 64.31 173 ARG A CA 1
ATOM 1352 C C . ARG A 1 173 ? -12.578 -4.488 -13.789 1 64.31 173 ARG A C 1
ATOM 1354 O O . ARG A 1 173 ? -12.398 -3.355 -13.328 1 64.31 173 ARG A O 1
ATOM 1361 N N . PHE A 1 174 ? -11.758 -5.469 -13.797 1 67.88 174 PHE A N 1
ATOM 1362 C CA . PHE A 1 174 ? -10.75 -5.285 -12.75 1 67.88 174 PHE A CA 1
ATOM 1363 C C . PHE A 1 174 ? -9.367 -5.105 -13.359 1 67.88 174 PHE A C 1
ATOM 1365 O O . PHE A 1 174 ? -9.094 -5.609 -14.445 1 67.88 174 PHE A O 1
ATOM 1372 N N . ASN A 1 175 ? -8.633 -4.254 -12.648 1 80.56 175 ASN A N 1
ATOM 1373 C CA . ASN A 1 175 ? -7.199 -4.219 -12.914 1 80.56 175 ASN A CA 1
ATOM 1374 C C . ASN A 1 175 ? -6.5 -5.473 -12.398 1 80.56 175 ASN A C 1
ATOM 1376 O O . ASN A 1 175 ? -6.492 -5.727 -11.188 1 80.56 175 ASN A O 1
ATOM 1380 N N . LEU A 1 176 ? -5.992 -6.277 -13.367 1 93.12 176 LEU A N 1
ATOM 1381 C CA . LEU A 1 176 ? -5.238 -7.469 -12.992 1 93.12 176 LEU A CA 1
ATOM 1382 C C . LEU A 1 176 ? -3.779 -7.125 -12.719 1 93.12 176 LEU A C 1
ATOM 1384 O O . LEU A 1 176 ? -3.131 -6.461 -13.531 1 93.12 176 LEU A O 1
ATOM 1388 N N . THR A 1 177 ? -3.346 -7.57 -11.57 1 94.75 177 THR A N 1
ATOM 1389 C CA . THR A 1 177 ? -1.958 -7.324 -11.195 1 94.75 177 THR A CA 1
ATOM 1390 C C . THR A 1 177 ? -1.188 -8.633 -11.078 1 94.75 177 THR A C 1
ATOM 1392 O O . THR A 1 177 ? -1.664 -9.586 -10.453 1 94.75 177 THR A O 1
ATOM 1395 N N . VAL A 1 178 ? -0.097 -8.672 -11.711 1 96.44 178 VAL A N 1
ATOM 1396 C CA . VAL A 1 178 ? 0.81 -9.797 -11.531 1 96.44 178 VAL A CA 1
ATOM 1397 C C . VAL A 1 178 ? 2.051 -9.352 -10.766 1 96.44 178 VAL A C 1
ATOM 1399 O O . VAL A 1 178 ? 2.49 -8.203 -10.898 1 96.44 178 VAL A O 1
ATOM 1402 N N . ILE A 1 179 ? 2.568 -10.273 -9.922 1 97.5 179 ILE A N 1
ATOM 1403 C CA . ILE A 1 179 ? 3.723 -9.93 -9.102 1 97.5 179 ILE A CA 1
ATOM 1404 C C . ILE A 1 179 ? 4.727 -11.078 -9.117 1 97.5 179 ILE A C 1
ATOM 1406 O O . ILE A 1 179 ? 4.363 -12.227 -9.383 1 97.5 179 ILE A O 1
ATOM 1410 N N . GLY A 1 180 ? 5.984 -10.75 -8.859 1 97.19 180 GLY A N 1
ATOM 1411 C CA . GLY A 1 180 ? 7 -11.789 -8.758 1 97.19 180 GLY A CA 1
ATOM 1412 C C . GLY A 1 180 ? 8.406 -11.234 -8.641 1 97.19 180 GLY A C 1
ATOM 1413 O O . GLY A 1 180 ? 8.617 -10.023 -8.797 1 97.19 180 GLY A O 1
ATOM 1414 N N . PHE A 1 181 ? 9.352 -12.102 -8.406 1 96.06 181 PHE A N 1
ATOM 1415 C CA . PHE A 1 181 ? 10.766 -11.766 -8.258 1 96.06 181 PHE A CA 1
ATOM 1416 C C . PHE A 1 181 ? 11.547 -12.156 -9.508 1 96.06 181 PHE A C 1
ATOM 1418 O O . PHE A 1 181 ? 12.773 -12.242 -9.477 1 96.06 181 PHE A O 1
ATOM 1425 N N . GLY A 1 182 ? 10.836 -12.477 -10.539 1 94.25 182 GLY A N 1
ATOM 1426 C CA . GLY A 1 182 ? 11.477 -12.961 -11.75 1 94.25 182 GLY A CA 1
ATOM 1427 C C . GLY A 1 182 ? 12.289 -11.898 -12.461 1 94.25 182 GLY A C 1
ATOM 1428 O O . GLY A 1 182 ? 12.523 -10.82 -11.914 1 94.25 182 GLY A O 1
ATOM 1429 N N . LYS A 1 183 ? 12.773 -12.289 -13.641 1 90.31 183 LYS A N 1
ATOM 1430 C CA . LYS A 1 183 ? 13.555 -11.367 -14.461 1 90.31 183 LYS A CA 1
ATOM 1431 C C . LYS A 1 183 ? 12.727 -10.141 -14.852 1 90.31 183 LYS A C 1
ATOM 1433 O O . LYS A 1 183 ? 11.508 -10.227 -14.969 1 90.31 183 LYS A O 1
ATOM 1438 N N . THR A 1 184 ? 13.469 -9.008 -15.062 1 87.25 184 THR A N 1
ATOM 1439 C CA . THR A 1 184 ? 12.773 -7.77 -15.406 1 87.25 184 THR A CA 1
ATOM 1440 C C . THR A 1 184 ? 13.055 -7.375 -16.859 1 87.25 184 THR A C 1
ATOM 1442 O O . THR A 1 184 ? 12.492 -6.402 -17.359 1 87.25 184 THR A O 1
ATOM 1445 N N . ALA A 1 185 ? 13.883 -8.102 -17.469 1 83.56 185 ALA A N 1
ATOM 1446 C CA . ALA A 1 185 ? 14.203 -7.941 -18.875 1 83.56 185 ALA A CA 1
ATOM 1447 C C . ALA A 1 185 ? 14.695 -9.25 -19.484 1 83.56 185 ALA A C 1
ATOM 1449 O O . ALA A 1 185 ? 15.195 -10.125 -18.766 1 83.56 185 ALA A O 1
ATOM 1450 N N . SER A 1 186 ? 14.555 -9.344 -20.812 1 81.88 186 SER A N 1
ATOM 1451 C CA . SER A 1 186 ? 14.945 -10.562 -21.516 1 81.88 186 SER A CA 1
ATOM 1452 C C . SER A 1 186 ? 16.438 -10.82 -21.359 1 81.88 186 SER A C 1
ATOM 1454 O O . SER A 1 186 ? 16.875 -11.977 -21.312 1 81.88 186 SER A O 1
ATOM 1456 N N . SER A 1 187 ? 17.203 -9.781 -21.25 1 83.62 187 SER A N 1
ATOM 1457 C CA . SER A 1 187 ? 18.656 -9.898 -21.188 1 83.62 187 SER A CA 1
ATOM 1458 C C . SER A 1 187 ? 19.125 -10.109 -19.75 1 83.62 187 SER A C 1
ATOM 1460 O O . SER A 1 187 ? 20.312 -10.383 -19.516 1 83.62 187 SER A O 1
ATOM 1462 N N . ALA A 1 188 ? 18.172 -10.031 -18.844 1 84.31 188 ALA A N 1
ATOM 1463 C CA . ALA A 1 188 ? 18.578 -10.188 -17.438 1 84.31 188 ALA A CA 1
ATOM 1464 C C . ALA A 1 188 ? 19 -11.617 -17.141 1 84.31 188 ALA A C 1
ATOM 1466 O O . ALA A 1 188 ? 18.375 -12.57 -17.641 1 84.31 188 ALA A O 1
ATOM 1467 N N . THR A 1 189 ? 20.078 -11.781 -16.344 1 84.56 189 THR A N 1
ATOM 1468 C CA . THR A 1 189 ? 20.578 -13.102 -15.984 1 84.56 189 THR A CA 1
ATOM 1469 C C . THR A 1 189 ? 19.844 -13.625 -14.75 1 84.56 189 THR A C 1
ATOM 1471 O O . THR A 1 189 ? 19.562 -14.82 -14.648 1 84.56 189 THR A O 1
ATOM 1474 N N . TYR A 1 190 ? 19.578 -12.711 -13.859 1 87.31 190 TYR A N 1
ATOM 1475 C CA . TYR A 1 190 ? 18.953 -13.086 -12.602 1 87.31 190 TYR A CA 1
ATOM 1476 C C . TYR A 1 190 ? 17.641 -12.344 -12.398 1 87.31 190 TYR A C 1
ATOM 1478 O O . TYR A 1 190 ? 17.375 -11.336 -13.062 1 87.31 190 TYR A O 1
ATOM 1486 N N . GLY A 1 191 ? 16.812 -12.922 -11.484 1 91.81 191 GLY A N 1
ATOM 1487 C CA . GLY A 1 191 ? 15.586 -12.242 -11.109 1 91.81 191 GLY A CA 1
ATOM 1488 C C . GLY A 1 191 ? 15.82 -11 -10.273 1 91.81 191 GLY A C 1
ATOM 1489 O O . GLY A 1 191 ? 16.969 -10.672 -9.945 1 91.81 191 GLY A O 1
ATOM 1490 N N . SER A 1 192 ? 14.789 -10.281 -10 1 93.62 192 SER A N 1
ATOM 1491 C CA . SER A 1 192 ? 14.844 -9.055 -9.219 1 93.62 192 SER A CA 1
ATOM 1492 C C . SER A 1 192 ? 15.031 -9.344 -7.734 1 93.62 192 SER A C 1
ATOM 1494 O O . SER A 1 192 ? 14.469 -10.312 -7.211 1 93.62 192 SER A O 1
ATOM 1496 N N . GLN A 1 193 ? 15.781 -8.5 -7.035 1 92.12 193 GLN A N 1
ATOM 1497 C CA . GLN A 1 193 ? 15.953 -8.617 -5.59 1 92.12 193 GLN A CA 1
ATOM 1498 C C . GLN A 1 193 ? 14.719 -8.102 -4.852 1 92.12 193 GLN A C 1
ATOM 1500 O O . GLN A 1 193 ? 14.547 -8.375 -3.662 1 92.12 193 GLN A O 1
ATOM 1505 N N . THR A 1 194 ? 13.992 -7.32 -5.492 1 93.06 194 THR A N 1
ATOM 1506 C CA . THR A 1 194 ? 12.773 -6.742 -4.934 1 93.06 194 THR A CA 1
ATOM 1507 C C . THR A 1 194 ? 11.547 -7.238 -5.695 1 93.06 194 THR A C 1
ATOM 1509 O O . THR A 1 194 ? 11.586 -7.379 -6.922 1 93.06 194 THR A O 1
ATOM 1512 N N . LEU A 1 195 ? 10.492 -7.516 -4.902 1 95.62 195 LEU A N 1
ATOM 1513 C CA . LEU A 1 195 ? 9.234 -7.914 -5.52 1 95.62 195 LEU A CA 1
ATOM 1514 C C . LEU A 1 195 ? 8.75 -6.863 -6.512 1 95.62 195 LEU A C 1
ATOM 1516 O O . LEU A 1 195 ? 8.734 -5.672 -6.195 1 95.62 195 LEU A O 1
ATOM 1520 N N . MET A 1 196 ? 8.445 -7.301 -7.723 1 96.38 196 MET A N 1
ATOM 1521 C CA . MET A 1 196 ? 7.973 -6.422 -8.789 1 96.38 196 MET A CA 1
ATOM 1522 C C . MET A 1 196 ? 6.48 -6.621 -9.031 1 96.38 196 MET A C 1
ATOM 1524 O O . MET A 1 196 ? 5.938 -7.691 -8.75 1 96.38 196 MET A O 1
ATOM 1528 N N . LYS A 1 197 ? 5.852 -5.574 -9.523 1 94.81 197 LYS A N 1
ATOM 1529 C CA . LYS A 1 197 ? 4.438 -5.652 -9.883 1 94.81 197 LYS A CA 1
ATOM 1530 C C . LYS A 1 197 ? 4.176 -4.98 -11.227 1 94.81 197 LYS A C 1
ATOM 1532 O O . LYS A 1 197 ? 4.879 -4.035 -11.602 1 94.81 197 LYS A O 1
ATOM 1537 N N . VAL A 1 198 ? 3.178 -5.516 -11.938 1 92.56 198 VAL A N 1
ATOM 1538 C CA . VAL A 1 198 ? 2.705 -4.855 -13.148 1 92.56 198 VAL A CA 1
ATOM 1539 C C . VAL A 1 198 ? 1.229 -5.18 -13.375 1 92.56 198 VAL A C 1
ATOM 1541 O O . VAL A 1 198 ? 0.796 -6.312 -13.156 1 92.56 198 VAL A O 1
ATOM 1544 N N . ASP A 1 199 ? 0.477 -4.125 -13.711 1 90 199 ASP A N 1
ATOM 1545 C CA . ASP A 1 199 ? -0.904 -4.348 -14.125 1 90 199 ASP A CA 1
ATOM 1546 C C . ASP A 1 199 ? -0.97 -4.832 -15.57 1 90 199 ASP A C 1
ATOM 1548 O O . ASP A 1 199 ? -0.243 -4.332 -16.438 1 90 199 ASP A O 1
ATOM 1552 N N . VAL A 1 200 ? -1.854 -5.82 -15.82 1 92.12 200 VAL A N 1
ATOM 1553 C CA . VAL A 1 200 ? -1.96 -6.395 -17.156 1 92.12 200 VAL A CA 1
ATOM 1554 C C . VAL A 1 200 ? -3.414 -6.355 -17.625 1 92.12 200 VAL A C 1
ATOM 1556 O O . VAL A 1 200 ? -4.332 -6.262 -16.797 1 92.12 200 VAL A O 1
ATOM 1559 N N . ASP A 1 201 ? -3.537 -6.43 -18.938 1 90.88 201 ASP A N 1
ATOM 1560 C CA . ASP A 1 201 ? -4.859 -6.48 -19.562 1 90.88 201 ASP A CA 1
ATOM 1561 C C . ASP A 1 201 ? -5.148 -7.875 -20.109 1 90.88 201 ASP A C 1
ATOM 1563 O O . ASP A 1 201 ? -4.258 -8.531 -20.656 1 90.88 201 ASP A O 1
ATOM 1567 N N . VAL A 1 202 ? -6.402 -8.211 -19.969 1 93.44 202 VAL A N 1
ATOM 1568 C CA . VAL A 1 202 ? -6.812 -9.477 -20.562 1 93.44 202 VAL A CA 1
ATOM 1569 C C . VAL A 1 202 ? -6.781 -9.367 -22.094 1 93.44 202 VAL A C 1
ATOM 1571 O O . VAL A 1 202 ? -7.207 -8.359 -22.656 1 93.44 202 VAL A O 1
ATOM 1574 N N . ILE A 1 203 ? -6.285 -10.414 -22.719 1 93.38 203 ILE A N 1
ATOM 1575 C CA . ILE A 1 203 ? -6.238 -10.5 -24.172 1 93.38 203 ILE A CA 1
ATOM 1576 C C . ILE A 1 203 ? -7.156 -11.625 -24.656 1 93.38 203 ILE A C 1
ATOM 1578 O O . ILE A 1 203 ? -7.125 -12.734 -24.109 1 93.38 203 ILE A O 1
ATOM 1582 N N . ALA A 1 204 ? -7.906 -11.312 -25.688 1 93.88 204 ALA A N 1
ATOM 1583 C CA . ALA A 1 204 ? -8.844 -12.297 -26.219 1 93.88 204 ALA A CA 1
ATOM 1584 C C . ALA A 1 204 ? -8.102 -13.539 -26.719 1 93.88 204 ALA A C 1
ATOM 1586 O O . ALA A 1 204 ? -7.039 -13.43 -27.328 1 93.88 204 ALA A O 1
ATOM 1587 N N . PRO A 1 205 ? -8.75 -14.703 -26.438 1 94.69 205 PRO A N 1
ATOM 1588 C CA . PRO A 1 205 ? -8.094 -15.945 -26.844 1 94.69 205 PRO A CA 1
ATOM 1589 C C . PRO A 1 205 ? -7.77 -15.984 -28.328 1 94.69 205 PRO A C 1
ATOM 1591 O O . PRO A 1 205 ? -6.734 -16.531 -28.734 1 94.69 205 PRO A O 1
ATOM 1594 N N . GLU A 1 206 ? -8.641 -15.414 -29.172 1 95 206 GLU A N 1
ATOM 1595 C CA . GLU A 1 206 ? -8.414 -15.414 -30.609 1 95 206 GLU A CA 1
ATOM 1596 C C . GLU A 1 206 ? -7.141 -14.656 -30.969 1 95 206 GLU A C 1
ATOM 1598 O O . GLU A 1 206 ? -6.375 -15.102 -31.828 1 95 206 GLU A O 1
ATOM 1603 N N . ILE A 1 207 ? -6.977 -13.562 -30.328 1 95.38 207 ILE A N 1
ATOM 1604 C CA . ILE A 1 207 ? -5.785 -12.758 -30.547 1 95.38 207 ILE A CA 1
ATOM 1605 C C . ILE A 1 207 ? -4.559 -13.469 -29.984 1 95.38 207 ILE A C 1
ATOM 1607 O O . ILE A 1 207 ? -3.512 -13.531 -30.625 1 95.38 207 ILE A O 1
ATOM 1611 N N . CYS A 1 208 ? -4.707 -14.031 -28.844 1 95.56 208 CYS A N 1
ATOM 1612 C CA . CYS A 1 208 ? -3.623 -14.742 -28.188 1 95.56 208 CYS A CA 1
ATOM 1613 C C . CYS A 1 208 ? -3.133 -15.906 -29.047 1 95.56 208 CYS A C 1
ATOM 1615 O O . CYS A 1 208 ? -1.926 -16.125 -29.172 1 95.56 208 CYS A O 1
ATOM 1617 N N . ASN A 1 209 ? -3.998 -16.594 -29.625 1 95.81 209 ASN A N 1
ATOM 1618 C CA . ASN A 1 209 ? -3.67 -17.766 -30.422 1 95.81 209 ASN A CA 1
ATOM 1619 C C . ASN A 1 209 ? -2.816 -17.406 -31.625 1 95.81 209 ASN A C 1
ATOM 1621 O O . ASN A 1 209 ? -2.074 -18.25 -32.125 1 95.81 209 ASN A O 1
ATOM 1625 N N . ARG A 1 210 ? -2.916 -16.188 -32.062 1 95 210 ARG A N 1
ATOM 1626 C CA . ARG A 1 210 ? -2.045 -15.75 -33.156 1 95 210 ARG A CA 1
ATOM 1627 C C . ARG A 1 210 ? -0.58 -15.797 -32.719 1 95 210 ARG A C 1
ATOM 1629 O O . ARG A 1 210 ? 0.301 -16.047 -33.562 1 95 210 ARG A O 1
ATOM 1636 N N . SER A 1 211 ? -0.384 -15.57 -31.469 1 94.25 211 SER A N 1
ATOM 1637 C CA . SER A 1 211 ? 0.974 -15.562 -30.938 1 94.25 211 SER A CA 1
ATOM 1638 C C . SER A 1 211 ? 1.424 -16.969 -30.562 1 94.25 211 SER A C 1
ATOM 1640 O O . SER A 1 211 ? 2.602 -17.203 -30.281 1 94.25 211 SER A O 1
ATOM 1642 N N . MET A 1 212 ? 0.492 -17.953 -30.578 1 94.88 212 MET A N 1
ATOM 1643 C CA . MET A 1 212 ? 0.774 -19.297 -30.062 1 94.88 212 MET A CA 1
ATOM 1644 C C . MET A 1 212 ? 0.86 -20.297 -31.219 1 94.88 212 MET A C 1
ATOM 1646 O O . MET A 1 212 ? 0.889 -21.5 -30.984 1 94.88 212 MET A O 1
ATOM 1650 N N . LYS A 1 213 ? 0.955 -19.891 -32.438 1 94.56 213 LYS A N 1
ATOM 1651 C CA . LYS A 1 213 ? 0.884 -20.75 -33.625 1 94.56 213 LYS A CA 1
ATOM 1652 C C . LYS A 1 213 ? 1.948 -21.844 -33.562 1 94.56 213 LYS A C 1
ATOM 1654 O O . LYS A 1 213 ? 1.672 -23 -33.875 1 94.56 213 LYS A O 1
ATOM 1659 N N . PHE A 1 214 ? 3.104 -21.453 -33.219 1 93.69 214 PHE A N 1
ATOM 1660 C CA . PHE A 1 214 ? 4.195 -22.406 -33.156 1 93.69 214 PHE A CA 1
ATOM 1661 C C . PHE A 1 214 ? 3.902 -23.516 -32.156 1 93.69 214 PHE A C 1
ATOM 1663 O O . PHE A 1 214 ? 4.105 -24.688 -32.438 1 93.69 214 PHE A O 1
ATOM 1670 N N . LEU A 1 215 ? 3.418 -23.156 -30.953 1 94.56 215 LEU A N 1
ATOM 1671 C CA . LEU A 1 215 ? 3.1 -24.125 -29.906 1 94.56 215 LEU A CA 1
ATOM 1672 C C . LEU A 1 215 ? 1.919 -25 -30.312 1 94.56 215 LEU A C 1
ATOM 1674 O O . LEU A 1 215 ? 1.858 -26.172 -29.953 1 94.56 215 LEU A O 1
ATOM 1678 N N . ILE A 1 216 ? 1.031 -24.438 -31.047 1 95.44 216 ILE A N 1
ATOM 1679 C CA . ILE A 1 216 ? -0.123 -25.188 -31.531 1 95.44 216 ILE A CA 1
ATOM 1680 C C . ILE A 1 216 ? 0.327 -26.203 -32.562 1 95.44 216 ILE A C 1
ATOM 1682 O O . ILE A 1 216 ? -0.049 -27.375 -32.5 1 95.44 216 ILE A O 1
ATOM 1686 N N . LYS A 1 217 ? 1.165 -25.766 -33.438 1 96.06 217 LYS A N 1
ATOM 1687 C CA . LYS A 1 217 ? 1.675 -26.656 -34.5 1 96.06 217 LYS A CA 1
ATOM 1688 C C . LYS A 1 217 ? 2.457 -27.812 -33.906 1 96.06 217 LYS A C 1
ATOM 1690 O O . LYS A 1 217 ? 2.357 -28.953 -34.375 1 96.06 217 LYS A O 1
ATOM 1695 N N . LYS A 1 218 ? 3.154 -27.516 -32.875 1 96.5 218 LYS A N 1
ATOM 1696 C CA . LYS A 1 218 ? 3.977 -28.531 -32.219 1 96.5 218 LYS A CA 1
ATOM 1697 C C . LYS A 1 218 ? 3.146 -29.375 -31.266 1 96.5 218 LYS A C 1
ATOM 1699 O O . LYS A 1 218 ? 3.684 -30.25 -30.578 1 96.5 218 LYS A O 1
ATOM 1704 N N . LYS A 1 219 ? 1.866 -29.109 -31.078 1 95.38 219 LYS A N 1
ATOM 1705 C CA . LYS A 1 219 ? 0.891 -29.844 -30.281 1 95.38 219 LYS A CA 1
ATOM 1706 C C . LYS A 1 219 ? 1.19 -29.719 -28.781 1 95.38 219 LYS A C 1
ATOM 1708 O O . LYS A 1 219 ? 0.724 -30.531 -27.984 1 95.38 219 LYS A O 1
ATOM 1713 N N . ILE A 1 220 ? 2.027 -28.797 -28.453 1 95.75 220 ILE A N 1
ATOM 1714 C CA . ILE A 1 220 ? 2.264 -28.453 -27.047 1 95.75 220 ILE A CA 1
ATOM 1715 C C . ILE A 1 220 ? 1.037 -27.75 -26.484 1 95.75 220 ILE A C 1
ATOM 1717 O O . ILE A 1 220 ? 0.67 -27.953 -25.328 1 95.75 220 ILE A O 1
ATOM 1721 N N . LEU A 1 221 ? 0.462 -26.906 -27.281 1 96.81 221 LEU A N 1
ATOM 1722 C CA . LEU A 1 221 ? -0.829 -26.25 -27.078 1 96.81 221 LEU A CA 1
ATOM 1723 C C . LEU A 1 221 ? -1.826 -26.656 -28.156 1 96.81 221 LEU A C 1
ATOM 1725 O O . LEU A 1 221 ? -2.34 -25.797 -28.875 1 96.81 221 LEU A O 1
ATOM 1729 N N . ALA A 1 222 ? -2.102 -27.938 -28.156 1 96.12 222 ALA A N 1
ATOM 1730 C CA . ALA A 1 222 ? -2.781 -28.578 -29.281 1 96.12 222 ALA A CA 1
ATOM 1731 C C . ALA A 1 222 ? -4.152 -27.953 -29.531 1 96.12 222 ALA A C 1
ATOM 1733 O O . ALA A 1 222 ? -4.594 -27.844 -30.672 1 96.12 222 ALA A O 1
ATOM 1734 N N . GLU A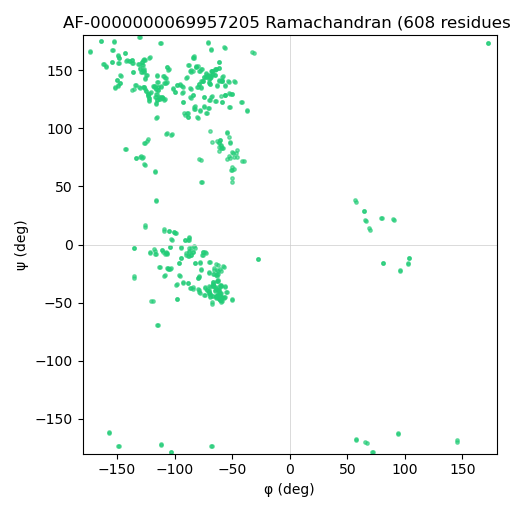 1 223 ? -4.863 -27.531 -28.578 1 96.44 223 GLU A N 1
ATOM 1735 C CA . GLU A 1 223 ? -6.207 -26.969 -28.703 1 96.44 223 GLU A CA 1
ATOM 1736 C C . GLU A 1 223 ? -6.18 -25.453 -28.641 1 96.44 223 GLU A C 1
ATOM 1738 O O . GLU A 1 223 ? -7.223 -24.812 -28.516 1 96.44 223 GLU A O 1
ATOM 1743 N N . GLY A 1 224 ? -5.012 -24.906 -28.719 1 96.94 224 GLY A N 1
ATOM 1744 C CA . GLY A 1 224 ? -4.906 -23.469 -28.469 1 96.94 224 GLY A CA 1
ATOM 1745 C C . GLY A 1 224 ? -5.234 -23.078 -27.047 1 96.94 224 GLY A C 1
ATOM 1746 O O . GLY A 1 224 ? -5.242 -23.922 -26.156 1 96.94 224 GLY A O 1
ATOM 1747 N N . ILE A 1 225 ? -5.332 -21.797 -26.891 1 97.12 225 ILE A N 1
ATOM 1748 C CA . ILE A 1 225 ? -5.738 -21.281 -25.578 1 97.12 225 ILE A CA 1
ATOM 1749 C C . ILE A 1 225 ? -7.164 -21.734 -25.266 1 97.12 225 ILE A C 1
ATOM 1751 O O . ILE A 1 225 ? -8.078 -21.5 -26.062 1 97.12 225 ILE A O 1
ATOM 1755 N N . THR A 1 226 ? -7.371 -22.422 -24.141 1 96.5 226 THR A N 1
ATOM 1756 C CA . THR A 1 226 ? -8.68 -22.953 -23.766 1 96.5 226 THR A CA 1
ATOM 1757 C C . THR A 1 226 ? -9.32 -22.078 -22.688 1 96.5 226 THR A C 1
ATOM 1759 O O . THR A 1 226 ? -8.727 -21.078 -22.25 1 96.5 226 THR A O 1
ATOM 1762 N N . GLU A 1 227 ? -10.578 -22.469 -22.188 1 95.12 227 GLU A N 1
ATOM 1763 C CA . GLU A 1 227 ? -11.312 -21.719 -21.172 1 95.12 227 GLU A CA 1
ATOM 1764 C C . GLU A 1 227 ? -10.625 -21.828 -19.812 1 95.12 227 GLU A C 1
ATOM 1766 O O . GLU A 1 227 ? -10.945 -21.078 -18.891 1 95.12 227 GLU A O 1
ATOM 1771 N N . ASN A 1 228 ? -9.703 -22.797 -19.703 1 97.19 228 ASN A N 1
ATOM 1772 C CA . ASN A 1 228 ? -8.992 -23.016 -18.453 1 97.19 228 ASN A CA 1
ATOM 1773 C C . ASN A 1 228 ? -7.746 -22.141 -18.359 1 97.19 228 ASN A C 1
ATOM 1775 O O . ASN A 1 228 ? -6.984 -22.234 -17.391 1 97.19 228 ASN A O 1
ATOM 1779 N N . GLN A 1 229 ? -7.57 -21.297 -19.375 1 97.56 229 GLN A N 1
ATOM 1780 C CA . GLN A 1 229 ? -6.41 -20.422 -19.438 1 97.56 229 GLN A CA 1
ATOM 1781 C C . GLN A 1 229 ? -6.824 -18.984 -19.75 1 97.56 229 GLN A C 1
ATOM 1783 O O . GLN A 1 229 ? -7.918 -18.734 -20.266 1 97.56 229 GLN A O 1
ATOM 1788 N N . LEU A 1 230 ? -5.938 -18.047 -19.312 1 95.44 230 LEU A N 1
ATOM 1789 C CA . LEU A 1 230 ? -6.078 -16.625 -19.578 1 95.44 230 LEU A CA 1
ATOM 1790 C C . LEU A 1 230 ? -4.812 -16.062 -20.219 1 95.44 230 LEU A C 1
ATOM 1792 O O . LEU A 1 230 ? -3.703 -16.406 -19.812 1 95.44 230 LEU A O 1
ATOM 1796 N N . CYS A 1 231 ? -5.062 -15.258 -21.234 1 95.56 231 CYS A N 1
ATOM 1797 C CA . CYS A 1 231 ? -3.963 -14.477 -21.797 1 95.56 231 CYS A CA 1
ATOM 1798 C C . CYS A 1 231 ? -4.012 -13.039 -21.297 1 95.56 231 CYS A C 1
ATOM 1800 O O . CYS A 1 231 ? -5.082 -12.43 -21.25 1 95.56 231 CYS A O 1
ATOM 1802 N N . ALA A 1 232 ? -2.877 -12.547 -20.891 1 94.56 232 ALA A N 1
ATOM 1803 C CA . ALA A 1 232 ? -2.867 -11.172 -20.391 1 94.56 232 ALA A CA 1
ATOM 1804 C C . ALA A 1 232 ? -1.533 -10.492 -20.688 1 94.56 232 ALA A C 1
ATOM 1806 O O . ALA A 1 232 ? -0.508 -11.164 -20.844 1 94.56 232 ALA A O 1
ATOM 1807 N N . GLY A 1 233 ? -1.509 -9.227 -20.75 1 91.69 233 GLY A N 1
ATOM 1808 C CA . GLY A 1 233 ? -0.377 -8.352 -21.031 1 91.69 233 GLY A CA 1
ATOM 1809 C C . GLY A 1 233 ? -0.758 -7.113 -21.812 1 91.69 233 GLY A C 1
ATOM 1810 O O . GLY A 1 233 ? -1.918 -6.695 -21.797 1 91.69 233 GLY A O 1
ATOM 1811 N N . ASP A 1 234 ? 0.217 -6.453 -22.266 1 89.5 234 ASP A N 1
ATOM 1812 C CA . ASP A 1 234 ? 0.034 -5.391 -23.25 1 89.5 234 ASP A CA 1
ATOM 1813 C C . ASP A 1 234 ? 0.423 -5.863 -24.641 1 89.5 234 ASP A C 1
ATOM 1815 O O . ASP A 1 234 ? 1.598 -5.812 -25.016 1 89.5 234 ASP A O 1
ATOM 1819 N N . TYR A 1 235 ? -0.598 -6.316 -25.344 1 89.06 235 TYR A N 1
ATOM 1820 C CA . TYR A 1 235 ? -0.36 -6.965 -26.625 1 89.06 235 TYR A CA 1
ATOM 1821 C C . TYR A 1 235 ? 0.24 -5.984 -27.625 1 89.06 235 TYR A C 1
ATOM 1823 O O . TYR A 1 235 ? 1.114 -6.352 -28.422 1 89.06 235 TYR A O 1
ATOM 1831 N N . GLU A 1 236 ? -0.172 -4.754 -27.641 1 89.19 236 GLU A N 1
ATOM 1832 C CA . GLU A 1 236 ? 0.198 -3.76 -28.641 1 89.19 236 GLU A CA 1
ATOM 1833 C C . GLU A 1 236 ? 1.589 -3.193 -28.375 1 89.19 236 GLU A C 1
ATOM 1835 O O . GLU A 1 236 ? 2.381 -3.008 -29.297 1 89.19 236 GLU A O 1
ATOM 1840 N N . HIS A 1 237 ? 1.893 -2.982 -27.109 1 89 237 HIS A N 1
ATOM 1841 C CA . HIS A 1 237 ? 3.111 -2.232 -26.828 1 89 237 HIS A CA 1
ATOM 1842 C C . HIS A 1 237 ? 4.156 -3.109 -26.156 1 89 237 HIS A C 1
ATOM 1844 O O . HIS A 1 237 ? 5.336 -2.758 -26.109 1 89 237 HIS A O 1
ATOM 1850 N N . GLY A 1 238 ? 3.697 -4.223 -25.578 1 85.69 238 GLY A N 1
ATOM 1851 C CA . GLY A 1 238 ? 4.605 -5.008 -24.766 1 85.69 238 GLY A CA 1
ATOM 1852 C C . GLY A 1 238 ? 4.938 -4.344 -23.438 1 85.69 238 GLY A C 1
ATOM 1853 O O . GLY A 1 238 ? 4.301 -3.359 -23.047 1 85.69 238 GLY A O 1
ATOM 1854 N N . GLY A 1 239 ? 5.816 -5.012 -22.625 1 84.38 239 GLY A N 1
ATOM 1855 C CA . GLY A 1 239 ? 6.336 -4.398 -21.422 1 84.38 239 GLY A CA 1
ATOM 1856 C C . GLY A 1 239 ? 5.562 -4.781 -20.172 1 84.38 239 GLY A C 1
ATOM 1857 O O . GLY A 1 239 ? 6.047 -4.594 -19.047 1 84.38 239 GLY A O 1
ATOM 1858 N N . ARG A 1 240 ? 4.352 -5.199 -20.312 1 85.56 240 ARG A N 1
ATOM 1859 C CA . ARG A 1 240 ? 3.549 -5.66 -19.188 1 85.56 240 ARG A CA 1
ATOM 1860 C C . ARG A 1 240 ? 3.371 -7.176 -19.219 1 85.56 240 ARG A C 1
ATOM 1862 O O . ARG A 1 240 ? 2.473 -7.684 -19.891 1 85.56 240 ARG A O 1
ATOM 1869 N N . ASP A 1 241 ? 4.262 -7.836 -18.469 1 85.38 241 ASP A N 1
ATOM 1870 C CA . ASP A 1 241 ? 4.309 -9.289 -18.547 1 85.38 241 ASP A CA 1
ATOM 1871 C C . ASP A 1 241 ? 5.02 -9.891 -17.328 1 85.38 241 ASP A C 1
ATOM 1873 O O . ASP A 1 241 ? 5.754 -9.195 -16.625 1 85.38 241 ASP A O 1
ATOM 1877 N N . THR A 1 242 ? 4.652 -11.141 -17.078 1 88.44 242 THR A N 1
ATOM 1878 C CA . THR A 1 242 ? 5.52 -11.945 -16.219 1 88.44 242 THR A CA 1
ATOM 1879 C C . THR A 1 242 ? 6.688 -12.516 -17.016 1 88.44 242 THR A C 1
ATOM 1881 O O . THR A 1 242 ? 6.605 -12.672 -18.234 1 88.44 242 THR A O 1
ATOM 1884 N N . CYS A 1 243 ? 7.781 -12.742 -16.297 1 89.75 243 CYS A N 1
ATOM 1885 C CA . CYS A 1 243 ? 8.992 -13.266 -16.906 1 89.75 243 CYS A CA 1
ATOM 1886 C C . CYS A 1 243 ? 9.531 -14.453 -16.125 1 89.75 243 CYS A C 1
ATOM 1888 O O . CYS A 1 243 ? 8.859 -14.977 -15.234 1 89.75 243 CYS A O 1
ATOM 1890 N N . GLN A 1 244 ? 10.656 -14.961 -16.734 1 86.25 244 GLN A N 1
ATOM 1891 C CA . GLN A 1 244 ? 11.258 -16.109 -16.062 1 86.25 244 GLN A CA 1
ATOM 1892 C C . GLN A 1 244 ? 11.461 -15.82 -14.578 1 86.25 244 GLN A C 1
ATOM 1894 O O . GLN A 1 244 ? 11.977 -14.766 -14.211 1 86.25 244 GLN A O 1
ATOM 1899 N N . GLY A 1 245 ? 11.023 -16.703 -13.766 1 90.25 245 GLY A N 1
ATOM 1900 C CA . GLY A 1 245 ? 11.125 -16.562 -12.32 1 90.25 245 GLY A CA 1
ATOM 1901 C C . GLY A 1 245 ? 9.812 -16.172 -11.664 1 90.25 245 GLY A C 1
ATOM 1902 O O . GLY A 1 245 ? 9.68 -16.234 -10.438 1 90.25 245 GLY A O 1
ATOM 1903 N N . ASP A 1 246 ? 8.891 -15.812 -12.445 1 94.88 246 ASP A N 1
ATOM 1904 C CA . ASP A 1 246 ? 7.594 -15.422 -11.914 1 94.88 246 ASP A CA 1
ATOM 1905 C C . ASP A 1 246 ? 6.621 -16.594 -11.906 1 94.88 246 ASP A C 1
ATOM 1907 O O . ASP A 1 246 ? 5.504 -16.484 -11.391 1 94.88 246 ASP A O 1
ATOM 1911 N N . SER A 1 247 ? 7.066 -17.719 -12.406 1 97.12 247 SER A N 1
ATOM 1912 C CA . SER A 1 247 ? 6.195 -18.875 -12.555 1 97.12 247 SER A CA 1
ATOM 1913 C C . SER A 1 247 ? 5.512 -19.219 -11.234 1 97.12 247 SER A C 1
ATOM 1915 O O . SER A 1 247 ? 6.137 -19.172 -10.172 1 97.12 247 SER A O 1
ATOM 1917 N N . GLY A 1 248 ? 4.25 -19.578 -11.414 1 98.69 248 GLY A N 1
ATOM 1918 C CA . GLY A 1 248 ? 3.5 -19.984 -10.234 1 98.69 248 GLY A CA 1
ATOM 1919 C C . GLY A 1 248 ? 2.973 -18.828 -9.422 1 98.69 248 GLY A C 1
ATOM 1920 O O . GLY A 1 248 ? 2.102 -19 -8.57 1 98.69 248 GLY A O 1
ATOM 1921 N N . GLY A 1 249 ? 3.49 -17.672 -9.672 1 98.56 249 GLY A N 1
ATOM 1922 C CA . GLY A 1 249 ? 3.076 -16.484 -8.945 1 98.56 249 GLY A CA 1
ATOM 1923 C C . GLY A 1 249 ? 1.655 -16.062 -9.258 1 98.56 249 GLY A C 1
ATOM 1924 O O . GLY A 1 249 ? 1.068 -16.516 -10.242 1 98.56 249 GLY A O 1
ATOM 1925 N N . PRO A 1 250 ? 1.15 -15.164 -8.484 1 98.44 250 PRO A N 1
ATOM 1926 C CA . PRO A 1 250 ? -0.271 -14.828 -8.586 1 98.44 250 PRO A CA 1
ATOM 1927 C C . PRO A 1 250 ? -0.551 -13.758 -9.633 1 98.44 250 PRO A C 1
ATOM 1929 O O . PRO A 1 250 ? 0.221 -12.805 -9.773 1 98.44 250 PRO A O 1
ATOM 1932 N N . MET A 1 251 ? -1.529 -13.969 -10.414 1 97.62 251 MET A N 1
ATOM 1933 C CA . MET A 1 251 ? -2.344 -12.914 -11.008 1 97.62 251 MET A CA 1
ATOM 1934 C C . MET A 1 251 ? -3.57 -12.625 -10.148 1 97.62 251 MET A C 1
ATOM 1936 O O . MET A 1 251 ? -4.375 -13.523 -9.883 1 97.62 251 MET A O 1
ATOM 1940 N N . GLN A 1 252 ? -3.686 -11.328 -9.719 1 97.12 252 GLN A N 1
ATOM 1941 C CA . GLN A 1 252 ? -4.684 -11.102 -8.68 1 97.12 252 GLN A CA 1
ATOM 1942 C C . GLN A 1 252 ? -5.395 -9.766 -8.883 1 97.12 252 GLN A C 1
ATOM 1944 O O . GLN A 1 252 ? -4.965 -8.945 -9.703 1 97.12 252 GLN A O 1
ATOM 1949 N N . ILE A 1 253 ? -6.492 -9.68 -8.18 1 94.75 253 ILE A N 1
ATOM 1950 C CA . ILE A 1 253 ? -7.223 -8.43 -8.047 1 94.75 253 ILE A CA 1
ATOM 1951 C C . ILE A 1 253 ? -7.387 -8.078 -6.566 1 94.75 253 ILE A C 1
ATOM 1953 O O . ILE A 1 253 ? -7.344 -8.969 -5.707 1 94.75 253 ILE A O 1
ATOM 1957 N N . MET A 1 254 ? -7.359 -6.844 -6.301 1 89.12 254 MET A N 1
ATOM 1958 C CA . MET A 1 254 ? -7.793 -6.344 -5 1 89.12 254 MET A CA 1
ATOM 1959 C C . MET A 1 254 ? -8.922 -5.328 -5.156 1 89.12 254 MET A C 1
ATOM 1961 O O . MET A 1 254 ? -8.766 -4.316 -5.836 1 89.12 254 MET A O 1
ATOM 1965 N N . GLU A 1 255 ? -9.992 -5.605 -4.504 1 83.62 255 GLU A N 1
ATOM 1966 C CA . GLU A 1 255 ? -11.141 -4.711 -4.59 1 83.62 255 GLU A CA 1
ATOM 1967 C C . GLU A 1 255 ? -10.969 -3.506 -3.666 1 83.62 255 GLU A C 1
ATOM 1969 O O . GLU A 1 255 ? -10.5 -3.646 -2.535 1 83.62 255 GLU A O 1
ATOM 1974 N N . ASP A 1 256 ? -11.273 -2.307 -4.137 1 74.38 256 ASP A N 1
ATOM 1975 C CA . ASP A 1 256 ? -11.117 -1.062 -3.389 1 74.38 256 ASP A CA 1
ATOM 1976 C C . ASP A 1 256 ? -12.156 -0.95 -2.279 1 74.38 256 ASP A C 1
ATOM 1978 O O . ASP A 1 256 ? -11.891 -0.367 -1.227 1 74.38 256 ASP A O 1
ATOM 1982 N N . ARG A 1 257 ? -13.406 -1.378 -2.549 1 81.75 257 ARG A N 1
ATOM 1983 C CA . ARG A 1 257 ? -14.492 -1.324 -1.575 1 81.75 257 ARG A CA 1
ATOM 1984 C C . ARG A 1 257 ? -14.984 -2.725 -1.229 1 81.75 257 ARG A C 1
ATOM 1986 O O . ARG A 1 257 ? -15.227 -3.541 -2.121 1 81.75 257 ARG A O 1
ATOM 1993 N N . VAL A 1 258 ? -15.008 -2.98 0.017 1 91.88 258 VAL A N 1
ATOM 1994 C CA . VAL A 1 258 ? -15.461 -4.293 0.459 1 91.88 258 VAL A CA 1
ATOM 1995 C C . VAL A 1 258 ? -16.562 -4.137 1.494 1 91.88 258 VAL A C 1
ATOM 1997 O O . VAL A 1 258 ? -16.656 -3.109 2.17 1 91.88 258 VAL A O 1
ATOM 2000 N N . ASP A 1 259 ? -17.531 -5.145 1.571 1 95.06 259 ASP A N 1
ATOM 2001 C CA . ASP A 1 259 ? -18.625 -5.102 2.533 1 95.06 259 ASP A CA 1
ATOM 2002 C C . ASP A 1 259 ? -18.406 -6.117 3.654 1 95.06 259 ASP A C 1
ATOM 2004 O O . ASP A 1 259 ? -19.172 -6.16 4.613 1 95.06 259 ASP A O 1
ATOM 2008 N N . CYS A 1 260 ? -17.406 -6.98 3.527 1 96.94 260 CYS A N 1
ATOM 2009 C CA . CYS A 1 260 ? -17 -7.969 4.52 1 96.94 260 CYS A CA 1
ATOM 2010 C C . CYS A 1 260 ? -18.078 -9.023 4.719 1 96.94 260 CYS A C 1
ATOM 2012 O O . CYS A 1 260 ? -18.188 -9.609 5.797 1 96.94 260 CYS A O 1
ATOM 2014 N N . VAL A 1 261 ? -18.969 -9.133 3.732 1 96.94 261 VAL A N 1
ATOM 2015 C CA . VAL A 1 261 ? -19.953 -10.203 3.67 1 96.94 261 VAL A CA 1
ATOM 2016 C C . VAL A 1 261 ? -19.734 -11.031 2.404 1 96.94 261 VAL A C 1
ATOM 2018 O O . VAL A 1 261 ? -19.562 -12.25 2.471 1 96.94 261 VAL A O 1
ATOM 2021 N N . HIS A 1 262 ? -19.594 -10.344 1.259 1 94.19 262 HIS A N 1
ATOM 2022 C CA . HIS A 1 262 ? -19.438 -11.016 -0.027 1 94.19 262 HIS A CA 1
ATOM 2023 C C . HIS A 1 262 ? -18.016 -10.867 -0.556 1 94.19 262 HIS A C 1
ATOM 2025 O O . HIS A 1 262 ? -17.562 -11.664 -1.387 1 94.19 262 HIS A O 1
ATOM 2031 N N . ASN A 1 263 ? -17.375 -9.859 -0.169 1 94.12 263 ASN A N 1
ATOM 2032 C CA . ASN A 1 263 ? -15.984 -9.609 -0.509 1 94.12 263 ASN A CA 1
ATOM 2033 C C . ASN A 1 263 ? -15.211 -9.055 0.68 1 94.12 263 ASN A C 1
ATOM 2035 O O . ASN A 1 263 ? -15.805 -8.578 1.65 1 94.12 263 ASN A O 1
ATOM 2039 N N . PHE A 1 264 ? -13.938 -9.188 0.667 1 96.25 264 PHE A N 1
ATOM 2040 C CA . PHE A 1 264 ? -13.086 -8.914 1.821 1 96.25 264 PHE A CA 1
ATOM 2041 C C . PHE A 1 264 ? -11.836 -8.148 1.406 1 96.25 264 PHE A C 1
ATOM 2043 O O . PHE A 1 264 ? -11.5 -8.094 0.222 1 96.25 264 PHE A O 1
ATOM 2050 N N . PRO A 1 265 ? -11.18 -7.43 2.4 1 94.88 265 PRO A N 1
ATOM 2051 C CA . PRO A 1 265 ? -9.953 -6.703 2.064 1 94.88 265 PRO A CA 1
ATOM 2052 C C . PRO A 1 265 ? -8.742 -7.625 1.931 1 94.88 265 PRO A C 1
ATOM 2054 O O . PRO A 1 265 ? -7.715 -7.402 2.582 1 94.88 265 PRO A O 1
ATOM 2057 N N . LEU A 1 266 ? -8.891 -8.633 1.092 1 97.19 266 LEU A N 1
ATOM 2058 C CA . LEU A 1 266 ? -7.887 -9.625 0.736 1 97.19 266 LEU A CA 1
ATOM 2059 C C . LEU A 1 266 ? -7.715 -9.711 -0.777 1 97.19 266 LEU A C 1
ATOM 2061 O O . LEU A 1 266 ? -8.648 -9.422 -1.528 1 97.19 266 LEU A O 1
ATOM 2065 N N . HIS A 1 267 ? -6.492 -10.031 -1.192 1 97.5 267 HIS A N 1
ATOM 2066 C CA . HIS A 1 267 ? -6.285 -10.281 -2.615 1 97.5 267 HIS A CA 1
ATOM 2067 C C . HIS A 1 267 ? -7.055 -11.516 -3.074 1 97.5 267 HIS A C 1
ATOM 2069 O O . HIS A 1 267 ? -7.27 -12.445 -2.295 1 97.5 267 HIS A O 1
ATOM 2075 N N . THR A 1 268 ? -7.504 -11.445 -4.289 1 97.38 268 THR A N 1
ATOM 2076 C CA . THR A 1 268 ? -8.172 -12.578 -4.918 1 97.38 268 THR A CA 1
ATOM 2077 C C . THR A 1 268 ? -7.367 -13.094 -6.102 1 97.38 268 THR A C 1
ATOM 2079 O O . THR A 1 268 ? -7.059 -12.336 -7.027 1 97.38 268 THR A O 1
ATOM 2082 N N . ILE A 1 269 ? -7.066 -14.383 -6.023 1 98.5 269 ILE A N 1
ATOM 2083 C CA . ILE A 1 269 ? -6.23 -14.984 -7.059 1 98.5 269 ILE A CA 1
ATOM 2084 C C . ILE A 1 269 ? -7.098 -15.359 -8.258 1 98.5 269 ILE A C 1
ATOM 2086 O O . ILE A 1 269 ? -7.984 -16.203 -8.148 1 98.5 269 ILE A O 1
ATOM 2090 N N . VAL A 1 270 ? -6.801 -14.758 -9.391 1 97.81 270 VAL A N 1
ATOM 2091 C CA . VAL A 1 270 ? -7.539 -15 -10.625 1 97.81 270 VAL A CA 1
ATOM 2092 C C . VAL A 1 270 ? -6.785 -16.016 -11.484 1 97.81 270 VAL A C 1
ATOM 2094 O O . VAL A 1 270 ? -7.398 -16.844 -12.164 1 97.81 270 VAL A O 1
ATOM 2097 N N . GLY A 1 271 ? -5.48 -15.914 -11.383 1 98.25 271 GLY A N 1
ATOM 2098 C CA . GLY A 1 271 ? -4.672 -16.781 -12.227 1 98.25 271 GLY A CA 1
ATOM 2099 C C . GLY A 1 271 ? -3.34 -17.156 -11.602 1 98.25 271 GLY A C 1
ATOM 2100 O O . GLY A 1 271 ? -2.895 -16.5 -10.656 1 98.25 271 GLY A O 1
ATOM 2101 N N . VAL A 1 272 ? -2.787 -18.219 -12.172 1 98.81 272 VAL A N 1
ATOM 2102 C CA . VAL A 1 272 ? -1.444 -18.688 -11.836 1 98.81 272 VAL A CA 1
ATOM 2103 C C . VAL A 1 272 ? -0.518 -18.5 -13.031 1 98.81 272 VAL A C 1
ATOM 2105 O O . VAL A 1 272 ? -0.817 -18.984 -14.133 1 98.81 272 VAL A O 1
ATOM 2108 N N . THR A 1 273 ? 0.587 -17.812 -12.82 1 98.5 273 THR A N 1
ATOM 2109 C CA . THR A 1 273 ? 1.529 -17.609 -13.914 1 98.5 273 THR A CA 1
ATOM 2110 C C . THR A 1 273 ? 2.02 -18.938 -14.461 1 98.5 273 THR A C 1
ATOM 2112 O O . THR A 1 273 ? 2.645 -19.719 -13.742 1 98.5 273 THR A O 1
ATOM 2115 N N . SER A 1 274 ? 1.819 -19.172 -15.766 1 98.19 274 SER A N 1
ATOM 2116 C CA . SER A 1 274 ? 2.104 -20.484 -16.359 1 98.19 274 SER A CA 1
ATOM 2117 C C . SER A 1 274 ? 3.252 -20.391 -17.359 1 98.19 274 SER A C 1
ATOM 2119 O O . SER A 1 274 ? 4.332 -20.938 -17.109 1 98.19 274 SER A O 1
ATOM 2121 N N . PHE A 1 275 ? 2.994 -19.734 -18.484 1 95.69 275 PHE A N 1
ATOM 2122 C CA . PHE A 1 275 ? 4.055 -19.656 -19.484 1 95.69 275 PHE A CA 1
ATOM 2123 C C . PHE A 1 275 ? 3.891 -18.422 -20.359 1 95.69 275 PHE A C 1
ATOM 2125 O O . PHE A 1 275 ? 2.857 -17.766 -20.312 1 95.69 275 PHE A O 1
ATOM 2132 N N . GLY A 1 276 ? 4.855 -18.141 -21.062 1 90.81 276 GLY A N 1
ATOM 2133 C CA . GLY A 1 276 ? 4.926 -17.047 -22.031 1 90.81 276 GLY A CA 1
ATOM 2134 C C . GLY A 1 276 ? 6.199 -17.062 -22.844 1 90.81 276 GLY A C 1
ATOM 2135 O O . GLY A 1 276 ? 7.121 -17.828 -22.562 1 90.81 276 GLY A O 1
ATOM 2136 N N . ARG A 1 277 ? 6.082 -16.234 -23.906 1 85.56 277 ARG A N 1
ATOM 2137 C CA . ARG A 1 277 ? 7.273 -16.094 -24.734 1 85.56 277 ARG A CA 1
ATOM 2138 C C . ARG A 1 277 ? 8.031 -14.812 -24.391 1 85.56 277 ARG A C 1
ATOM 2140 O O . ARG A 1 277 ? 7.434 -13.742 -24.297 1 85.56 277 ARG A O 1
ATOM 2147 N N . ASP A 1 278 ? 9.297 -14.938 -24.203 1 85.06 278 ASP A N 1
ATOM 2148 C CA . ASP A 1 278 ? 10.141 -13.789 -23.906 1 85.06 278 ASP A CA 1
ATOM 2149 C C . ASP A 1 278 ? 9.648 -13.055 -22.656 1 85.06 278 ASP A C 1
ATOM 2151 O O . ASP A 1 278 ? 9.016 -13.656 -21.797 1 85.06 278 ASP A O 1
ATOM 2155 N N . CYS A 1 279 ? 10.148 -11.859 -22.422 1 85.62 279 CYS A N 1
ATOM 2156 C CA . CYS A 1 279 ? 9.805 -11.039 -21.266 1 85.62 279 CYS A CA 1
ATOM 2157 C C . CYS A 1 279 ? 9.281 -9.672 -21.703 1 85.62 279 CYS A C 1
ATOM 2159 O O . CYS A 1 279 ? 10.055 -8.727 -21.828 1 85.62 279 CYS A O 1
ATOM 2161 N N . GLY A 1 280 ? 7.988 -9.633 -21.891 1 84.5 280 GLY A N 1
ATOM 2162 C CA . GLY A 1 280 ? 7.359 -8.359 -22.203 1 84.5 280 GLY A CA 1
ATOM 2163 C C . GLY A 1 280 ? 7.5 -7.973 -23.656 1 84.5 280 GLY A C 1
ATOM 2164 O O . GLY A 1 280 ? 7.484 -6.785 -24 1 84.5 280 GLY A O 1
ATOM 2165 N N . ARG A 1 281 ? 7.723 -8.961 -24.484 1 85.88 281 ARG A N 1
ATOM 2166 C CA . ARG A 1 281 ? 7.824 -8.688 -25.922 1 85.88 281 ARG A CA 1
ATOM 2167 C C . ARG A 1 281 ? 6.461 -8.367 -26.516 1 85.88 281 ARG A C 1
ATOM 2169 O O . ARG A 1 281 ? 5.453 -8.977 -26.141 1 85.88 281 ARG A O 1
ATOM 2176 N N . LYS A 1 282 ? 6.516 -7.41 -27.5 1 89.5 282 LYS A N 1
ATOM 2177 C CA . LYS A 1 282 ? 5.301 -7.082 -28.234 1 89.5 282 LYS A CA 1
ATOM 2178 C C . LYS A 1 282 ? 4.695 -8.328 -28.875 1 89.5 282 LYS A C 1
ATOM 2180 O O . LYS A 1 282 ? 5.418 -9.164 -29.406 1 89.5 282 LYS A O 1
ATOM 2185 N N . MET A 1 283 ? 3.338 -8.469 -28.781 1 91.31 283 MET A N 1
ATOM 2186 C CA . MET A 1 283 ? 2.557 -9.539 -29.391 1 91.31 283 MET A CA 1
ATOM 2187 C C . MET A 1 283 ? 2.932 -10.891 -28.797 1 91.31 283 MET A C 1
ATOM 2189 O O . MET A 1 283 ? 2.906 -11.906 -29.484 1 91.31 283 MET A O 1
ATOM 2193 N N . ALA A 1 284 ? 3.363 -10.891 -27.578 1 90.94 284 ALA A N 1
ATOM 2194 C CA . ALA A 1 284 ? 3.705 -12.109 -26.844 1 90.94 284 ALA A CA 1
ATOM 2195 C C . ALA A 1 284 ? 3.107 -12.094 -25.438 1 90.94 284 ALA A C 1
ATOM 2197 O O . ALA A 1 284 ? 3.828 -11.922 -24.453 1 90.94 284 ALA A O 1
ATOM 2198 N N . PRO A 1 285 ? 1.832 -12.305 -25.328 1 92.62 285 PRO A N 1
ATOM 2199 C CA . PRO A 1 285 ? 1.179 -12.25 -24.016 1 92.62 285 PRO A CA 1
ATOM 2200 C C . PRO A 1 285 ? 1.604 -13.391 -23.094 1 92.62 285 PRO A C 1
ATOM 2202 O O . PRO A 1 285 ? 2.004 -14.461 -23.562 1 92.62 285 PRO A O 1
ATOM 2205 N N . GLY A 1 286 ? 1.604 -13.117 -21.797 1 95 286 GLY A N 1
ATOM 2206 C CA . GLY A 1 286 ? 1.698 -14.195 -20.828 1 95 286 GLY A CA 1
ATOM 2207 C C . GLY A 1 286 ? 0.423 -15.008 -20.719 1 95 286 GLY A C 1
ATOM 2208 O O . GLY A 1 286 ? -0.672 -14.492 -20.953 1 95 286 GLY A O 1
ATOM 2209 N N . VAL A 1 287 ? 0.605 -16.281 -20.453 1 97.5 287 VAL A N 1
ATOM 2210 C CA . VAL A 1 287 ? -0.539 -17.172 -20.266 1 97.5 287 VAL A CA 1
ATOM 2211 C C . VAL A 1 287 ? -0.616 -17.625 -18.812 1 97.5 287 VAL A C 1
ATOM 2213 O O . VAL A 1 287 ? 0.403 -17.953 -18.203 1 97.5 287 VAL A O 1
ATOM 2216 N N . TYR A 1 288 ? -1.787 -17.594 -18.297 1 98.12 288 TYR A N 1
ATOM 2217 C CA . TYR A 1 288 ? -2.066 -17.906 -16.891 1 98.12 288 TYR A CA 1
ATOM 2218 C C . TYR A 1 288 ? -3.125 -19 -16.781 1 98.12 288 TYR A C 1
ATOM 2220 O O . TYR A 1 288 ? -4.051 -19.062 -17.594 1 98.12 288 TYR A O 1
ATOM 2228 N N . THR A 1 289 ? -2.926 -19.859 -15.789 1 98.62 289 THR A N 1
ATOM 2229 C CA . THR A 1 289 ? -3.98 -20.828 -15.484 1 98.62 289 THR A CA 1
ATOM 2230 C C . THR A 1 289 ? -5.145 -20.141 -14.773 1 98.62 289 THR A C 1
ATOM 2232 O O . THR A 1 289 ? -4.941 -19.453 -13.773 1 98.62 289 THR A O 1
ATOM 2235 N N . LYS A 1 290 ? -6.336 -20.312 -15.297 1 98.06 290 LYS A N 1
ATOM 2236 C CA . LYS A 1 290 ? -7.52 -19.672 -14.727 1 98.06 290 LYS A CA 1
ATOM 2237 C C . LYS A 1 290 ? -8 -20.422 -13.484 1 98.06 290 LYS A C 1
ATOM 2239 O O . LYS A 1 290 ? -8.594 -21.5 -13.594 1 98.06 290 LYS A O 1
ATOM 2244 N N . VAL A 1 291 ? -7.949 -19.797 -12.359 1 98.5 291 VAL A N 1
ATOM 2245 C CA . VAL A 1 291 ? -8.141 -20.453 -11.07 1 98.5 291 VAL A CA 1
ATOM 2246 C C . VAL A 1 291 ? -9.602 -20.875 -10.93 1 98.5 291 VAL A C 1
ATOM 2248 O O . VAL A 1 291 ? -9.891 -21.953 -10.383 1 98.5 291 VAL A O 1
ATOM 2251 N N . SER A 1 292 ? -10.531 -20.125 -11.422 1 97.75 292 SER A N 1
ATOM 2252 C CA . SER A 1 292 ? -11.953 -20.391 -11.242 1 97.75 292 SER A CA 1
ATOM 2253 C C . SER A 1 292 ? -12.344 -21.75 -11.82 1 97.75 292 SER A C 1
ATOM 2255 O O . SER A 1 292 ? -13.32 -22.359 -11.391 1 97.75 292 SER A O 1
ATOM 2257 N N . LYS A 1 293 ? -11.555 -22.234 -12.734 1 97.81 293 LYS A N 1
ATOM 2258 C CA . LYS A 1 293 ? -11.859 -23.484 -13.406 1 97.81 293 LYS A CA 1
ATOM 2259 C C . LYS A 1 293 ? -11.336 -24.688 -12.609 1 97.81 293 LYS A C 1
ATOM 2261 O O . LYS A 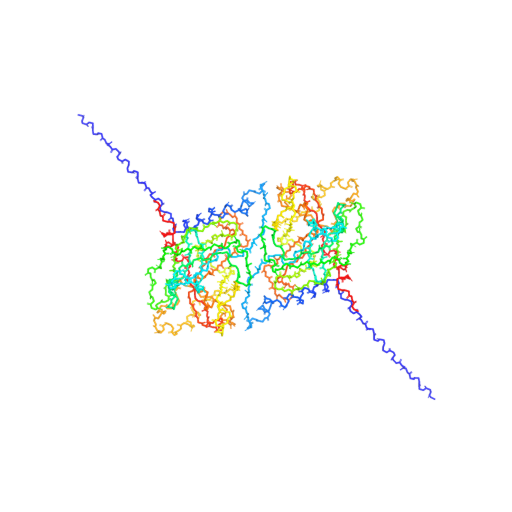1 293 ? -11.656 -25.828 -12.922 1 97.81 293 LYS A O 1
ATOM 2266 N N . TYR A 1 294 ? -10.68 -24.406 -11.555 1 98.44 294 TYR A N 1
ATOM 2267 C CA . TYR A 1 294 ? -10.047 -25.484 -10.797 1 98.44 294 TYR A CA 1
ATOM 2268 C C . TYR A 1 294 ? -10.484 -25.453 -9.344 1 98.44 294 TYR A C 1
ATOM 2270 O O . TYR A 1 294 ? -9.883 -26.109 -8.484 1 98.44 294 TYR A O 1
ATOM 2278 N N . VAL A 1 295 ? -11.5 -24.766 -8.992 1 98.31 295 VAL A N 1
ATOM 2279 C CA . VAL A 1 295 ? -11.922 -24.531 -7.613 1 98.31 295 VAL A CA 1
ATOM 2280 C C . VAL A 1 295 ? -12.305 -25.844 -6.953 1 98.31 295 VAL A C 1
ATOM 2282 O O . VAL A 1 295 ? -11.922 -26.125 -5.812 1 98.31 295 VAL A O 1
ATOM 2285 N N . GLU A 1 296 ? -13.055 -26.688 -7.668 1 97.31 296 GLU A N 1
ATOM 2286 C CA . GLU A 1 296 ? -13.469 -27.969 -7.102 1 97.31 296 GLU A CA 1
ATOM 2287 C C . GLU A 1 296 ? -12.258 -28.812 -6.727 1 97.31 296 GLU A C 1
ATOM 2289 O O . GLU A 1 296 ? -12.203 -29.391 -5.633 1 97.31 296 GLU A O 1
ATOM 2294 N N . TRP A 1 297 ? -11.359 -28.922 -7.637 1 98.31 297 TRP A N 1
ATOM 2295 C CA . TRP A 1 297 ? -10.133 -29.672 -7.387 1 98.31 297 TRP A CA 1
ATOM 2296 C C . TRP A 1 297 ? -9.383 -29.125 -6.18 1 98.31 297 TRP A C 1
ATOM 2298 O O . TRP A 1 297 ? -8.953 -29.875 -5.309 1 98.31 297 TRP A O 1
ATOM 2308 N N . ILE A 1 298 ? -9.211 -27.781 -6.059 1 98.81 298 ILE A N 1
ATOM 2309 C CA . ILE A 1 298 ? -8.516 -27.109 -4.961 1 98.81 298 ILE A CA 1
ATOM 2310 C C . ILE A 1 298 ? -9.227 -27.406 -3.645 1 98.81 298 ILE A C 1
ATOM 2312 O O . ILE A 1 298 ? -8.594 -27.781 -2.656 1 98.81 298 ILE A O 1
ATOM 2316 N N . GLU A 1 299 ? -10.523 -27.281 -3.635 1 98.25 299 GLU A N 1
ATOM 2317 C CA . GLU A 1 299 ? -11.305 -27.453 -2.414 1 98.25 299 GLU A CA 1
ATOM 2318 C C . GLU A 1 299 ? -11.172 -28.859 -1.861 1 98.25 299 GLU A C 1
ATOM 2320 O O . GLU A 1 299 ? -11.125 -29.062 -0.645 1 98.25 299 GLU A O 1
ATOM 2325 N N . ASN A 1 300 ? -11.148 -29.812 -2.734 1 97.62 300 ASN A N 1
ATOM 2326 C CA . ASN A 1 300 ? -11.078 -31.219 -2.318 1 97.62 300 ASN A CA 1
ATOM 2327 C C . ASN A 1 300 ? -9.758 -31.531 -1.625 1 97.62 300 ASN A C 1
ATOM 2329 O O . ASN A 1 300 ? -9.688 -32.438 -0.793 1 97.62 300 ASN A O 1
ATOM 2333 N N . ILE A 1 301 ? -8.773 -30.781 -1.936 1 98.38 301 ILE A N 1
ATOM 2334 C CA . ILE A 1 301 ? -7.453 -31.047 -1.38 1 98.38 301 ILE A CA 1
ATOM 2335 C C . ILE A 1 301 ? -7.211 -30.141 -0.172 1 98.38 301 ILE A C 1
ATOM 2337 O O . ILE A 1 301 ? -6.773 -30.609 0.882 1 98.38 301 ILE A O 1
ATOM 2341 N N . VAL A 1 302 ? -7.465 -28.875 -0.218 1 98.44 302 VAL A N 1
ATOM 2342 C CA . VAL A 1 302 ? -7.121 -27.859 0.777 1 98.44 302 VAL A CA 1
ATOM 2343 C C . VAL A 1 302 ? -8.102 -27.938 1.945 1 98.44 302 VAL A C 1
ATOM 2345 O O . VAL A 1 302 ? -7.711 -27.781 3.104 1 98.44 302 VAL A O 1
ATOM 2348 N N . TRP A 1 303 ? -9.352 -28.109 1.63 1 97.06 303 TRP A N 1
ATOM 2349 C CA . TRP A 1 303 ? -10.406 -28.188 2.635 1 97.06 303 TRP A CA 1
ATOM 2350 C C . TRP A 1 303 ? -11.219 -29.469 2.461 1 97.06 303 TRP A C 1
ATOM 2352 O O . TRP A 1 303 ? -12.422 -29.422 2.186 1 97.06 303 TRP A O 1
ATOM 2362 N N . PRO A 1 304 ? -10.602 -30.547 2.734 1 92.94 304 PRO A N 1
ATOM 2363 C CA . PRO A 1 304 ? -11.312 -31.812 2.549 1 92.94 304 PRO A CA 1
ATOM 2364 C C . PRO A 1 304 ? -12.445 -32 3.557 1 92.94 304 PRO A C 1
ATOM 2366 O O . PRO A 1 304 ? -12.391 -31.453 4.66 1 92.94 304 PRO A O 1
ATOM 2369 N N . ASN A 1 305 ? -13.508 -32.656 3.066 1 79.25 305 ASN A N 1
ATOM 2370 C CA . ASN A 1 305 ? -14.625 -32.969 3.947 1 79.25 305 ASN A CA 1
ATOM 2371 C C . ASN A 1 305 ? -14.18 -33.844 5.133 1 79.25 305 ASN A C 1
ATOM 2373 O O . ASN A 1 305 ? -13.281 -34.656 5.004 1 79.25 305 ASN A O 1
ATOM 2377 N N . ARG A 1 306 ? -14.547 -33.375 6.375 1 61.84 306 ARG A N 1
ATOM 2378 C CA . ARG A 1 306 ? -14.312 -34.25 7.531 1 61.84 306 ARG A CA 1
ATOM 2379 C C . ARG A 1 306 ? -15.195 -35.5 7.477 1 61.84 306 ARG A C 1
ATOM 2381 O O . ARG A 1 306 ? -16.297 -35.438 6.941 1 61.84 306 ARG A O 1
ATOM 2388 N N . MET B 1 1 ? 14.672 72.312 -41.406 1 35.16 1 MET B N 1
ATOM 2389 C CA . MET B 1 1 ? 14.18 70.938 -41.5 1 35.16 1 MET B CA 1
ATOM 2390 C C . MET B 1 1 ? 14.758 70.062 -40.406 1 35.16 1 MET B C 1
ATOM 2392 O O . MET B 1 1 ? 15.906 69.625 -40.469 1 35.16 1 MET B O 1
ATOM 2396 N N . ILE B 1 2 ? 14.375 70.312 -39.062 1 37 2 ILE B N 1
ATOM 2397 C CA . ILE B 1 2 ? 14.828 69.688 -37.844 1 37 2 ILE B CA 1
ATOM 2398 C C . ILE B 1 2 ? 14.336 68.25 -37.781 1 37 2 ILE B C 1
ATOM 2400 O O . ILE B 1 2 ? 13.133 67.938 -37.906 1 37 2 ILE B O 1
ATOM 2404 N N . ARG B 1 3 ? 15.172 67.188 -38.156 1 40.69 3 ARG B N 1
ATOM 2405 C CA . ARG B 1 3 ? 15.055 65.75 -38.031 1 40.69 3 ARG B CA 1
ATOM 2406 C C . ARG B 1 3 ? 14.734 65.375 -36.594 1 40.69 3 ARG B C 1
ATOM 2408 O O . ARG B 1 3 ? 15.609 65.438 -35.719 1 40.69 3 ARG B O 1
ATOM 2415 N N . ILE B 1 4 ? 13.516 65.562 -36.062 1 42.88 4 ILE B N 1
ATOM 2416 C CA . ILE B 1 4 ? 13.141 65.062 -34.75 1 42.88 4 ILE B CA 1
ATOM 2417 C C . ILE B 1 4 ? 13.211 63.531 -34.781 1 42.88 4 ILE B C 1
ATOM 2419 O O . ILE B 1 4 ? 12.523 62.875 -35.594 1 42.88 4 ILE B O 1
ATOM 2423 N N . LYS B 1 5 ? 14.398 62.906 -34.469 1 42.84 5 LYS B N 1
ATOM 2424 C CA . LYS B 1 5 ? 14.539 61.469 -34.188 1 42.84 5 LYS B CA 1
ATOM 2425 C C . LYS B 1 5 ? 13.555 61.031 -33.094 1 42.84 5 LYS B C 1
ATOM 2427 O O . LYS B 1 5 ? 13.609 61.531 -31.969 1 42.84 5 LYS B O 1
ATOM 2432 N N . ILE B 1 6 ? 12.383 60.562 -33.375 1 40.72 6 ILE B N 1
ATOM 2433 C CA . ILE B 1 6 ? 11.438 59.906 -32.5 1 40.72 6 ILE B CA 1
ATOM 2434 C C . ILE B 1 6 ? 12.055 58.625 -31.938 1 40.72 6 ILE B C 1
ATOM 2436 O O . ILE B 1 6 ? 12.383 57.719 -32.719 1 40.72 6 ILE B O 1
ATOM 2440 N N . ALA B 1 7 ? 12.93 58.719 -30.859 1 41.28 7 ALA B N 1
ATOM 2441 C CA . ALA B 1 7 ? 13.297 57.5 -30.141 1 41.28 7 ALA B CA 1
ATOM 2442 C C . ALA B 1 7 ? 12.062 56.75 -29.672 1 41.28 7 ALA B C 1
ATOM 2444 O O . ALA B 1 7 ? 11.234 57.281 -28.938 1 41.28 7 ALA B O 1
ATOM 2445 N N . LEU B 1 8 ? 11.656 55.781 -30.438 1 38.88 8 LEU B N 1
ATOM 2446 C CA . LEU B 1 8 ? 10.68 54.781 -30.016 1 38.88 8 LEU B CA 1
ATOM 2447 C C . LEU B 1 8 ? 11.172 54.031 -28.781 1 38.88 8 LEU B C 1
ATOM 2449 O O . LEU B 1 8 ? 12.188 53.312 -28.844 1 38.88 8 LEU B O 1
ATOM 2453 N N . VAL B 1 9 ? 10.953 54.625 -27.578 1 41.84 9 VAL B N 1
ATOM 2454 C CA . VAL B 1 9 ? 11.141 53.812 -26.375 1 41.84 9 VAL B CA 1
ATOM 2455 C C . VAL B 1 9 ? 10.18 52.625 -26.406 1 41.84 9 VAL B C 1
ATOM 2457 O O . VAL B 1 9 ? 8.961 52.781 -26.359 1 41.84 9 VAL B O 1
ATOM 2460 N N . ILE B 1 10 ? 10.633 51.531 -26.984 1 39.44 10 ILE B N 1
ATOM 2461 C CA . ILE B 1 10 ? 9.93 50.281 -26.766 1 39.44 10 ILE B CA 1
ATOM 2462 C C . ILE B 1 10 ? 9.953 49.938 -25.281 1 39.44 10 ILE B C 1
ATOM 2464 O O . ILE B 1 10 ? 11.023 49.688 -24.719 1 39.44 10 ILE B O 1
ATOM 2468 N N . VAL B 1 11 ? 8.984 50.438 -24.562 1 39.16 11 VAL B N 1
ATOM 2469 C CA . VAL B 1 11 ? 8.75 49.875 -23.234 1 39.16 11 VAL B CA 1
ATOM 2470 C C . VAL B 1 11 ? 8.422 48.375 -23.344 1 39.16 11 VAL B C 1
ATOM 2472 O O . VAL B 1 11 ? 7.383 48 -23.875 1 39.16 11 VAL B O 1
ATOM 2475 N N . LEU B 1 12 ? 9.438 47.625 -23.391 1 37.62 12 LEU B N 1
ATOM 2476 C CA . LEU B 1 12 ? 9.234 46.188 -23.125 1 37.62 12 LEU B CA 1
ATOM 2477 C C . LEU B 1 12 ? 8.539 45.969 -21.781 1 37.62 12 LEU B C 1
ATOM 2479 O O . LEU B 1 12 ? 9.125 46.219 -20.734 1 37.62 12 LEU B O 1
ATOM 2483 N N . SER B 1 13 ? 7.285 46.25 -21.734 1 34.66 13 SER B N 1
ATOM 2484 C CA . SER B 1 13 ? 6.578 45.688 -20.578 1 34.66 13 SER B CA 1
ATOM 2485 C C . SER B 1 13 ? 6.879 44.188 -20.406 1 34.66 13 SER B C 1
ATOM 2487 O O . SER B 1 13 ? 6.562 43.375 -21.281 1 34.66 13 SER B O 1
ATOM 2489 N N . ILE B 1 14 ? 7.996 43.969 -19.859 1 37.09 14 ILE B N 1
ATOM 2490 C CA . ILE B 1 14 ? 8.141 42.625 -19.344 1 37.09 14 ILE B CA 1
ATOM 2491 C C . ILE B 1 14 ? 6.891 42.219 -18.562 1 37.09 14 ILE B C 1
ATOM 2493 O O . ILE B 1 14 ? 6.598 42.781 -17.516 1 37.09 14 ILE B O 1
ATOM 2497 N N . ALA B 1 15 ? 5.883 41.812 -19.234 1 36.97 15 ALA B N 1
ATOM 2498 C CA . ALA B 1 15 ? 4.777 41.156 -18.562 1 36.97 15 ALA B CA 1
ATOM 2499 C C . ALA B 1 15 ? 5.297 40.062 -17.625 1 36.97 15 ALA B C 1
ATOM 2501 O O . ALA B 1 15 ? 5.797 39.031 -18.094 1 36.97 15 ALA B O 1
ATOM 2502 N N . PHE B 1 16 ? 5.867 40.438 -16.438 1 35.81 16 PHE B N 1
ATOM 2503 C CA . PHE B 1 16 ? 6.008 39.438 -15.414 1 35.81 16 PHE B CA 1
ATOM 2504 C C . PHE B 1 16 ? 4.773 38.531 -15.367 1 35.81 16 PHE B C 1
ATOM 2506 O O . PHE B 1 16 ? 3.693 39 -14.984 1 35.81 16 PHE B O 1
ATOM 2513 N N . ARG B 1 17 ? 4.598 37.781 -16.188 1 42.88 17 ARG B N 1
ATOM 2514 C CA . ARG B 1 17 ? 3.523 36.812 -16.078 1 42.88 17 ARG B CA 1
ATOM 2515 C C . ARG B 1 17 ? 3.57 36.094 -14.734 1 42.88 17 ARG B C 1
ATOM 2517 O O . ARG B 1 17 ? 4.422 35.219 -14.508 1 42.88 17 ARG B O 1
ATOM 2524 N N . GLY B 1 18 ? 3.348 36.688 -13.539 1 47.28 18 GLY B N 1
ATOM 2525 C CA . GLY B 1 18 ? 3.24 36.094 -12.211 1 47.28 18 GLY B CA 1
ATOM 2526 C C . GLY B 1 18 ? 2.525 34.75 -12.203 1 47.28 18 GLY B C 1
ATOM 2527 O O . GLY B 1 18 ? 1.5 34.594 -12.867 1 47.28 18 GLY B O 1
ATOM 2528 N N . SER B 1 19 ? 3.162 33.719 -11.867 1 64.12 19 SER B N 1
ATOM 2529 C CA . SER B 1 19 ? 2.549 32.375 -11.797 1 64.12 19 SER B CA 1
ATOM 2530 C C . SER B 1 19 ? 1.286 32.406 -10.938 1 64.12 19 SER B C 1
ATOM 2532 O O . SER B 1 19 ? 1.231 33.094 -9.922 1 64.12 19 SER B O 1
ATOM 2534 N N . GLY B 1 20 ? 0.161 32.094 -11.508 1 83.69 20 GLY B N 1
ATOM 2535 C CA . GLY B 1 20 ? -1.09 31.953 -10.781 1 83.69 20 GLY B CA 1
ATOM 2536 C C . GLY B 1 20 ? -0.959 31.109 -9.523 1 83.69 20 GLY B C 1
ATOM 2537 O O . GLY B 1 20 ? -0.062 30.281 -9.414 1 83.69 20 GLY B O 1
ATOM 2538 N N . VAL B 1 21 ? -1.63 31.547 -8.469 1 92.81 21 VAL B N 1
ATOM 2539 C CA . VAL B 1 21 ? -1.652 30.812 -7.211 1 92.81 21 VAL B CA 1
ATOM 2540 C C . VAL B 1 21 ? -1.813 29.312 -7.496 1 92.81 21 VAL B C 1
ATOM 2542 O O . VAL B 1 21 ? -2.713 28.906 -8.242 1 92.81 21 VAL B O 1
ATOM 2545 N N . GLY B 1 22 ? -0.832 28.516 -6.992 1 96.5 22 GLY B N 1
ATOM 2546 C CA . GLY B 1 22 ? -0.898 27.078 -7.137 1 96.5 22 GLY B CA 1
ATOM 2547 C C . GLY B 1 22 ? 0.021 26.547 -8.219 1 96.5 22 GLY B C 1
ATOM 2548 O O . GLY B 1 22 ? 0.292 25.344 -8.273 1 96.5 22 GLY B O 1
ATOM 2549 N N . GLU B 1 23 ? 0.486 27.375 -9.047 1 96.12 23 GLU B N 1
ATOM 2550 C CA . GLU B 1 23 ? 1.281 26.922 -10.188 1 96.12 23 GLU B CA 1
ATOM 2551 C C . GLU B 1 23 ? 2.617 26.344 -9.734 1 96.12 23 GLU B C 1
ATOM 2553 O O . GLU B 1 23 ? 3.051 25.312 -10.242 1 96.12 23 GLU B O 1
ATOM 2558 N N . LYS B 1 24 ? 3.275 27.047 -8.781 1 97.31 24 LYS B N 1
ATOM 2559 C CA . LYS B 1 24 ? 4.566 26.562 -8.305 1 97.31 24 LYS B CA 1
ATOM 2560 C C . LYS B 1 24 ? 4.426 25.203 -7.609 1 97.31 24 LYS B C 1
ATOM 2562 O O . LYS B 1 24 ? 5.223 24.297 -7.84 1 97.31 24 LYS B O 1
ATOM 2567 N N . ALA B 1 25 ? 3.426 25.125 -6.785 1 97.94 25 ALA B N 1
ATOM 2568 C CA . ALA B 1 25 ? 3.162 23.859 -6.094 1 97.94 25 ALA B CA 1
ATOM 2569 C C . ALA B 1 25 ? 2.844 22.75 -7.082 1 97.94 25 ALA B C 1
ATOM 2571 O O . ALA B 1 25 ? 3.359 21.641 -6.961 1 97.94 25 ALA B O 1
ATOM 2572 N N . PHE B 1 26 ? 2.029 23.078 -8.055 1 97.69 26 PHE B N 1
ATOM 2573 C CA . PHE B 1 26 ? 1.682 22.094 -9.078 1 97.69 26 PHE B CA 1
ATOM 2574 C C . PHE B 1 26 ? 2.92 21.656 -9.844 1 97.69 26 PHE B C 1
ATOM 2576 O O . PHE B 1 26 ? 3.115 20.453 -10.086 1 97.69 26 PHE B O 1
ATOM 2583 N N . ASN B 1 27 ? 3.688 22.562 -10.203 1 97.25 27 ASN B N 1
ATOM 2584 C CA . ASN B 1 27 ? 4.883 22.266 -10.984 1 97.25 27 ASN B CA 1
ATOM 2585 C C . ASN B 1 27 ? 5.875 21.422 -10.188 1 97.25 27 ASN B C 1
ATOM 2587 O O . ASN B 1 27 ? 6.543 20.547 -10.758 1 97.25 27 ASN B O 1
ATOM 2591 N N . ALA B 1 28 ? 5.98 21.766 -8.922 1 96.88 28 ALA B N 1
ATOM 2592 C CA . ALA B 1 28 ? 6.852 20.938 -8.086 1 96.88 28 ALA B CA 1
ATOM 2593 C C . ALA B 1 28 ? 6.387 19.484 -8.062 1 96.88 28 ALA B C 1
ATOM 2595 O O . ALA B 1 28 ? 7.195 18.562 -8.211 1 96.88 28 ALA B O 1
ATOM 2596 N N . CYS B 1 29 ? 5.129 19.281 -7.902 1 97.25 29 CYS B N 1
ATOM 2597 C CA . CYS B 1 29 ? 4.543 17.953 -7.906 1 97.25 29 CYS B CA 1
ATOM 2598 C C . CYS B 1 29 ? 4.719 17.281 -9.266 1 97.25 29 CYS B C 1
ATOM 2600 O O . CYS B 1 29 ? 5.113 16.125 -9.344 1 97.25 29 CYS B O 1
ATOM 2602 N N . LYS B 1 30 ? 4.438 18.016 -10.273 1 97.56 30 LYS B N 1
ATOM 2603 C CA . LYS B 1 30 ? 4.551 17.516 -11.641 1 97.56 30 LYS B CA 1
ATOM 2604 C C . LYS B 1 30 ? 5.98 17.078 -11.945 1 97.56 30 LYS B C 1
ATOM 2606 O O . LYS B 1 30 ? 6.199 15.977 -12.461 1 97.56 30 LYS B O 1
ATOM 2611 N N . THR B 1 31 ? 6.883 17.922 -11.609 1 97 31 THR B N 1
ATOM 2612 C CA . THR B 1 31 ? 8.281 17.641 -11.891 1 97 31 THR B CA 1
ATOM 2613 C C . THR B 1 31 ? 8.727 16.359 -11.188 1 97 31 THR B C 1
ATOM 2615 O O . THR B 1 31 ? 9.336 15.484 -11.797 1 97 31 THR B O 1
ATOM 2618 N N . TYR B 1 32 ? 8.406 16.266 -9.977 1 96.94 32 TYR B N 1
ATOM 2619 C CA . TYR B 1 32 ? 8.781 15.055 -9.234 1 96.94 32 TYR B CA 1
ATOM 2620 C C . TYR B 1 32 ? 8.016 13.844 -9.758 1 96.94 32 TYR B C 1
ATOM 2622 O O . TYR B 1 32 ? 8.609 12.797 -10.023 1 96.94 32 TYR B O 1
ATOM 2630 N N . GLY B 1 33 ? 6.691 13.961 -9.891 1 96.94 33 GLY B N 1
ATOM 2631 C CA . GLY B 1 33 ? 5.844 12.867 -10.344 1 96.94 33 GLY B CA 1
ATOM 2632 C C . GLY B 1 33 ? 6.273 12.297 -11.688 1 96.94 33 GLY B C 1
ATOM 2633 O O . GLY B 1 33 ? 6.301 11.078 -11.867 1 96.94 33 GLY B O 1
ATOM 2634 N N . GLN B 1 34 ? 6.633 13.141 -12.57 1 96.81 34 GLN B N 1
ATOM 2635 C CA . GLN B 1 34 ? 6.949 12.703 -13.93 1 96.81 34 GLN B CA 1
ATOM 2636 C C . GLN B 1 34 ? 8.312 12.023 -13.984 1 96.81 34 GLN B C 1
ATOM 2638 O O . GLN B 1 34 ? 8.672 11.414 -14.992 1 96.81 34 GLN B O 1
ATOM 2643 N N . LEU B 1 35 ? 9.07 12.078 -12.898 1 95.56 35 LEU B N 1
ATOM 2644 C CA . LEU B 1 35 ? 10.336 11.375 -12.82 1 95.56 35 LEU B CA 1
ATOM 2645 C C . LEU B 1 35 ? 10.141 9.945 -12.312 1 95.56 35 LEU B C 1
ATOM 2647 O O . LEU B 1 35 ? 11.047 9.117 -12.398 1 95.56 35 LEU B O 1
ATOM 2651 N N . MET B 1 36 ? 8.977 9.664 -11.852 1 96.12 36 MET B N 1
ATOM 2652 C CA . MET B 1 36 ? 8.703 8.352 -11.273 1 96.12 36 MET B CA 1
ATOM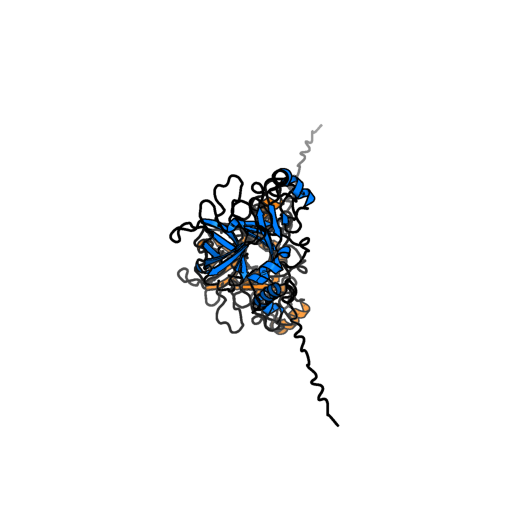 2653 C C . MET B 1 36 ? 8.484 7.309 -12.367 1 96.12 36 MET B C 1
ATOM 2655 O O . MET B 1 36 ? 7.965 7.629 -13.438 1 96.12 36 MET B O 1
ATOM 2659 N N . LEU B 1 37 ? 8.859 6.02 -12.078 1 94 37 LEU B N 1
ATOM 2660 C CA . LEU B 1 37 ? 8.719 4.93 -13.031 1 94 37 LEU B CA 1
ATOM 2661 C C . LEU B 1 37 ? 7.258 4.746 -13.438 1 94 37 LEU B C 1
ATOM 2663 O O . LEU B 1 37 ? 6.961 4.414 -14.586 1 94 37 LEU B O 1
ATOM 2667 N N . GLU B 1 38 ? 6.324 4.953 -12.516 1 93.44 38 GLU B N 1
ATOM 2668 C CA . GLU B 1 38 ? 4.898 4.84 -12.812 1 93.44 38 GLU B CA 1
ATOM 2669 C C . GLU B 1 38 ? 4.48 5.816 -13.906 1 93.44 38 GLU B C 1
ATOM 2671 O O . GLU B 1 38 ? 3.766 5.441 -14.844 1 93.44 38 GLU B O 1
ATOM 2676 N N . CYS B 1 39 ? 4.922 6.988 -13.781 1 96.12 39 CYS B N 1
ATOM 2677 C CA . CYS B 1 39 ? 4.57 7.996 -14.781 1 96.12 39 CYS B CA 1
ATOM 2678 C C . CYS B 1 39 ? 5.328 7.77 -16.078 1 96.12 39 CYS B C 1
ATOM 2680 O O . CYS B 1 39 ? 4.805 8.031 -17.156 1 96.12 39 CYS B O 1
ATOM 2682 N N . HIS B 1 40 ? 6.629 7.332 -15.984 1 95.12 40 HIS B N 1
ATOM 2683 C CA . HIS B 1 40 ? 7.34 6.934 -17.188 1 95.12 40 HIS B CA 1
ATOM 2684 C C . HIS B 1 40 ? 6.516 5.949 -18.016 1 95.12 40 HIS B C 1
ATOM 2686 O O . HIS B 1 40 ? 6.371 6.121 -19.234 1 95.12 40 HIS B O 1
ATOM 2692 N N . ASN B 1 41 ? 5.977 4.953 -17.391 1 92.25 41 ASN B N 1
ATOM 2693 C CA . ASN B 1 41 ? 5.23 3.9 -18.078 1 92.25 41 ASN B CA 1
ATOM 2694 C C . ASN B 1 41 ? 3.947 4.441 -18.703 1 92.25 41 ASN B C 1
ATOM 2696 O O . ASN B 1 41 ? 3.52 3.965 -19.75 1 92.25 41 ASN B O 1
ATOM 2700 N N . ILE B 1 42 ? 3.307 5.41 -18.031 1 92.25 42 ILE B N 1
ATOM 2701 C CA . ILE B 1 42 ? 2.066 5.992 -18.547 1 92.25 42 ILE B CA 1
ATOM 2702 C C . ILE B 1 42 ? 2.371 6.91 -19.719 1 92.25 42 ILE B C 1
ATOM 2704 O O . ILE B 1 42 ? 1.686 6.859 -20.75 1 92.25 42 ILE B O 1
ATOM 2708 N N . LEU B 1 43 ? 3.389 7.707 -19.594 1 95 43 LEU B N 1
ATOM 2709 C CA . LEU B 1 43 ? 3.705 8.727 -20.594 1 95 43 LEU B CA 1
ATOM 2710 C C . LEU B 1 43 ? 4.43 8.109 -21.781 1 95 43 LEU B C 1
ATOM 2712 O O . LEU B 1 43 ? 4.348 8.625 -22.906 1 95 43 LEU B O 1
ATOM 2716 N N . PHE B 1 44 ? 5.18 7.016 -21.594 1 93.25 44 PHE B N 1
ATOM 2717 C CA . PHE B 1 44 ? 5.914 6.324 -22.641 1 93.25 44 PHE B CA 1
ATOM 2718 C C . PHE B 1 44 ? 5.582 4.836 -22.641 1 93.25 44 PHE B C 1
ATOM 2720 O O . PHE B 1 44 ? 6.438 4.004 -22.328 1 93.25 44 PHE B O 1
ATOM 2727 N N . PRO B 1 45 ? 4.465 4.418 -23.094 1 86.88 45 PRO B N 1
ATOM 2728 C CA . PRO B 1 45 ? 3.982 3.037 -23.016 1 86.88 45 PRO B CA 1
ATOM 2729 C C . PRO B 1 45 ? 4.859 2.055 -23.781 1 86.88 45 PRO B C 1
ATOM 2731 O O . PRO B 1 45 ? 4.922 0.871 -23.438 1 86.88 45 PRO B O 1
ATOM 2734 N N . LYS B 1 46 ? 5.578 2.469 -24.828 1 86.62 46 LYS B N 1
ATOM 2735 C CA . LYS B 1 46 ? 6.426 1.589 -25.625 1 86.62 46 LYS B CA 1
ATOM 2736 C C . LYS B 1 46 ? 7.738 1.29 -24.906 1 86.62 46 LYS B C 1
ATOM 2738 O O . LYS B 1 46 ? 8.469 0.377 -25.281 1 86.62 46 LYS B O 1
ATOM 2743 N N . LEU B 1 47 ? 8 2.107 -23.891 1 88.38 47 LEU B N 1
ATOM 2744 C CA . LEU B 1 47 ? 9.25 1.954 -23.156 1 88.38 47 LEU B CA 1
ATOM 2745 C C . LEU B 1 47 ? 8.984 1.56 -21.703 1 88.38 47 LEU B C 1
ATOM 2747 O O . LEU B 1 47 ? 9.68 2.02 -20.797 1 88.38 47 LEU B O 1
ATOM 2751 N N . ARG B 1 48 ? 8.016 0.753 -21.516 1 86.44 48 ARG B N 1
ATOM 2752 C CA . ARG B 1 48 ? 7.602 0.384 -20.172 1 86.44 48 ARG B CA 1
ATOM 2753 C C . ARG B 1 48 ? 8.68 -0.437 -19.469 1 86.44 48 ARG B C 1
ATOM 2755 O O . ARG B 1 48 ? 9.375 -1.229 -20.109 1 86.44 48 ARG B O 1
ATOM 2762 N N . VAL B 1 49 ? 8.727 -0.204 -18.141 1 83.31 49 VAL B N 1
ATOM 2763 C CA . VAL B 1 49 ? 9.617 -0.981 -17.281 1 83.31 49 VAL B CA 1
ATOM 2764 C C . VAL B 1 49 ? 8.828 -1.559 -16.109 1 83.31 49 VAL B C 1
ATOM 2766 O O . VAL B 1 49 ? 7.734 -1.078 -15.789 1 83.31 49 VAL B O 1
ATOM 2769 N N . ARG B 1 50 ? 9.312 -2.646 -15.57 1 85.88 50 ARG B N 1
ATOM 2770 C CA . ARG B 1 50 ? 8.711 -3.178 -14.352 1 85.88 50 ARG B CA 1
ATOM 2771 C C . ARG B 1 50 ? 8.977 -2.258 -13.164 1 85.88 50 ARG B C 1
ATOM 2773 O O . ARG B 1 50 ? 10.062 -1.68 -13.047 1 85.88 50 ARG B O 1
ATOM 2780 N N . VAL B 1 51 ? 8.008 -2.184 -12.328 1 92.44 51 VAL B N 1
ATOM 2781 C CA . VAL B 1 51 ? 8.094 -1.276 -11.188 1 92.44 51 VAL B CA 1
ATOM 2782 C C . VAL B 1 51 ? 8.148 -2.08 -9.891 1 92.44 51 VAL B C 1
ATOM 2784 O O . VAL B 1 51 ? 7.328 -2.977 -9.672 1 92.44 51 VAL B O 1
ATOM 2787 N N . PRO B 1 52 ? 9.172 -1.828 -9.008 1 94.25 52 PRO B N 1
ATOM 2788 C CA . PRO B 1 52 ? 9.188 -2.494 -7.703 1 94.25 52 PRO B CA 1
ATOM 2789 C C . PRO B 1 52 ? 8 -2.092 -6.828 1 94.25 52 PRO B C 1
ATOM 2791 O O . PRO B 1 52 ? 7.488 -0.977 -6.949 1 94.25 52 PRO B O 1
ATOM 2794 N N . VAL B 1 53 ? 7.59 -3.02 -5.945 1 93.62 53 VAL B N 1
ATOM 2795 C CA . VAL B 1 53 ? 6.543 -2.682 -4.988 1 93.62 53 VAL B CA 1
ATOM 2796 C C . VAL B 1 53 ? 7.039 -1.602 -4.031 1 93.62 53 VAL B C 1
ATOM 2798 O O . VAL B 1 53 ? 8.242 -1.515 -3.754 1 93.62 53 VAL B O 1
ATOM 2801 N N . ASP B 1 54 ? 6.09 -0.793 -3.551 1 91.75 54 ASP B N 1
ATOM 2802 C CA . ASP B 1 54 ? 6.438 0.216 -2.555 1 91.75 54 ASP B CA 1
ATOM 2803 C C . ASP B 1 54 ? 6.625 -0.413 -1.176 1 91.75 54 ASP B C 1
ATOM 2805 O O . ASP B 1 54 ? 5.852 -1.287 -0.776 1 91.75 54 ASP B O 1
ATOM 2809 N N . PHE B 1 55 ? 7.617 0.09 -0.469 1 88.88 55 PHE B N 1
ATOM 2810 C CA . PHE B 1 55 ? 7.844 -0.385 0.891 1 88.88 55 PHE B CA 1
ATOM 2811 C C . PHE B 1 55 ? 7.031 0.427 1.892 1 88.88 55 PHE B C 1
ATOM 2813 O O . PHE B 1 55 ? 6.641 -0.084 2.943 1 88.88 55 PHE B O 1
ATOM 2820 N N . LEU B 1 56 ? 6.887 1.662 1.555 1 92.62 56 LEU B N 1
ATOM 2821 C CA . LEU B 1 56 ? 6.121 2.555 2.418 1 92.62 56 LEU B CA 1
ATOM 2822 C C . LEU B 1 56 ? 4.852 3.029 1.718 1 92.62 56 LEU B C 1
ATOM 2824 O O . LEU B 1 56 ? 4.906 3.521 0.588 1 92.62 56 LEU B O 1
ATOM 2828 N N . LEU B 1 57 ? 3.791 2.938 2.469 1 93.94 57 LEU B N 1
ATOM 2829 C CA . LEU B 1 57 ? 2.518 3.389 1.921 1 93.94 57 LEU B CA 1
ATOM 2830 C C . LEU B 1 57 ? 2.406 4.906 1.981 1 93.94 57 LEU B C 1
ATOM 2832 O O . LEU B 1 57 ? 1.713 5.516 1.164 1 93.94 57 LEU B O 1
ATOM 2836 N N . TYR B 1 58 ? 3.062 5.465 2.9 1 96.88 58 TYR B N 1
ATOM 2837 C CA . TYR B 1 58 ? 3.029 6.91 3.098 1 96.88 58 TYR B CA 1
ATOM 2838 C C . TYR B 1 58 ? 4.438 7.48 3.193 1 96.88 58 TYR B C 1
ATOM 2840 O O . TYR B 1 58 ? 4.852 7.961 4.25 1 96.88 58 TYR B O 1
ATOM 2848 N N . PRO B 1 59 ? 5.07 7.574 2.051 1 97.06 59 PRO B N 1
ATOM 2849 C CA . PRO B 1 59 ? 6.496 7.906 2.025 1 97.06 59 PRO B CA 1
ATOM 2850 C C . PRO B 1 59 ? 6.766 9.383 2.299 1 97.06 59 PRO B C 1
ATOM 2852 O O . PRO B 1 59 ? 7.922 9.789 2.445 1 97.06 59 PRO B O 1
ATOM 2855 N N . HIS B 1 60 ? 5.723 10.188 2.391 1 98.69 60 HIS B N 1
ATOM 2856 C CA . HIS B 1 60 ? 5.852 11.617 2.648 1 98.69 60 HIS B CA 1
ATOM 2857 C C . HIS B 1 60 ? 5.719 11.93 4.137 1 98.69 60 HIS B C 1
ATOM 2859 O O . HIS B 1 60 ? 5.969 13.055 4.566 1 98.69 60 HIS B O 1
ATOM 2865 N N . MET B 1 61 ? 5.289 10.953 4.938 1 98.56 61 MET B N 1
ATOM 2866 C CA . MET B 1 61 ? 4.988 11.164 6.352 1 98.56 61 MET B CA 1
ATOM 2867 C C . MET B 1 61 ? 6.258 11.461 7.137 1 98.56 61 MET B C 1
ATOM 2869 O O . MET B 1 61 ? 7.227 10.703 7.078 1 98.56 61 MET B O 1
ATOM 2873 N N . VAL B 1 62 ? 6.242 12.562 7.879 1 98.75 62 VAL B N 1
ATOM 2874 C CA . VAL B 1 62 ? 7.383 12.969 8.695 1 98.75 62 VAL B CA 1
ATOM 2875 C C . VAL B 1 62 ? 6.988 12.969 10.164 1 98.75 62 VAL B C 1
ATOM 2877 O O . VAL B 1 62 ? 5.906 13.445 10.531 1 98.75 62 VAL B O 1
ATOM 2880 N N . LEU B 1 63 ? 7.859 12.445 10.984 1 98.06 63 LEU B N 1
ATOM 2881 C CA . LEU B 1 63 ? 7.754 12.594 12.43 1 98.06 63 LEU B CA 1
ATOM 2882 C C . LEU B 1 63 ? 8.555 13.797 12.914 1 98.06 63 LEU B C 1
ATOM 2884 O O . LEU B 1 63 ? 9.688 14.008 12.477 1 98.06 63 LEU B O 1
ATOM 2888 N N . ILE B 1 64 ? 7.883 14.5 13.781 1 98.5 64 ILE B N 1
ATOM 2889 C CA . ILE B 1 64 ? 8.555 15.664 14.344 1 98.5 64 ILE B CA 1
ATOM 2890 C C . ILE B 1 64 ? 8.914 15.398 15.805 1 98.5 64 ILE B C 1
ATOM 2892 O O . ILE B 1 64 ? 8.039 15.102 16.625 1 98.5 64 ILE B O 1
ATOM 2896 N N . GLY B 1 65 ? 10.211 15.57 16.094 1 97.81 65 GLY B N 1
ATOM 2897 C CA . GLY B 1 65 ? 10.734 15.336 17.422 1 97.81 65 GLY B CA 1
ATOM 2898 C C . GLY B 1 65 ? 11.086 16.609 18.156 1 97.81 65 GLY B C 1
ATOM 2899 O O . GLY B 1 65 ? 11.602 17.562 17.562 1 97.81 65 GLY B O 1
ATOM 2900 N N . PHE B 1 66 ? 10.75 16.594 19.406 1 97.62 66 PHE B N 1
ATOM 2901 C CA . PHE B 1 66 ? 11.008 17.719 20.281 1 97.62 66 PHE B CA 1
ATOM 2902 C C . PHE B 1 66 ? 12.125 17.406 21.266 1 97.62 66 PHE B C 1
ATOM 2904 O O . PHE B 1 66 ? 12.195 16.281 21.781 1 97.62 66 PHE B O 1
ATOM 2911 N N . ARG B 1 67 ? 12.906 18.375 21.422 1 95.62 67 ARG B N 1
ATOM 2912 C CA . ARG B 1 67 ? 13.977 18.203 22.406 1 95.62 67 ARG B CA 1
ATOM 2913 C C . ARG B 1 67 ? 14.312 19.531 23.078 1 95.62 67 ARG B C 1
ATOM 2915 O O . ARG B 1 67 ? 14.328 20.578 22.422 1 95.62 67 ARG B O 1
ATOM 2922 N N . LYS B 1 68 ? 14.688 19.453 24.406 1 92.81 68 LYS B N 1
ATOM 2923 C CA . LYS B 1 68 ? 15.195 20.609 25.125 1 92.81 68 LYS B CA 1
ATOM 2924 C C . LYS B 1 68 ? 16.688 20.797 24.875 1 92.81 68 LYS B C 1
ATOM 2926 O O . LYS B 1 68 ? 17.172 21.922 24.797 1 92.81 68 LYS B O 1
ATOM 2931 N N . ASN B 1 69 ? 17.328 19.625 24.828 1 90.38 69 ASN B N 1
ATOM 2932 C CA . ASN B 1 69 ? 18.766 19.531 24.594 1 90.38 69 ASN B CA 1
ATOM 2933 C C . ASN B 1 69 ? 19.094 18.625 23.422 1 90.38 69 ASN B C 1
ATOM 2935 O O . ASN B 1 69 ? 18.516 17.547 23.281 1 90.38 69 ASN B O 1
ATOM 2939 N N . PRO B 1 70 ? 19.984 19.125 22.594 1 86.38 70 PRO B N 1
ATOM 2940 C CA . PRO B 1 70 ? 20.312 18.344 21.391 1 86.38 70 PRO B CA 1
ATOM 2941 C C . PRO B 1 70 ? 20.812 16.938 21.719 1 86.38 70 PRO B C 1
ATOM 2943 O O . PRO B 1 70 ? 20.766 16.047 20.875 1 86.38 70 PRO B O 1
ATOM 2946 N N . ASN B 1 71 ? 21.25 16.703 22.875 1 89 71 ASN B N 1
ATOM 2947 C CA . ASN B 1 71 ? 21.812 15.406 23.25 1 89 71 ASN B CA 1
ATOM 2948 C C . ASN B 1 71 ? 20.734 14.469 23.797 1 89 71 ASN B C 1
ATOM 2950 O O . ASN B 1 71 ? 21 13.281 24.031 1 89 71 ASN B O 1
ATOM 2954 N N . HIS B 1 72 ? 19.562 15 23.984 1 91 72 HIS B N 1
ATOM 2955 C CA . HIS B 1 72 ? 18.469 14.18 24.469 1 91 72 HIS B CA 1
ATOM 2956 C C . HIS B 1 72 ? 17.766 13.461 23.312 1 91 72 HIS B C 1
ATOM 2958 O O . HIS B 1 72 ? 17.797 13.93 22.172 1 91 72 HIS B O 1
ATOM 2964 N N . ASN B 1 73 ? 17.234 12.281 23.656 1 92.62 73 ASN B N 1
ATOM 2965 C CA . ASN B 1 73 ? 16.391 11.609 22.672 1 92.62 73 ASN B CA 1
ATOM 2966 C C . ASN B 1 73 ? 15.141 12.43 22.359 1 92.62 73 ASN B C 1
ATOM 2968 O O . ASN B 1 73 ? 14.531 13.016 23.25 1 92.62 73 ASN B O 1
ATOM 2972 N N . PRO B 1 74 ? 14.844 12.5 21.109 1 94.94 74 PRO B N 1
ATOM 2973 C CA . PRO B 1 74 ? 13.656 13.273 20.766 1 94.94 74 PRO B CA 1
ATOM 2974 C C . PRO B 1 74 ? 12.359 12.617 21.219 1 94.94 74 PRO B C 1
ATOM 2976 O O . PRO B 1 74 ? 12.258 11.383 21.234 1 94.94 74 PRO B O 1
ATOM 2979 N N . SER B 1 75 ? 11.445 13.453 21.641 1 94.94 75 SER B N 1
ATOM 2980 C CA . SER B 1 75 ? 10.07 13.023 21.844 1 94.94 75 SER B CA 1
ATOM 2981 C C . SER B 1 75 ? 9.227 13.242 20.594 1 94.94 75 SER B C 1
ATOM 2983 O O . SER B 1 75 ? 8.992 14.383 20.188 1 94.94 75 SER B O 1
ATOM 2985 N N . TRP B 1 76 ? 8.805 12.156 20 1 95.12 76 TRP B N 1
ATOM 2986 C CA . TRP B 1 76 ? 8 12.234 18.781 1 95.12 76 TRP B CA 1
ATOM 2987 C C . TRP B 1 76 ? 6.543 12.531 19.125 1 95.12 76 TRP B C 1
ATOM 2989 O O . TRP B 1 76 ? 5.832 11.672 19.641 1 95.12 76 TRP B O 1
ATOM 2999 N N . LYS B 1 77 ? 6.051 13.781 18.797 1 95.38 77 LYS B N 1
ATOM 3000 C CA . LYS B 1 77 ? 4.727 14.156 19.297 1 95.38 77 LYS B CA 1
ATOM 3001 C C . LYS B 1 77 ? 3.898 14.82 18.203 1 95.38 77 LYS B C 1
ATOM 3003 O O . LYS B 1 77 ? 2.76 15.227 18.438 1 95.38 77 LYS B O 1
ATOM 3008 N N . CYS B 1 78 ? 4.457 15.023 17.016 1 97.88 78 CYS B N 1
ATOM 3009 C CA . CYS B 1 78 ? 3.732 15.633 15.898 1 97.88 78 CYS B CA 1
ATOM 3010 C C . CYS B 1 78 ? 4.094 14.953 14.578 1 97.88 78 CYS B C 1
ATOM 3012 O O . CYS B 1 78 ? 5.086 14.227 14.5 1 97.88 78 CYS B O 1
ATOM 3014 N N . GLY B 1 79 ? 3.199 15.125 13.648 1 98.44 79 GLY B N 1
ATOM 3015 C CA . GLY B 1 79 ? 3.465 14.711 12.281 1 98.44 79 GLY B CA 1
ATOM 3016 C C . GLY B 1 79 ? 3.576 15.875 11.312 1 98.44 79 GLY B C 1
ATOM 3017 O O . GLY B 1 79 ? 3.363 17.031 11.695 1 98.44 79 GLY B O 1
ATOM 3018 N N . GLY B 1 80 ? 3.938 15.539 10.141 1 98.88 80 GLY B N 1
ATOM 3019 C CA . GLY B 1 80 ? 4.02 16.469 9.023 1 98.88 80 GLY B CA 1
ATOM 3020 C C . GLY B 1 80 ? 4.09 15.781 7.68 1 98.88 80 GLY B C 1
ATOM 3021 O O . GLY B 1 80 ? 4.066 14.555 7.602 1 98.88 80 GLY B O 1
ATOM 3022 N N . SER B 1 81 ? 4.062 16.578 6.656 1 98.94 81 SER B N 1
ATOM 3023 C CA . SER B 1 81 ? 4.156 16.094 5.281 1 98.94 81 SER B CA 1
ATOM 3024 C C . SER B 1 81 ? 5.34 16.734 4.555 1 98.94 81 SER B C 1
ATOM 3026 O O . SER B 1 81 ? 5.48 17.953 4.531 1 98.94 81 SER B O 1
ATOM 3028 N N . LEU B 1 82 ? 6.172 15.883 4.008 1 98.94 82 LEU B N 1
ATOM 3029 C CA . LEU B 1 82 ? 7.227 16.391 3.135 1 98.94 82 LEU B CA 1
ATOM 3030 C C . LEU B 1 82 ? 6.645 16.906 1.824 1 98.94 82 LEU B C 1
ATOM 3032 O O . LEU B 1 82 ? 6.082 16.141 1.043 1 98.94 82 LEU B O 1
ATOM 3036 N N . ILE B 1 83 ? 6.816 18.234 1.545 1 98.88 83 ILE B N 1
ATOM 3037 C CA . ILE B 1 83 ? 6.164 18.781 0.364 1 98.88 83 ILE B CA 1
ATOM 3038 C C . ILE B 1 83 ? 7.215 19.281 -0.629 1 98.88 83 ILE B C 1
ATOM 3040 O O . ILE B 1 83 ? 6.879 19.734 -1.72 1 98.88 83 ILE B O 1
ATOM 3044 N N . SER B 1 84 ? 8.406 19.312 -0.288 1 98.56 84 SER B N 1
ATOM 3045 C CA . SER B 1 84 ? 9.617 19.484 -1.077 1 98.56 84 SER B CA 1
ATOM 3046 C C . SER B 1 84 ? 10.812 18.812 -0.41 1 98.56 84 SER B C 1
ATOM 3048 O O . SER B 1 84 ? 10.703 18.312 0.712 1 98.56 84 SER B O 1
ATOM 3050 N N . GLU B 1 85 ? 11.961 18.797 -1.1 1 98.06 85 GLU B N 1
ATOM 3051 C CA . GLU B 1 85 ? 13.125 18.141 -0.507 1 98.06 85 GLU B CA 1
ATOM 3052 C C . GLU B 1 85 ? 13.547 18.828 0.787 1 98.06 85 GLU B C 1
ATOM 3054 O O . GLU B 1 85 ? 14.188 18.219 1.642 1 98.06 85 GLU B O 1
ATOM 3059 N N . GLY B 1 86 ? 13.062 20.047 0.952 1 98.56 86 GLY B N 1
ATOM 3060 C CA . GLY B 1 86 ? 13.578 20.781 2.094 1 98.56 86 GLY B CA 1
ATOM 3061 C C . GLY B 1 86 ? 12.5 21.203 3.07 1 98.56 86 GLY B C 1
ATOM 3062 O O . GLY B 1 86 ? 12.797 21.719 4.152 1 98.56 86 GLY B O 1
ATOM 3063 N N . TRP B 1 87 ? 11.289 21.016 2.744 1 98.94 87 TRP B N 1
ATOM 3064 C CA . TRP B 1 87 ? 10.266 21.656 3.574 1 98.94 87 TRP B CA 1
ATOM 3065 C C . TRP B 1 87 ? 9.195 20.641 3.984 1 98.94 87 TRP B C 1
ATOM 3067 O O . TRP B 1 87 ? 8.719 19.859 3.154 1 98.94 87 TRP B O 1
ATOM 3077 N N . VAL B 1 88 ? 8.859 20.688 5.227 1 98.94 88 VAL B N 1
ATOM 3078 C CA . VAL B 1 88 ? 7.801 19.891 5.828 1 98.94 88 VAL B CA 1
ATOM 3079 C C . VAL B 1 88 ? 6.621 20.781 6.211 1 98.94 88 VAL B C 1
ATOM 3081 O O . VAL B 1 88 ? 6.805 21.812 6.844 1 98.94 88 VAL B O 1
ATOM 3084 N N . LEU B 1 89 ? 5.402 20.422 5.73 1 98.94 89 LEU B N 1
ATOM 3085 C CA . LEU B 1 89 ? 4.156 21.062 6.117 1 98.94 89 LEU B CA 1
ATOM 3086 C C . LEU B 1 89 ? 3.592 20.453 7.391 1 98.94 89 LEU B C 1
ATOM 3088 O O . LEU B 1 89 ? 3.471 19.234 7.492 1 98.94 89 LEU B O 1
ATOM 3092 N N . THR B 1 90 ? 3.305 21.266 8.422 1 98.94 90 THR B N 1
ATOM 3093 C CA . THR B 1 90 ? 2.795 20.797 9.711 1 98.94 90 THR B CA 1
ATOM 3094 C C . THR B 1 90 ? 1.885 21.828 10.344 1 98.94 90 THR B C 1
ATOM 3096 O O . THR B 1 90 ? 1.418 22.75 9.664 1 98.94 90 THR B O 1
ATOM 3099 N N . ALA B 1 91 ? 1.463 21.562 11.602 1 98.88 91 ALA B N 1
ATOM 3100 C CA . ALA B 1 91 ? 0.625 22.5 12.336 1 98.88 91 ALA B CA 1
ATOM 3101 C C . ALA B 1 91 ? 1.476 23.547 13.062 1 98.88 91 ALA B C 1
ATOM 3103 O O . ALA B 1 91 ? 2.584 23.234 13.508 1 98.88 91 ALA B O 1
ATOM 3104 N N . ALA B 1 92 ? 0.916 24.734 13.195 1 98.81 92 ALA B N 1
ATOM 3105 C CA . ALA B 1 92 ? 1.637 25.812 13.867 1 98.81 92 ALA B CA 1
ATOM 3106 C C . ALA B 1 92 ? 1.841 25.5 15.352 1 98.81 92 ALA B C 1
ATOM 3108 O O . ALA B 1 92 ? 2.861 25.875 15.938 1 98.81 92 ALA B O 1
ATOM 3109 N N . HIS B 1 93 ? 0.94 24.844 15.977 1 97.62 93 HIS B N 1
ATOM 3110 C CA . HIS B 1 93 ? 1.086 24.547 17.391 1 97.62 93 HIS B CA 1
ATOM 3111 C C . HIS B 1 93 ? 2.145 23.484 17.641 1 97.62 93 HIS B C 1
ATOM 3113 O O . HIS B 1 93 ? 2.477 23.172 18.781 1 97.62 93 HIS B O 1
ATOM 3119 N N . CYS B 1 94 ? 2.688 22.859 16.578 1 98.12 94 CYS B N 1
ATOM 3120 C CA . CYS B 1 94 ? 3.748 21.859 16.688 1 98.12 94 CYS B CA 1
ATOM 3121 C C . CYS B 1 94 ? 5.121 22.531 16.688 1 98.12 94 CYS B C 1
ATOM 3123 O O . CYS B 1 94 ? 6.145 21.844 16.656 1 98.12 94 CYS B O 1
ATOM 3125 N N . VAL B 1 95 ? 5.172 23.844 16.719 1 97.62 95 VAL B N 1
ATOM 3126 C CA . VAL B 1 95 ? 6.434 24.578 16.703 1 97.62 95 VAL B CA 1
ATOM 3127 C C . VAL B 1 95 ? 7.203 24.312 18 1 97.62 95 VAL B C 1
ATOM 3129 O O . VAL B 1 95 ? 8.43 24.188 17.984 1 97.62 95 VAL B O 1
ATOM 3132 N N . GLU B 1 96 ? 6.473 24.188 19.016 1 95.88 96 GLU B N 1
ATOM 3133 C CA . GLU B 1 96 ? 7.074 23.969 20.328 1 95.88 96 GLU B CA 1
ATOM 3134 C C . GLU B 1 96 ? 6.152 23.141 21.219 1 95.88 96 GLU B C 1
ATOM 3136 O O . GLU B 1 96 ? 4.93 23.281 21.172 1 95.88 96 GLU B O 1
ATOM 3141 N N . ASP B 1 97 ? 6.793 22.203 21.891 1 94.31 97 ASP B N 1
ATOM 3142 C CA . ASP B 1 97 ? 6.086 21.469 22.938 1 94.31 97 ASP B CA 1
ATOM 3143 C C . ASP B 1 97 ? 6.387 22.047 24.312 1 94.31 97 ASP B C 1
ATOM 3145 O O . ASP B 1 97 ? 7.543 22.328 24.641 1 94.31 97 ASP B O 1
ATOM 3149 N N . ARG B 1 98 ? 5.402 22.172 25.125 1 90.38 98 ARG B N 1
ATOM 3150 C CA . ARG B 1 98 ? 5.539 22.844 26.406 1 90.38 98 ARG B CA 1
ATOM 3151 C C . ARG B 1 98 ? 6.551 22.125 27.297 1 90.38 98 ARG B C 1
ATOM 3153 O O . ARG B 1 98 ? 7.363 22.75 27.969 1 90.38 98 ARG B O 1
ATOM 3160 N N . ASP B 1 99 ? 6.555 20.844 27.297 1 91.44 99 ASP B N 1
ATOM 3161 C CA . ASP B 1 99 ? 7.363 20.047 28.219 1 91.44 99 ASP B CA 1
ATOM 3162 C C . ASP B 1 99 ? 8.68 19.625 27.562 1 91.44 99 ASP B C 1
ATOM 3164 O O . ASP B 1 99 ? 9.688 19.453 28.25 1 91.44 99 ASP B O 1
ATOM 3168 N N . GLU B 1 100 ? 8.656 19.531 26.203 1 93.5 100 GLU B N 1
ATOM 3169 C CA . GLU B 1 100 ? 9.789 18.875 25.562 1 93.5 100 GLU B CA 1
ATOM 3170 C C . GLU B 1 100 ? 10.648 19.875 24.797 1 93.5 100 GLU B C 1
ATOM 3172 O O . GLU B 1 100 ? 11.742 19.547 24.344 1 93.5 100 GLU B O 1
ATOM 3177 N N . GLY B 1 101 ? 10.188 21.156 24.703 1 95 101 GLY B N 1
ATOM 3178 C CA . GLY B 1 101 ? 10.977 22.156 24 1 95 101 GLY B CA 1
ATOM 3179 C C . GLY B 1 101 ? 10.594 22.328 22.547 1 95 101 GLY B C 1
ATOM 3180 O O . GLY B 1 101 ? 9.484 21.969 22.156 1 95 101 GLY B O 1
ATOM 3181 N N . PRO B 1 102 ? 11.461 22.938 21.734 1 96.69 102 PRO B N 1
ATOM 3182 C CA . PRO B 1 102 ? 11.141 23.234 20.344 1 96.69 102 PRO B CA 1
ATOM 3183 C C . PRO B 1 102 ? 11.227 22 19.438 1 96.69 102 PRO B C 1
ATOM 3185 O O . PRO B 1 102 ? 11.945 21.047 19.766 1 96.69 102 PRO B O 1
ATOM 3188 N N . ALA B 1 103 ? 10.43 21.984 18.359 1 98.19 103 ALA B N 1
ATOM 3189 C CA . ALA B 1 103 ? 10.672 21.016 17.312 1 98.19 103 ALA B CA 1
ATOM 3190 C C . ALA B 1 103 ? 12.117 21.062 16.844 1 98.19 103 ALA B C 1
ATOM 3192 O O . ALA B 1 103 ? 12.633 22.125 16.5 1 98.19 103 ALA B O 1
ATOM 3193 N N . SER B 1 104 ? 12.758 19.891 16.781 1 97.88 104 SER B N 1
ATOM 3194 C CA . SER B 1 104 ? 14.203 19.922 16.594 1 97.88 104 SER B CA 1
ATOM 3195 C C . SER B 1 104 ? 14.656 18.906 15.555 1 97.88 104 SER B C 1
ATOM 3197 O O . SER B 1 104 ? 15.703 19.078 14.93 1 97.88 104 SER B O 1
ATOM 3199 N N . ILE B 1 105 ? 13.93 17.859 15.43 1 98.19 105 ILE B N 1
ATOM 3200 C CA . ILE B 1 105 ? 14.344 16.797 14.531 1 98.19 105 ILE B CA 1
ATOM 3201 C C . ILE B 1 105 ? 13.172 16.344 13.672 1 98.19 105 ILE B C 1
ATOM 3203 O O . ILE B 1 105 ? 12.031 16.281 14.148 1 98.19 105 ILE B O 1
ATOM 3207 N N . LEU B 1 106 ? 13.461 16.141 12.398 1 98.62 106 LEU B N 1
ATOM 3208 C CA . LEU B 1 106 ? 12.516 15.586 11.438 1 98.62 106 LEU B CA 1
ATOM 3209 C C . LEU B 1 106 ? 12.938 14.188 10.992 1 98.62 106 LEU B C 1
ATOM 3211 O O . LEU B 1 106 ? 14.086 13.977 10.594 1 98.62 106 LEU B O 1
ATOM 3215 N N . ARG B 1 107 ? 12.016 13.273 11.117 1 97.75 107 ARG B N 1
ATOM 3216 C CA . ARG B 1 107 ? 12.297 11.891 10.742 1 97.75 107 ARG B CA 1
ATOM 3217 C C . ARG B 1 107 ? 11.312 11.398 9.688 1 97.75 107 ARG B C 1
ATOM 3219 O O . ARG B 1 107 ? 10.094 11.539 9.852 1 97.75 107 ARG B O 1
ATOM 3226 N N . ILE B 1 108 ? 11.836 10.82 8.578 1 97.94 108 ILE B N 1
ATOM 3227 C CA . ILE B 1 108 ? 11.016 10.266 7.508 1 97.94 108 ILE B CA 1
ATOM 3228 C C . ILE B 1 108 ? 11.422 8.82 7.238 1 97.94 108 ILE B C 1
ATOM 3230 O O . ILE B 1 108 ? 12.492 8.375 7.672 1 97.94 108 ILE B O 1
ATOM 3234 N N . GLY B 1 109 ? 10.531 8.039 6.625 1 94.38 109 GLY B N 1
ATOM 3235 C CA . GLY B 1 109 ? 10.844 6.664 6.258 1 94.38 109 GLY B CA 1
ATOM 3236 C C . GLY B 1 109 ? 10.516 5.664 7.352 1 94.38 109 GLY B C 1
ATOM 3237 O O . GLY B 1 109 ? 11.117 4.586 7.414 1 94.38 109 GLY B O 1
ATOM 3238 N N . THR B 1 110 ? 9.609 6.062 8.258 1 92.56 110 THR B N 1
ATOM 3239 C CA . THR B 1 110 ? 9.281 5.211 9.391 1 92.56 110 THR B CA 1
ATOM 3240 C C . THR B 1 110 ? 7.82 4.77 9.328 1 92.56 110 THR B C 1
ATOM 3242 O O . THR B 1 110 ? 6.914 5.602 9.297 1 92.56 110 THR B O 1
ATOM 3245 N N . ALA B 1 111 ? 7.652 3.447 9.305 1 91.19 111 ALA B N 1
ATOM 3246 C CA . ALA B 1 111 ? 6.297 2.916 9.398 1 91.19 111 ALA B CA 1
ATOM 3247 C C . ALA B 1 111 ? 6.039 2.318 10.781 1 91.19 111 ALA B C 1
ATOM 3249 O O . ALA B 1 111 ? 4.887 2.131 11.18 1 91.19 111 ALA B O 1
ATOM 3250 N N . THR B 1 112 ? 7.082 1.96 11.516 1 90.5 112 THR B N 1
ATOM 3251 C CA . THR B 1 112 ? 6.93 1.365 12.844 1 90.5 112 THR B CA 1
ATOM 3252 C C . THR B 1 112 ? 8.219 1.507 13.648 1 90.5 112 THR B C 1
ATOM 3254 O O . THR B 1 112 ? 9.305 1.629 13.078 1 90.5 112 THR B O 1
ATOM 3257 N N . PHE B 1 113 ? 8.008 1.528 14.914 1 88.19 113 PHE B N 1
ATOM 3258 C CA . PHE B 1 113 ? 9.133 1.484 15.844 1 88.19 113 PHE B CA 1
ATOM 3259 C C . PHE B 1 113 ? 9.266 0.1 16.469 1 88.19 113 PHE B C 1
ATOM 3261 O O . PHE B 1 113 ? 10.156 -0.133 17.281 1 88.19 113 PHE B O 1
ATOM 3268 N N . GLU B 1 114 ? 8.359 -0.812 16.141 1 82.81 114 GLU B N 1
ATOM 3269 C CA . GLU B 1 114 ? 8.297 -2.119 16.781 1 82.81 114 GLU B CA 1
ATOM 3270 C C . GLU B 1 114 ? 9.492 -2.986 16.391 1 82.81 114 GLU B C 1
ATOM 3272 O O . GLU B 1 114 ? 9.93 -3.832 17.172 1 82.81 114 GLU B O 1
ATOM 3277 N N . PHE B 1 115 ? 9.883 -3.025 15.305 1 74.56 115 PHE B N 1
ATOM 3278 C CA . PHE B 1 115 ? 11.047 -3.801 14.906 1 74.56 115 PHE B CA 1
ATOM 3279 C C . PHE B 1 115 ? 12.031 -2.936 14.125 1 74.56 115 PHE B C 1
ATOM 3281 O O . PHE B 1 115 ? 11.695 -1.829 13.703 1 74.56 115 PHE B O 1
ATOM 3288 N N . ASP B 1 116 ? 13.297 -3.412 14.391 1 60.97 116 ASP B N 1
ATOM 3289 C CA . ASP B 1 116 ? 14.352 -2.639 13.742 1 60.97 116 ASP B CA 1
ATOM 3290 C C . ASP B 1 116 ? 14.055 -2.451 12.258 1 60.97 116 ASP B C 1
ATOM 3292 O O . ASP B 1 116 ? 14.047 -3.42 11.492 1 60.97 116 ASP B O 1
ATOM 3296 N N . GLU B 1 117 ? 13 -1.754 12.117 1 56.34 117 GLU B N 1
ATOM 3297 C CA . GLU B 1 117 ? 12.625 -1.394 10.758 1 56.34 117 GLU B CA 1
ATOM 3298 C C . GLU B 1 117 ? 13.859 -1.244 9.867 1 56.34 117 GLU B C 1
ATOM 3300 O O . GLU B 1 117 ? 14.984 -1.168 10.359 1 56.34 117 GLU B O 1
ATOM 3305 N N . VAL B 1 118 ? 13.438 -1.252 8.531 1 61.41 118 VAL B N 1
ATOM 3306 C CA . VAL B 1 118 ? 14.398 -1.021 7.461 1 61.41 118 VAL B CA 1
ATOM 3307 C C . VAL B 1 118 ? 15.219 0.229 7.762 1 61.41 118 VAL B C 1
ATOM 3309 O O . VAL B 1 118 ? 14.961 1.301 7.215 1 61.41 118 VAL B O 1
ATOM 3312 N N . ASP B 1 119 ? 15.82 0.264 8.914 1 67.62 119 ASP B N 1
ATOM 3313 C CA . ASP B 1 119 ? 16.734 1.348 9.25 1 67.62 119 ASP B CA 1
ATOM 3314 C C . ASP B 1 119 ? 17.375 1.935 7.992 1 67.62 119 ASP B C 1
ATOM 3316 O O . ASP B 1 119 ? 17.75 3.109 7.969 1 67.62 119 ASP B O 1
ATOM 3320 N N . GLU B 1 120 ? 17.156 1.169 6.996 1 78.19 120 GLU B N 1
ATOM 3321 C CA . GLU B 1 120 ? 17.844 1.586 5.777 1 78.19 120 GLU B CA 1
ATOM 3322 C C . GLU B 1 120 ? 17.062 2.676 5.051 1 78.19 120 GLU B C 1
ATOM 3324 O O . GLU B 1 120 ? 17.625 3.416 4.242 1 78.19 120 GLU B O 1
ATOM 3329 N N . LEU B 1 121 ? 15.844 2.838 5.398 1 88.06 121 LEU B N 1
ATOM 3330 C CA . LEU B 1 121 ? 15.023 3.814 4.684 1 88.06 121 LEU B CA 1
ATOM 3331 C C . LEU B 1 121 ? 14.984 5.145 5.43 1 88.06 121 LEU B C 1
ATOM 3333 O O . LEU B 1 121 ? 14.664 6.18 4.848 1 88.06 121 LEU B O 1
ATOM 3337 N N . VAL B 1 122 ? 15.391 5.133 6.73 1 93.5 122 VAL B N 1
ATOM 3338 C CA . VAL B 1 122 ? 15.148 6.258 7.633 1 93.5 122 VAL B CA 1
ATOM 3339 C C . VAL B 1 122 ? 16.141 7.379 7.336 1 93.5 122 VAL B C 1
ATOM 3341 O O . VAL B 1 122 ? 17.328 7.129 7.117 1 93.5 122 VAL B O 1
ATOM 3344 N N . GLN B 1 123 ? 15.602 8.586 7.285 1 96.88 123 GLN B N 1
ATOM 3345 C CA . GLN B 1 123 ? 16.406 9.805 7.285 1 96.88 123 GLN B CA 1
ATOM 3346 C C . GLN B 1 123 ? 15.984 10.734 8.422 1 96.88 123 GLN B C 1
ATOM 3348 O O . GLN B 1 123 ? 14.797 10.984 8.625 1 96.88 123 GLN B O 1
ATOM 3353 N N . GLU B 1 124 ? 17 11.211 9.156 1 97.06 124 GLU B N 1
ATOM 3354 C CA . GLU B 1 124 ? 16.766 12.234 10.172 1 97.06 124 GLU B CA 1
ATOM 3355 C C . GLU B 1 124 ? 17.5 13.531 9.82 1 97.06 124 GLU B C 1
ATOM 3357 O O . GLU B 1 124 ? 18.625 13.5 9.344 1 97.06 124 GLU B O 1
ATOM 3362 N N . ARG B 1 125 ? 16.75 14.594 9.953 1 98.38 125 ARG B N 1
ATOM 3363 C CA . ARG B 1 125 ? 17.281 15.93 9.695 1 98.38 125 ARG B CA 1
ATOM 3364 C C . ARG B 1 125 ? 16.969 16.875 10.852 1 98.38 125 ARG B C 1
ATOM 3366 O O . ARG B 1 125 ? 15.977 16.688 11.562 1 98.38 125 ARG B O 1
ATOM 3373 N N . THR B 1 126 ? 17.812 17.844 11.031 1 97.88 126 THR B N 1
ATOM 3374 C CA . THR B 1 126 ? 17.531 18.875 12.008 1 97.88 126 THR B CA 1
ATOM 3375 C C . THR B 1 126 ? 16.578 19.922 11.438 1 97.88 126 THR B C 1
ATOM 3377 O O . THR B 1 126 ? 16.484 20.078 10.219 1 97.88 126 THR B O 1
ATOM 3380 N N . VAL B 1 127 ? 15.82 20.578 12.328 1 98.38 127 VAL B N 1
ATOM 3381 C CA . VAL B 1 127 ? 14.969 21.688 11.93 1 98.38 127 VAL B CA 1
ATOM 3382 C C . VAL B 1 127 ? 15.797 22.969 11.852 1 98.38 127 VAL B C 1
ATOM 3384 O O . VAL B 1 127 ? 16.219 23.5 12.883 1 98.38 127 VAL B O 1
ATOM 3387 N N . ALA B 1 128 ? 15.898 23.531 10.672 1 98.38 128 ALA B N 1
ATOM 3388 C CA . ALA B 1 128 ? 16.734 24.719 10.477 1 98.38 128 ALA B CA 1
ATOM 3389 C C . ALA B 1 128 ? 15.906 26 10.633 1 98.38 128 ALA B C 1
ATOM 3391 O O . ALA B 1 128 ? 16.438 27.047 11.023 1 98.38 128 ALA B O 1
ATOM 3392 N N . GLU B 1 129 ? 14.695 25.938 10.266 1 98.44 129 GLU B N 1
ATOM 3393 C CA . GLU B 1 129 ? 13.781 27.078 10.297 1 98.44 129 GLU B CA 1
ATOM 3394 C C . GLU B 1 129 ? 12.344 26.625 10.516 1 98.44 129 GLU B C 1
ATOM 3396 O O . GLU B 1 129 ? 11.938 25.578 10.031 1 98.44 129 GLU B O 1
ATOM 3401 N N . ILE B 1 130 ? 11.672 27.391 11.281 1 98.62 130 ILE B N 1
ATOM 3402 C CA . ILE B 1 130 ? 10.242 27.188 11.484 1 98.62 130 ILE B CA 1
ATOM 3403 C C . ILE B 1 130 ? 9.477 28.453 11.102 1 98.62 130 ILE B C 1
ATOM 3405 O O . ILE B 1 130 ? 9.805 29.547 11.562 1 98.62 130 ILE B O 1
ATOM 3409 N N . VAL B 1 131 ? 8.453 28.328 10.258 1 98.81 131 VAL B N 1
ATOM 3410 C CA . VAL B 1 131 ? 7.648 29.453 9.805 1 98.81 131 VAL B CA 1
ATOM 3411 C C . VAL B 1 131 ? 6.172 29.188 10.078 1 98.81 131 VAL B C 1
ATOM 3413 O O . VAL B 1 131 ? 5.457 28.656 9.227 1 98.81 131 VAL B O 1
ATOM 3416 N N . PRO B 1 132 ? 5.703 29.531 11.273 1 98.69 132 PRO B N 1
ATOM 3417 C CA . PRO B 1 132 ? 4.254 29.484 11.477 1 98.69 132 PRO B CA 1
ATOM 3418 C C . PRO B 1 132 ? 3.506 30.531 10.656 1 98.69 132 PRO B C 1
ATOM 3420 O O . PRO B 1 132 ? 4.062 31.578 10.336 1 98.69 132 PRO B O 1
ATOM 3423 N N . HIS B 1 133 ? 2.312 30.219 10.273 1 98.81 133 HIS B N 1
ATOM 3424 C CA . HIS B 1 133 ? 1.518 31.234 9.57 1 98.81 133 HIS B CA 1
ATOM 3425 C C . HIS B 1 133 ? 1.34 32.469 10.422 1 98.81 133 HIS B C 1
ATOM 3427 O O . HIS B 1 133 ? 1.108 32.375 11.633 1 98.81 133 HIS B O 1
ATOM 3433 N N . PRO B 1 134 ? 1.391 33.656 9.812 1 98.5 134 PRO B N 1
ATOM 3434 C CA . PRO B 1 134 ? 1.335 34.875 10.602 1 98.5 134 PRO B CA 1
ATOM 3435 C C . PRO B 1 134 ? -0.007 35.062 11.297 1 98.5 134 PRO B C 1
ATOM 3437 O O . PRO B 1 134 ? -0.09 35.812 12.297 1 98.5 134 PRO B O 1
ATOM 3440 N N . GLY B 1 135 ? -1.021 34.438 10.859 1 98.06 135 GLY B N 1
ATOM 3441 C CA . GLY B 1 135 ? -2.344 34.562 11.445 1 98.06 135 GLY B CA 1
ATOM 3442 C C . GLY B 1 135 ? -2.568 33.656 12.625 1 98.06 135 GLY B C 1
ATOM 3443 O O . GLY B 1 135 ? -3.605 33.719 13.281 1 98.06 135 GLY B O 1
ATOM 3444 N N . PHE B 1 136 ? -1.582 32.812 12.836 1 98.19 136 PHE B N 1
ATOM 3445 C CA . PHE B 1 136 ? -1.7 31.906 13.984 1 98.19 136 PHE B CA 1
ATOM 3446 C C . PHE B 1 136 ? -1.451 32.656 15.281 1 98.19 136 PHE B C 1
ATOM 3448 O O . PHE B 1 136 ? -0.352 33.156 15.516 1 98.19 136 PHE B O 1
ATOM 3455 N N . ASN B 1 137 ? -2.465 32.688 16.141 1 96.69 137 ASN B N 1
ATOM 3456 C CA . ASN B 1 137 ? -2.416 33.469 17.359 1 96.69 137 ASN B CA 1
ATOM 3457 C C . ASN B 1 137 ? -3.102 32.75 18.516 1 96.69 137 ASN B C 1
ATOM 3459 O O . ASN B 1 137 ? -4.227 33.094 18.891 1 96.69 137 ASN B O 1
ATOM 3463 N N . PRO B 1 138 ? -2.369 31.812 19.188 1 94.38 138 PRO B N 1
ATOM 3464 C CA . PRO B 1 138 ? -2.994 31.125 20.328 1 94.38 138 PRO B CA 1
ATOM 3465 C C . PRO B 1 138 ? -3.42 32.094 21.438 1 94.38 138 PRO B C 1
ATOM 3467 O O . PRO B 1 138 ? -2.764 33.125 21.641 1 94.38 138 PRO B O 1
ATOM 3470 N N . PRO B 1 139 ? -4.637 31.828 22.078 1 94.94 139 PRO B N 1
ATOM 3471 C CA . PRO B 1 139 ? -5.266 30.516 22.125 1 94.94 139 PRO B CA 1
ATOM 3472 C C . PRO B 1 139 ? -6.227 30.266 20.969 1 94.94 139 PRO B C 1
ATOM 3474 O O . PRO B 1 139 ? -6.867 29.219 20.906 1 94.94 139 PRO B O 1
ATOM 3477 N N . SER B 1 140 ? -6.336 31.219 20 1 96.06 140 SER B N 1
ATOM 3478 C CA . SER B 1 140 ? -7.172 31.031 18.828 1 96.06 140 SER B CA 1
ATOM 3479 C C . SER B 1 140 ? -6.754 29.781 18.047 1 96.06 140 SER B C 1
ATOM 3481 O O . SER B 1 140 ? -5.562 29.484 17.938 1 96.06 140 SER B O 1
ATOM 3483 N N . LYS B 1 141 ? -7.719 29.094 17.469 1 96.56 141 LYS B N 1
ATOM 3484 C CA . LYS B 1 141 ? -7.457 27.828 16.797 1 96.56 141 LYS B CA 1
ATOM 3485 C C . LYS B 1 141 ? -7.379 28.031 15.281 1 96.56 141 LYS B C 1
ATOM 3487 O O . LYS B 1 141 ? -7.363 27.062 14.523 1 96.56 141 LYS B O 1
ATOM 3492 N N . TYR B 1 142 ? -7.336 29.266 14.836 1 98.12 142 TYR B N 1
ATOM 3493 C CA . TYR B 1 142 ? -7.32 29.547 13.398 1 98.12 142 TYR B CA 1
ATOM 3494 C C . TYR B 1 142 ? -5.891 29.562 12.867 1 98.12 142 TYR B C 1
ATOM 3496 O O . TYR B 1 142 ? -4.941 29.781 13.625 1 98.12 142 TYR B O 1
ATOM 3504 N N . HIS B 1 143 ? -5.711 29.281 11.555 1 98.62 143 HIS B N 1
ATOM 3505 C CA . HIS B 1 143 ? -4.449 29.359 10.82 1 98.62 143 HIS B CA 1
ATOM 3506 C C . HIS B 1 143 ? -3.379 28.484 11.461 1 98.62 143 HIS B C 1
ATOM 3508 O O . HIS B 1 143 ? -2.23 28.906 11.617 1 98.62 143 HIS B O 1
ATOM 3514 N N . ASP B 1 144 ? -3.83 27.281 11.953 1 98.75 144 ASP B N 1
ATOM 3515 C CA . ASP B 1 144 ? -2.924 26.328 12.57 1 98.75 144 ASP B CA 1
ATOM 3516 C C . ASP B 1 144 ? -2.139 25.547 11.508 1 98.75 144 ASP B C 1
ATOM 3518 O O . ASP B 1 144 ? -2.404 24.375 11.266 1 98.75 144 ASP B O 1
ATOM 3522 N N . ILE B 1 145 ? -1.181 26.219 10.891 1 98.88 145 ILE B N 1
ATOM 3523 C CA . ILE B 1 145 ? -0.358 25.672 9.812 1 98.88 145 ILE B CA 1
ATOM 3524 C C . ILE B 1 145 ? 1.039 26.281 9.867 1 98.88 145 ILE B C 1
ATOM 3526 O O . ILE B 1 145 ? 1.192 27.469 10.18 1 98.88 145 ILE B O 1
ATOM 3530 N N . ALA B 1 146 ? 2.012 25.453 9.648 1 98.94 146 ALA B N 1
ATOM 3531 C CA . ALA B 1 146 ? 3.398 25.906 9.688 1 98.94 146 ALA B CA 1
ATOM 3532 C C . ALA B 1 146 ? 4.266 25.109 8.711 1 98.94 146 ALA B C 1
ATOM 3534 O O . ALA B 1 146 ? 3.854 24.047 8.234 1 98.94 146 ALA B O 1
ATOM 3535 N N . LEU B 1 147 ? 5.406 25.703 8.383 1 98.94 147 LEU B N 1
ATOM 3536 C CA . LEU B 1 147 ? 6.438 25.078 7.555 1 98.94 147 LEU B CA 1
ATOM 3537 C C . LEU B 1 147 ? 7.742 24.938 8.328 1 98.94 147 LEU B C 1
ATOM 3539 O O . LEU B 1 147 ? 8.125 25.828 9.086 1 98.94 147 LEU B O 1
ATOM 3543 N N . MET B 1 148 ? 8.367 23.781 8.195 1 98.94 148 MET B N 1
ATOM 3544 C CA . MET B 1 148 ? 9.672 23.531 8.805 1 98.94 148 MET B CA 1
ATOM 3545 C C . MET B 1 148 ? 10.703 23.172 7.742 1 98.94 148 MET B C 1
ATOM 3547 O O . MET B 1 148 ? 10.469 22.281 6.926 1 98.94 148 MET B O 1
ATOM 3551 N N . ARG B 1 149 ? 11.82 23.844 7.82 1 98.88 149 ARG B N 1
ATOM 3552 C CA . ARG B 1 149 ? 12.906 23.562 6.879 1 98.88 149 ARG B CA 1
ATOM 3553 C C . ARG B 1 149 ? 13.875 22.547 7.449 1 98.88 149 ARG B C 1
ATOM 3555 O O . ARG B 1 149 ? 14.336 22.688 8.586 1 98.88 149 ARG B O 1
ATOM 3562 N N . ALA B 1 150 ? 14.148 21.547 6.633 1 98.81 150 ALA B N 1
ATOM 3563 C CA . ALA B 1 150 ? 15.078 20.5 7.031 1 98.81 150 ALA B CA 1
ATOM 3564 C C . ALA B 1 150 ? 16.516 20.859 6.652 1 98.81 150 ALA B C 1
ATOM 3566 O O . ALA B 1 150 ? 16.75 21.406 5.578 1 98.81 150 ALA B O 1
ATOM 3567 N N . SER B 1 151 ? 17.438 20.453 7.527 1 98.5 151 SER B N 1
ATOM 3568 C CA . SER B 1 151 ? 18.859 20.562 7.215 1 98.5 151 SER B CA 1
ATOM 3569 C C . SER B 1 151 ? 19.609 19.297 7.629 1 98.5 151 SER B C 1
ATOM 3571 O O . SER B 1 151 ? 19.594 18.922 8.805 1 98.5 151 SER B O 1
ATOM 3573 N N . PRO B 1 152 ? 20.469 18.719 6.805 1 98.5 152 PRO B N 1
ATOM 3574 C CA . PRO B 1 152 ? 20.406 18.922 5.355 1 98.5 152 PRO B CA 1
ATOM 3575 C C . PRO B 1 152 ? 19.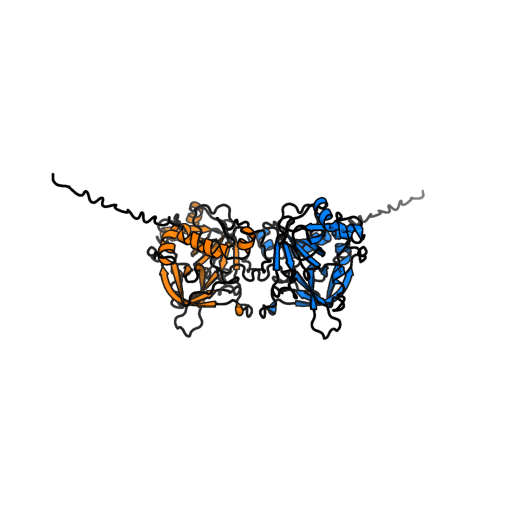047 18.547 4.762 1 98.5 152 PRO B C 1
ATOM 3577 O O . PRO B 1 152 ? 18.188 18.031 5.469 1 98.5 152 PRO B O 1
ATOM 3580 N N . VAL B 1 153 ? 18.828 18.906 3.506 1 98.56 153 VAL B N 1
ATOM 3581 C CA . VAL B 1 153 ? 17.578 18.547 2.84 1 98.56 153 VAL B CA 1
ATOM 3582 C C . VAL B 1 153 ? 17.453 17.016 2.773 1 98.56 153 VAL B C 1
ATOM 3584 O O . VAL B 1 153 ? 18.453 16.297 2.881 1 98.56 153 VAL B O 1
ATOM 3587 N N . PHE B 1 154 ? 16.281 16.531 2.645 1 98.62 154 PHE B N 1
ATOM 3588 C CA . PHE B 1 154 ? 16.047 15.094 2.48 1 98.62 154 PHE B CA 1
ATOM 3589 C C . PHE B 1 154 ? 16.484 14.625 1.097 1 98.62 154 PHE B C 1
ATOM 3591 O O . PHE B 1 154 ? 16.375 15.375 0.123 1 98.62 154 PHE B O 1
ATOM 3598 N N . THR B 1 155 ? 16.984 13.438 1.064 1 98 155 THR B N 1
ATOM 3599 C CA . THR B 1 155 ? 17.266 12.805 -0.214 1 98 155 THR B CA 1
ATOM 3600 C C . THR B 1 155 ? 16.047 12.047 -0.731 1 98 155 THR B C 1
ATOM 3602 O O . THR B 1 155 ? 15.672 11.008 -0.176 1 98 155 THR B O 1
ATOM 3605 N N . LEU B 1 156 ? 15.5 12.609 -1.778 1 97.44 156 LEU B N 1
ATOM 3606 C CA . LEU B 1 156 ? 14.352 11.938 -2.371 1 97.44 156 LEU B CA 1
ATOM 3607 C C . LEU B 1 156 ? 14.781 10.719 -3.172 1 97.44 156 LEU B C 1
ATOM 3609 O O . LEU B 1 156 ? 15.828 10.734 -3.83 1 97.44 156 LEU B O 1
ATOM 3613 N N . ASN B 1 157 ? 14.023 9.68 -3.09 1 94.75 157 ASN B N 1
ATOM 3614 C CA . ASN B 1 157 ? 14.18 8.43 -3.828 1 94.75 157 ASN B CA 1
ATOM 3615 C C . ASN B 1 157 ? 12.867 7.668 -3.926 1 94.75 157 ASN B C 1
ATOM 3617 O O . ASN B 1 157 ? 11.789 8.25 -3.766 1 94.75 157 ASN B O 1
ATOM 3621 N N . ARG B 1 158 ? 12.906 6.434 -4.215 1 91.38 158 ARG B N 1
ATOM 3622 C CA . ARG B 1 158 ? 11.688 5.664 -4.438 1 91.38 158 ARG B CA 1
ATOM 3623 C C . ARG B 1 158 ? 10.914 5.469 -3.135 1 91.38 158 ARG B C 1
ATOM 3625 O O . ARG B 1 158 ? 9.711 5.234 -3.152 1 91.38 158 ARG B O 1
ATOM 3632 N N . ASP B 1 159 ? 11.656 5.555 -2.059 1 92.44 159 ASP B N 1
ATOM 3633 C CA . ASP B 1 159 ? 11.039 5.238 -0.776 1 92.44 159 ASP B CA 1
ATOM 3634 C C . ASP B 1 159 ? 10.727 6.508 0.011 1 92.44 159 ASP B C 1
ATOM 3636 O O . ASP B 1 159 ? 10.016 6.465 1.019 1 92.44 159 ASP B O 1
ATOM 3640 N N . ILE B 1 160 ? 11.344 7.582 -0.257 1 96.88 160 ILE B N 1
ATOM 3641 C CA . ILE B 1 160 ? 11.086 8.898 0.321 1 96.88 160 ILE B CA 1
ATOM 3642 C C . ILE B 1 160 ? 10.602 9.852 -0.767 1 96.88 160 ILE B C 1
ATOM 3644 O O . ILE B 1 160 ? 11.383 10.273 -1.622 1 96.88 160 ILE B O 1
ATOM 3648 N N . ARG B 1 161 ? 9.273 10.203 -0.675 1 97.81 161 ARG B N 1
ATOM 3649 C CA . ARG B 1 161 ? 8.633 10.992 -1.721 1 97.81 161 ARG B CA 1
ATOM 3650 C C . ARG B 1 161 ? 7.91 12.195 -1.13 1 97.81 161 ARG B C 1
ATOM 3652 O O . ARG B 1 161 ? 7.551 12.195 0.05 1 97.81 161 ARG B O 1
ATOM 3659 N N . ILE B 1 162 ? 7.734 13.18 -1.98 1 98.62 162 ILE B N 1
ATOM 3660 C CA . ILE B 1 162 ? 6.957 14.336 -1.539 1 98.62 162 ILE B CA 1
ATOM 3661 C C . ILE B 1 162 ? 5.465 14.047 -1.709 1 98.62 162 ILE B C 1
ATOM 3663 O O . ILE B 1 162 ? 5.082 13.117 -2.416 1 98.62 162 ILE B O 1
ATOM 3667 N N . ALA B 1 163 ? 4.688 14.812 -1.042 1 98.75 163 ALA B N 1
ATOM 3668 C CA . ALA B 1 163 ? 3.252 14.891 -1.302 1 98.75 163 ALA B CA 1
ATOM 3669 C C . ALA B 1 163 ? 2.898 16.188 -2.025 1 98.75 163 ALA B C 1
ATOM 3671 O O . ALA B 1 163 ? 3.588 17.203 -1.869 1 98.75 163 ALA B O 1
ATOM 3672 N N . CYS B 1 164 ? 1.853 16.125 -2.816 1 98.31 164 CYS B N 1
ATOM 3673 C CA . CYS B 1 164 ? 1.316 17.297 -3.492 1 98.31 164 CYS B CA 1
ATOM 3674 C C . CYS B 1 164 ? 0.376 18.078 -2.576 1 98.31 164 CYS B C 1
ATOM 3676 O O . CYS B 1 164 ? -0.084 17.547 -1.562 1 98.31 164 CYS B O 1
ATOM 3678 N N . LEU B 1 165 ? 0.187 19.312 -2.941 1 98.38 165 LEU B N 1
ATOM 3679 C CA . LEU B 1 165 ? -0.811 20.109 -2.236 1 98.38 165 LEU B CA 1
ATOM 3680 C C . LEU B 1 165 ? -2.145 20.094 -2.975 1 98.38 165 LEU B C 1
ATOM 3682 O O . LEU B 1 165 ? -2.18 20.156 -4.203 1 98.38 165 LEU B O 1
ATOM 3686 N N . HIS B 1 166 ? -3.156 19.953 -2.203 1 97 166 HIS B N 1
ATOM 3687 C CA . HIS B 1 166 ? -4.469 20.141 -2.812 1 97 166 HIS B CA 1
ATOM 3688 C C . HIS B 1 166 ? -4.707 21.594 -3.199 1 97 166 HIS B C 1
ATOM 3690 O O . HIS B 1 166 ? -4.605 22.484 -2.357 1 97 166 HIS B O 1
ATOM 3696 N N . LEU B 1 167 ? -5.012 21.828 -4.402 1 95.56 167 LEU B N 1
ATOM 3697 C CA . LEU B 1 167 ? -5.105 23.188 -4.922 1 95.56 167 LEU B CA 1
ATOM 3698 C C . LEU B 1 167 ? -6.559 23.594 -5.148 1 95.56 167 LEU B C 1
ATOM 3700 O O . LEU B 1 167 ? -6.855 24.766 -5.383 1 95.56 167 LEU B O 1
ATOM 3704 N N . GLY B 1 168 ? -7.492 22.703 -5.012 1 86.5 168 GLY B N 1
ATOM 3705 C CA . GLY B 1 168 ? -8.875 22.984 -5.363 1 86.5 168 GLY B CA 1
ATOM 3706 C C . GLY B 1 168 ? -9.797 23.031 -4.164 1 86.5 168 GLY B C 1
ATOM 3707 O O . GLY B 1 168 ? -9.344 23.203 -3.029 1 86.5 168 GLY B O 1
ATOM 3708 N N . GLU B 1 169 ? -11.086 23.125 -4.555 1 81.19 169 GLU B N 1
ATOM 3709 C CA . GLU B 1 169 ? -12.102 23.219 -3.514 1 81.19 169 GLU B CA 1
ATOM 3710 C C . GLU B 1 169 ? -12.875 21.906 -3.379 1 81.19 169 GLU B C 1
ATOM 3712 O O . GLU B 1 169 ? -13.461 21.641 -2.33 1 81.19 169 GLU B O 1
ATOM 3717 N N . ASP B 1 170 ? -12.828 21.156 -4.348 1 80.88 170 ASP B N 1
ATOM 3718 C CA . ASP B 1 170 ? -13.664 19.969 -4.355 1 80.88 170 ASP B CA 1
ATOM 3719 C C . ASP B 1 170 ? -12.945 18.781 -3.701 1 80.88 170 ASP B C 1
ATOM 3721 O O . ASP B 1 170 ? -11.914 18.328 -4.195 1 80.88 170 ASP B O 1
ATOM 3725 N N . ILE B 1 171 ? -13.508 18.344 -2.508 1 80.62 171 ILE B N 1
ATOM 3726 C CA . ILE B 1 171 ? -12.953 17.203 -1.805 1 80.62 171 ILE B CA 1
ATOM 3727 C C . ILE B 1 171 ? -14 16.078 -1.735 1 80.62 171 ILE B C 1
ATOM 3729 O O . ILE B 1 171 ? -13.758 15.031 -1.141 1 80.62 171 ILE B O 1
ATOM 3733 N N . GLY B 1 172 ? -15.195 16.266 -2.166 1 64.81 172 GLY B N 1
ATOM 3734 C CA . GLY B 1 172 ? -16.375 15.445 -1.922 1 64.81 172 GLY B CA 1
ATOM 3735 C C . GLY B 1 172 ? -16.25 14.031 -2.457 1 64.81 172 GLY B C 1
ATOM 3736 O O . GLY B 1 172 ? -16.859 13.109 -1.924 1 64.81 172 GLY B O 1
ATOM 3737 N N . ARG B 1 173 ? -15.477 13.766 -3.338 1 64.25 173 ARG B N 1
ATOM 3738 C CA . ARG B 1 173 ? -15.57 12.461 -3.975 1 64.25 173 ARG B CA 1
ATOM 3739 C C . ARG B 1 173 ? -14.477 11.523 -3.463 1 64.25 173 ARG B C 1
ATOM 3741 O O . ARG B 1 173 ? -14.461 10.336 -3.793 1 64.25 173 ARG B O 1
ATOM 3748 N N . PHE B 1 174 ? -13.797 12.086 -2.537 1 67.88 174 PHE B N 1
ATOM 3749 C CA . PHE B 1 174 ? -12.617 11.281 -2.227 1 67.88 174 PHE B CA 1
ATOM 3750 C C . PHE B 1 174 ? -12.695 10.742 -0.802 1 67.88 174 PHE B C 1
ATOM 3752 O O . PHE B 1 174 ? -13.312 11.352 0.067 1 67.88 174 PHE B O 1
ATOM 3759 N N . ASN B 1 175 ? -12.148 9.539 -0.718 1 80.38 175 ASN B N 1
ATOM 3760 C CA . ASN B 1 175 ? -11.875 9.023 0.62 1 80.38 175 ASN B CA 1
ATOM 3761 C C . ASN B 1 175 ? -10.695 9.75 1.262 1 80.38 175 ASN B C 1
ATOM 3763 O O . ASN B 1 175 ? -9.57 9.672 0.763 1 80.38 175 ASN B O 1
ATOM 3767 N N . LEU B 1 176 ? -11.016 10.516 2.342 1 93.06 176 LEU B N 1
ATOM 3768 C CA . LEU B 1 176 ? -9.961 11.203 3.078 1 93.06 176 LEU B CA 1
ATOM 3769 C C . LEU B 1 176 ? -9.328 10.273 4.109 1 93.06 176 LEU B C 1
ATOM 3771 O O . LEU B 1 176 ? -10.039 9.633 4.895 1 93.06 176 LEU B O 1
ATOM 3775 N N . THR B 1 177 ? -8.031 10.219 4.043 1 94.69 177 THR B N 1
ATOM 3776 C CA . THR B 1 177 ? -7.301 9.375 4.984 1 94.69 177 THR B CA 1
ATOM 3777 C C . THR B 1 177 ? -6.414 10.227 5.895 1 94.69 177 THR B C 1
ATOM 3779 O O . THR B 1 177 ? -5.699 11.109 5.422 1 94.69 177 THR B O 1
ATOM 3782 N N . VAL B 1 178 ? -6.531 9.992 7.125 1 96.44 178 VAL B N 1
ATOM 3783 C CA . VAL B 1 178 ? -5.617 10.609 8.078 1 96.44 178 VAL B CA 1
ATOM 3784 C C . VAL B 1 178 ? -4.688 9.547 8.664 1 96.44 178 VAL B C 1
ATOM 3786 O O . VAL B 1 178 ? -5.078 8.391 8.828 1 96.44 178 VAL B O 1
ATOM 3789 N N . ILE B 1 179 ? -3.432 9.977 8.922 1 97.56 179 ILE B N 1
ATOM 3790 C CA . ILE B 1 179 ? -2.445 9.031 9.43 1 97.56 179 ILE B CA 1
ATOM 3791 C C . ILE B 1 179 ? -1.645 9.672 10.555 1 97.56 179 ILE B C 1
ATOM 3793 O O . ILE B 1 179 ? -1.563 10.906 10.648 1 97.56 179 ILE B O 1
ATOM 3797 N N . GLY B 1 180 ? -1.09 8.844 11.414 1 97.25 180 GLY B N 1
ATOM 3798 C CA . GLY B 1 180 ? -0.233 9.352 12.477 1 97.25 180 GLY B CA 1
ATOM 3799 C C . GLY B 1 180 ? 0.164 8.289 13.484 1 97.25 180 GLY B C 1
ATOM 3800 O O . GLY B 1 180 ? -0.347 7.164 13.445 1 97.25 180 GLY B O 1
ATOM 3801 N N . PHE B 1 181 ? 1.035 8.648 14.383 1 96.06 181 PHE B N 1
ATOM 3802 C CA . PHE B 1 181 ? 1.546 7.766 15.43 1 96.06 181 PHE B CA 1
ATOM 3803 C C . PHE B 1 181 ? 0.924 8.109 16.781 1 96.06 181 PHE B C 1
ATOM 3805 O O . PHE B 1 181 ? 1.432 7.703 17.828 1 96.06 181 PHE B O 1
ATOM 3812 N N . GLY B 1 182 ? -0.078 8.914 16.734 1 94.31 182 GLY B N 1
ATOM 3813 C CA . GLY B 1 182 ? -0.689 9.391 17.969 1 94.31 182 GLY B CA 1
ATOM 3814 C C . GLY B 1 182 ? -1.397 8.297 18.75 1 94.31 182 GLY B C 1
ATOM 3815 O O . GLY B 1 182 ? -1.263 7.109 18.422 1 94.31 182 GLY B O 1
ATOM 3816 N N . LYS B 1 183 ? -2.07 8.734 19.797 1 90.38 183 LYS B N 1
ATOM 3817 C CA . LYS B 1 183 ? -2.834 7.805 20.625 1 90.38 183 LYS B CA 1
ATOM 3818 C C . LYS B 1 183 ? -3.938 7.125 19.812 1 90.38 183 LYS B C 1
ATOM 3820 O O . LYS B 1 183 ? -4.453 7.695 18.859 1 90.38 183 LYS B O 1
ATOM 3825 N N . THR B 1 184 ? -4.281 5.875 20.281 1 87.38 184 THR B N 1
ATOM 3826 C CA . THR B 1 184 ? -5.301 5.121 19.562 1 87.38 184 THR B CA 1
ATOM 3827 C C . THR B 1 184 ? -6.578 5.008 20.391 1 87.38 184 THR B C 1
ATOM 3829 O O . THR B 1 184 ? -7.586 4.477 19.922 1 87.38 184 THR B O 1
ATOM 3832 N N . ALA B 1 185 ? -6.508 5.492 21.562 1 83.75 185 ALA B N 1
ATOM 3833 C CA . ALA B 1 185 ? -7.652 5.559 22.469 1 83.75 185 ALA B CA 1
ATOM 3834 C C . ALA B 1 185 ? -7.477 6.684 23.484 1 83.75 185 ALA B C 1
ATOM 3836 O O . ALA B 1 185 ? -6.352 7.098 23.766 1 83.75 185 ALA B O 1
ATOM 3837 N N . SER B 1 186 ? -8.633 7.129 24.016 1 81.94 186 SER B N 1
ATOM 3838 C CA . SER B 1 186 ? -8.602 8.227 24.969 1 81.94 186 SER B CA 1
ATOM 3839 C C . SER B 1 186 ? -7.816 7.84 26.234 1 81.94 186 SER B C 1
ATOM 3841 O O . SER B 1 186 ? -7.176 8.688 26.859 1 81.94 186 SER B O 1
ATOM 3843 N N . SER B 1 187 ? -7.852 6.586 26.547 1 83.62 187 SER B N 1
ATOM 3844 C CA . SER B 1 187 ? -7.223 6.105 27.781 1 83.62 187 SER B CA 1
ATOM 3845 C C . SER B 1 187 ? -5.754 5.777 27.547 1 83.62 187 SER B C 1
ATOM 3847 O O . SER B 1 187 ? -5.016 5.512 28.5 1 83.62 187 SER B O 1
ATOM 3849 N N . ALA B 1 188 ? -5.367 5.859 26.297 1 84.56 188 ALA B N 1
ATOM 3850 C CA . ALA B 1 188 ? -3.977 5.516 26.016 1 84.56 188 ALA B CA 1
ATOM 3851 C C . ALA B 1 188 ? -3.021 6.562 26.578 1 84.56 188 ALA B C 1
ATOM 3853 O O . ALA B 1 188 ? -3.303 7.762 26.516 1 84.56 188 ALA B O 1
ATOM 3854 N N . THR B 1 189 ? -1.898 6.102 27.156 1 84.62 189 THR B N 1
ATOM 3855 C CA . THR B 1 189 ? -0.901 7.004 27.719 1 84.62 189 THR B CA 1
ATOM 3856 C C . THR B 1 189 ? 0.08 7.465 26.641 1 84.62 189 THR B C 1
ATOM 3858 O O . THR B 1 189 ? 0.515 8.617 26.641 1 84.62 189 THR B O 1
ATOM 3861 N N . TYR B 1 190 ? 0.392 6.547 25.781 1 87.31 190 TYR B N 1
ATOM 3862 C CA . TYR B 1 190 ? 1.377 6.828 24.734 1 87.31 190 TYR B CA 1
ATOM 3863 C C . TYR B 1 190 ? 0.779 6.629 23.344 1 87.31 190 TYR B C 1
ATOM 3865 O O . TYR B 1 190 ? -0.263 5.988 23.203 1 87.31 190 TYR B O 1
ATOM 3873 N N . GLY B 1 191 ? 1.479 7.234 22.359 1 91.75 191 GLY B N 1
ATOM 3874 C CA . GLY B 1 191 ? 1.093 7.02 20.969 1 91.75 191 GLY B CA 1
ATOM 3875 C C . GLY B 1 191 ? 1.411 5.621 20.484 1 91.75 191 GLY B C 1
ATOM 3876 O O . GLY B 1 191 ? 1.984 4.812 21.219 1 91.75 191 GLY B O 1
ATOM 3877 N N . SER B 1 192 ? 0.989 5.309 19.312 1 93.62 192 SER B N 1
ATOM 3878 C CA . SER B 1 192 ? 1.193 4.004 18.688 1 93.62 192 SER B CA 1
ATOM 3879 C C . SER B 1 192 ? 2.633 3.836 18.219 1 93.62 192 SER B C 1
ATOM 3881 O O . SER B 1 192 ? 3.244 4.785 17.719 1 93.62 192 SER B O 1
ATOM 3883 N N . GLN B 1 193 ? 3.172 2.623 18.328 1 92.12 193 GLN B N 1
ATOM 3884 C CA . GLN B 1 193 ? 4.504 2.316 17.812 1 92.12 193 GLN B CA 1
ATOM 3885 C C . GLN B 1 193 ? 4.484 2.154 16.297 1 92.12 193 GLN B C 1
ATOM 3887 O O . GLN B 1 193 ? 5.531 2.188 15.641 1 92.12 193 GLN B O 1
ATOM 3892 N N . THR B 1 194 ? 3.375 1.886 15.789 1 93 194 THR B N 1
ATOM 3893 C CA . THR B 1 194 ? 3.178 1.71 14.359 1 93 194 THR B CA 1
ATOM 3894 C C . THR B 1 194 ? 2.271 2.803 13.797 1 93 194 THR B C 1
ATOM 3896 O O . THR B 1 194 ? 1.3 3.201 14.445 1 93 194 THR B O 1
ATOM 3899 N N . LEU B 1 195 ? 2.664 3.273 12.594 1 95.62 195 LEU B N 1
ATOM 3900 C CA . LEU B 1 195 ? 1.833 4.262 11.922 1 95.62 195 LEU B CA 1
ATOM 3901 C C . LEU B 1 195 ? 0.411 3.744 11.734 1 95.62 195 LEU B C 1
ATOM 3903 O O . LEU B 1 195 ? 0.212 2.613 11.281 1 95.62 195 LEU B O 1
ATOM 3907 N N . MET B 1 196 ? -0.558 4.539 12.148 1 96.38 196 MET B N 1
ATOM 3908 C CA . MET B 1 196 ? -1.973 4.195 12.039 1 96.38 196 MET B CA 1
ATOM 3909 C C . MET B 1 196 ? -2.65 5.004 10.938 1 96.38 196 MET B C 1
ATOM 3911 O O . MET B 1 196 ? -2.199 6.098 10.602 1 96.38 196 MET B O 1
ATOM 3915 N N . LYS B 1 197 ? -3.695 4.422 10.391 1 94.81 197 LYS B N 1
ATOM 3916 C CA . LYS B 1 197 ? -4.488 5.121 9.383 1 94.81 197 LYS B CA 1
ATOM 3917 C C . LYS B 1 197 ? -5.984 4.938 9.633 1 94.81 197 LYS B C 1
ATOM 3919 O O . LYS B 1 197 ? -6.402 3.916 10.18 1 94.81 197 LYS B O 1
ATOM 3924 N N . VAL B 1 198 ? -6.742 5.965 9.25 1 92.5 198 VAL B N 1
ATOM 3925 C CA . VAL B 1 198 ? -8.195 5.844 9.273 1 92.5 198 VAL B CA 1
ATOM 3926 C C . VAL B 1 198 ? -8.805 6.758 8.203 1 92.5 198 VAL B C 1
ATOM 3928 O O . VAL B 1 198 ? -8.336 7.883 8.008 1 92.5 198 VAL B O 1
ATOM 3931 N N . ASP B 1 199 ? -9.766 6.188 7.477 1 90 199 ASP B N 1
ATOM 3932 C CA . ASP B 1 199 ? -10.539 7.02 6.555 1 90 199 ASP B CA 1
ATOM 3933 C C . ASP B 1 199 ? -11.602 7.82 7.301 1 90 199 ASP B C 1
ATOM 3935 O O . ASP B 1 199 ? -12.258 7.297 8.203 1 90 199 ASP B O 1
ATOM 3939 N N . VAL B 1 200 ? -11.75 9.102 6.906 1 92 200 VAL B N 1
ATOM 3940 C CA . VAL B 1 200 ? -12.703 9.969 7.586 1 92 200 VAL B CA 1
ATOM 3941 C C . VAL B 1 200 ? -13.648 10.602 6.566 1 92 200 VAL B C 1
ATOM 3943 O O . VAL B 1 200 ? -13.328 10.68 5.379 1 92 200 VAL B O 1
ATOM 3946 N N . ASP B 1 201 ? -14.781 11.039 7.094 1 90.75 201 ASP B N 1
ATOM 3947 C CA . ASP B 1 201 ? -15.773 11.742 6.285 1 90.75 201 ASP B CA 1
ATOM 3948 C C . ASP B 1 201 ? -15.812 13.234 6.633 1 90.75 201 ASP B C 1
ATOM 3950 O O . ASP B 1 201 ? -15.695 13.602 7.805 1 90.75 201 ASP B O 1
ATOM 3954 N N . VAL B 1 202 ? -16.016 13.969 5.598 1 93.38 202 VAL B N 1
ATOM 3955 C CA . VAL B 1 202 ? -16.188 15.406 5.832 1 93.38 202 VAL B CA 1
ATOM 3956 C C . VAL B 1 202 ? -17.516 15.656 6.555 1 93.38 202 VAL B C 1
ATOM 3958 O O . VAL B 1 202 ? -18.531 15.062 6.215 1 93.38 202 VAL B O 1
ATOM 3961 N N . ILE B 1 203 ? -17.469 16.547 7.508 1 93.31 203 ILE B N 1
ATOM 3962 C CA . ILE B 1 203 ? -18.641 16.953 8.266 1 93.31 203 ILE B CA 1
ATOM 3963 C C . ILE B 1 203 ? -18.953 18.422 7.973 1 93.31 203 ILE B C 1
ATOM 3965 O O . ILE B 1 203 ? -18.062 19.281 8.008 1 93.31 203 ILE B O 1
ATOM 3969 N N . ALA B 1 204 ? -20.219 18.688 7.758 1 93.81 204 ALA B N 1
ATOM 3970 C CA . ALA B 1 204 ? -20.625 20.062 7.457 1 93.81 204 ALA B CA 1
ATOM 3971 C C . ALA B 1 204 ? -20.297 21 8.609 1 93.81 204 ALA B C 1
ATOM 3973 O O . ALA B 1 204 ? -20.469 20.641 9.781 1 93.81 204 ALA B O 1
ATOM 3974 N N . PRO B 1 205 ? -19.859 22.203 8.211 1 94.62 205 PRO B N 1
ATOM 3975 C CA . PRO B 1 205 ? -19.484 23.172 9.25 1 94.62 205 PRO B CA 1
ATOM 3976 C C . PRO B 1 205 ? -20.609 23.438 10.242 1 94.62 205 PRO B C 1
ATOM 3978 O O . PRO B 1 205 ? -20.359 23.609 11.438 1 94.62 205 PRO B O 1
ATOM 3981 N N . GLU B 1 206 ? -21.859 23.469 9.766 1 95 206 GLU B N 1
ATOM 3982 C CA . GLU B 1 206 ? -23 23.734 10.641 1 95 206 GLU B CA 1
ATOM 3983 C C . GLU B 1 206 ? -23.125 22.641 11.711 1 95 206 GLU B C 1
ATOM 3985 O O . GLU B 1 206 ? -23.406 22.953 12.875 1 95 206 GLU B O 1
ATOM 3990 N N . ILE B 1 207 ? -22.938 21.438 11.289 1 95.31 207 ILE B N 1
ATOM 3991 C CA . ILE B 1 207 ? -23 20.312 12.211 1 95.31 207 ILE B CA 1
ATOM 3992 C C . ILE B 1 207 ? -21.797 20.344 13.148 1 95.31 207 ILE B C 1
ATOM 3994 O O . ILE B 1 207 ? -21.938 20.156 14.359 1 95.31 207 ILE B O 1
ATOM 3998 N N . CYS B 1 208 ? -20.672 20.641 12.617 1 95.5 208 CYS B N 1
ATOM 3999 C CA . CYS B 1 208 ? -19.438 20.703 13.398 1 95.5 208 CYS B CA 1
ATOM 4000 C C . CYS B 1 208 ? -19.547 21.75 14.492 1 95.5 208 CYS B C 1
ATOM 4002 O O . CYS B 1 208 ? -19.125 21.516 15.625 1 95.5 208 CYS B O 1
ATOM 4004 N N . ASN B 1 209 ? -20.078 22.828 14.195 1 95.81 209 ASN B N 1
ATOM 4005 C CA . ASN B 1 209 ? -20.188 23.938 15.125 1 95.81 209 ASN B CA 1
ATOM 4006 C C . ASN B 1 209 ? -21.031 23.578 16.344 1 95.81 209 ASN B C 1
ATOM 4008 O O . ASN B 1 209 ? -20.875 24.172 17.422 1 95.81 209 ASN B O 1
ATOM 4012 N N . ARG B 1 210 ? -21.906 22.641 16.172 1 95 210 ARG B N 1
ATOM 4013 C CA . ARG B 1 210 ? -22.672 22.172 17.328 1 95 210 ARG B CA 1
ATOM 4014 C C . ARG B 1 210 ? -21.766 21.547 18.375 1 95 210 ARG B C 1
ATOM 4016 O O . ARG B 1 210 ? -22.047 21.641 19.578 1 95 210 ARG B O 1
ATOM 4023 N N . SER B 1 211 ? -20.719 20.969 17.906 1 94.12 211 SER B N 1
ATOM 4024 C CA . SER B 1 211 ? -19.766 20.328 18.797 1 94.12 211 SER B CA 1
ATOM 4025 C C . SER B 1 211 ? -18.734 21.312 19.328 1 94.12 211 SER B C 1
ATOM 4027 O O . SER B 1 211 ? -17.984 20.984 20.25 1 94.12 211 SER B O 1
ATOM 4029 N N . MET B 1 212 ? -18.719 22.531 18.781 1 94.81 212 MET B N 1
ATOM 4030 C CA . MET B 1 212 ? -17.672 23.5 19.094 1 94.81 212 MET B CA 1
ATOM 4031 C C . MET B 1 212 ? -18.219 24.641 19.953 1 94.81 212 MET B C 1
ATOM 4033 O O . MET B 1 212 ? -17.547 25.656 20.156 1 94.81 212 MET B O 1
ATOM 4037 N N . LYS B 1 213 ? -19.391 24.547 20.5 1 94.5 213 LYS B N 1
ATOM 4038 C CA . LYS B 1 213 ? -20.078 25.625 21.203 1 94.5 213 LYS B CA 1
ATOM 4039 C C . LYS B 1 213 ? -19.234 26.172 22.344 1 94.5 213 LYS B C 1
ATOM 4041 O O . LYS B 1 213 ? -19.156 27.391 22.547 1 94.5 213 LYS B O 1
ATOM 4046 N N . PHE B 1 214 ? -18.672 25.297 23.078 1 93.56 214 PHE B N 1
ATOM 4047 C CA . PHE B 1 214 ? -17.859 25.734 24.203 1 93.56 214 PHE B CA 1
ATOM 4048 C C . PHE B 1 214 ? -16.688 26.578 23.734 1 93.56 214 PHE B C 1
ATOM 4050 O O . PHE B 1 214 ? -16.391 27.609 24.328 1 93.56 214 PHE B O 1
ATOM 4057 N N . LEU B 1 215 ? -15.977 26.156 22.672 1 94.5 215 LEU B N 1
ATOM 4058 C CA . LEU B 1 215 ? -14.836 26.875 22.141 1 94.5 215 LEU B CA 1
ATOM 4059 C C . LEU B 1 215 ? -15.273 28.219 21.531 1 94.5 215 LEU B C 1
ATOM 4061 O O . LEU B 1 215 ? -14.531 29.203 21.594 1 94.5 215 LEU B O 1
ATOM 4065 N N . ILE B 1 216 ? -16.438 28.234 21 1 95.5 216 ILE B N 1
ATOM 4066 C CA . ILE B 1 216 ? -16.984 29.453 20.422 1 95.5 216 ILE B CA 1
ATOM 4067 C C . ILE B 1 216 ? -17.297 30.453 21.547 1 95.5 216 ILE B C 1
ATOM 4069 O O . ILE B 1 216 ? -16.922 31.625 21.469 1 95.5 216 ILE B O 1
ATOM 4073 N N . LYS B 1 217 ? -17.906 29.953 22.562 1 96.06 217 LYS B N 1
ATOM 4074 C CA . LYS B 1 217 ? -18.266 30.797 23.703 1 96.06 217 LYS B CA 1
ATOM 4075 C C . LYS B 1 217 ? -17.016 31.391 24.359 1 96.06 217 LYS B C 1
ATOM 4077 O O . LYS B 1 217 ? -17.016 32.562 24.781 1 96.06 217 LYS B O 1
ATOM 4082 N N . LYS B 1 218 ? -16 30.594 24.391 1 96.44 218 LYS B N 1
ATOM 4083 C CA . LYS B 1 218 ? -14.766 31.031 25.031 1 96.44 218 LYS B CA 1
ATOM 4084 C C . LYS B 1 218 ? -13.93 31.875 24.062 1 96.44 218 LYS B C 1
ATOM 4086 O O . LYS B 1 218 ? -12.812 32.281 24.406 1 96.44 218 LYS B O 1
ATOM 4091 N N . LYS B 1 219 ? -14.344 32.094 22.828 1 95.38 219 LYS B N 1
ATOM 4092 C CA . LYS B 1 219 ? -13.742 32.938 21.812 1 95.38 219 LYS B CA 1
ATOM 4093 C C . LYS B 1 219 ? -12.422 32.344 21.312 1 95.38 219 LYS B C 1
ATOM 4095 O O . LYS B 1 219 ? -11.602 33.062 20.734 1 95.38 219 LYS B O 1
ATOM 4100 N N . ILE B 1 220 ? -12.188 31.109 21.656 1 95.69 220 ILE B N 1
ATOM 4101 C CA . ILE B 1 220 ? -11.047 30.375 21.109 1 95.69 220 ILE B CA 1
ATOM 4102 C C . ILE B 1 220 ? -11.289 30.078 19.625 1 95.69 220 ILE B C 1
ATOM 4104 O O . ILE B 1 220 ? -10.367 30.141 18.828 1 95.69 220 ILE B O 1
ATOM 4108 N N . LEU B 1 221 ? -12.508 29.734 19.328 1 96.75 221 LEU B N 1
ATOM 4109 C CA . LEU B 1 221 ? -13.047 29.609 17.984 1 96.75 221 LEU B CA 1
ATOM 4110 C C . LEU B 1 221 ? -14.172 30.609 17.75 1 96.75 221 LEU B C 1
ATOM 4112 O O . LEU B 1 221 ? -15.305 30.219 17.453 1 96.75 221 LEU B O 1
ATOM 4116 N N . ALA B 1 222 ? -13.789 31.875 17.828 1 96.12 222 ALA B N 1
ATOM 4117 C CA . ALA B 1 222 ? -14.742 32.969 17.938 1 96.12 222 ALA B CA 1
ATOM 4118 C C . ALA B 1 222 ? -15.695 33 16.734 1 96.12 222 ALA B C 1
ATOM 4120 O O . ALA B 1 222 ? -16.875 33.344 16.891 1 96.12 222 ALA B O 1
ATOM 4121 N N . GLU B 1 223 ? -15.305 32.688 15.586 1 96.44 223 GLU B N 1
ATOM 4122 C CA . GLU B 1 223 ? -16.109 32.719 14.367 1 96.44 223 GLU B CA 1
ATOM 4123 C C . GLU B 1 223 ? -16.641 31.344 14.008 1 96.44 223 GLU B C 1
ATOM 4125 O O . GLU B 1 223 ? -17.188 31.156 12.914 1 96.44 223 GLU B O 1
ATOM 4130 N N . GLY B 1 224 ? -16.484 30.422 14.891 1 97 224 GLY B N 1
ATOM 4131 C CA . GLY B 1 224 ? -16.797 29.047 14.523 1 97 224 GLY B CA 1
ATOM 4132 C C . GLY B 1 224 ? -15.859 28.484 13.477 1 97 224 GLY B C 1
ATOM 4133 O O . GLY B 1 224 ? -14.781 29.031 13.242 1 97 224 GLY B O 1
ATOM 4134 N N . ILE B 1 225 ? -16.266 27.328 13.008 1 97.12 225 ILE B N 1
ATOM 4135 C CA . ILE B 1 225 ? -15.5 26.719 11.922 1 97.12 225 ILE B CA 1
ATOM 4136 C C . ILE B 1 225 ? -15.594 27.594 10.672 1 97.12 225 ILE B C 1
ATOM 4138 O O . ILE B 1 225 ? -16.688 27.922 10.219 1 97.12 225 ILE B O 1
ATOM 4142 N N . THR B 1 226 ? -14.438 28.016 10.125 1 96.44 226 THR B N 1
ATOM 4143 C CA . THR B 1 226 ? -14.398 28.891 8.961 1 96.44 226 THR B CA 1
ATOM 4144 C C . THR B 1 226 ? -14.055 28.094 7.703 1 96.44 226 THR B C 1
ATOM 4146 O O . THR B 1 226 ? -13.867 26.891 7.762 1 96.44 226 THR B O 1
ATOM 4149 N N . GLU B 1 227 ? -13.945 28.812 6.492 1 95.06 227 GLU B N 1
ATOM 4150 C CA . GLU B 1 227 ? -13.633 28.188 5.211 1 95.06 227 GLU B CA 1
ATOM 4151 C C . GLU B 1 227 ? -12.188 27.688 5.168 1 95.06 227 GLU B C 1
ATOM 4153 O O . GLU B 1 227 ? -11.82 26.922 4.281 1 95.06 227 GLU B O 1
ATOM 4158 N N . ASN B 1 228 ? -11.406 28.172 6.137 1 97.19 228 ASN B N 1
ATOM 4159 C CA . ASN B 1 228 ? -10 27.797 6.195 1 97.19 228 ASN B CA 1
ATOM 4160 C C . ASN B 1 228 ? -9.797 26.516 6.996 1 97.19 228 ASN B C 1
ATOM 4162 O O . ASN B 1 228 ? -8.664 26.078 7.215 1 97.19 228 ASN B O 1
ATOM 4166 N N . GLN B 1 229 ? -10.914 25.938 7.422 1 97.5 229 GLN B N 1
ATOM 4167 C CA . GLN B 1 229 ? -10.883 24.734 8.227 1 97.5 229 GLN B CA 1
ATOM 4168 C C . GLN B 1 229 ? -11.844 23.672 7.676 1 97.5 229 GLN B C 1
ATOM 4170 O O . GLN B 1 229 ? -12.773 24 6.938 1 97.5 229 GLN B O 1
ATOM 4175 N N . LEU B 1 230 ? -11.508 22.406 8.016 1 95.38 230 LEU B N 1
ATOM 4176 C CA . LEU B 1 230 ? -12.336 21.25 7.68 1 95.38 230 LEU B CA 1
ATOM 4177 C C . LEU B 1 230 ? -12.625 20.422 8.922 1 95.38 230 LEU B C 1
ATOM 4179 O O . LEU B 1 230 ? -11.734 20.203 9.75 1 95.38 230 LEU B O 1
ATOM 4183 N N . CYS B 1 231 ? -13.883 20.047 9 1 95.56 231 CYS B N 1
ATOM 4184 C CA . CYS B 1 231 ? -14.25 19.062 10.016 1 95.56 231 CYS B CA 1
ATOM 4185 C C . CYS B 1 231 ? -14.406 17.688 9.398 1 95.56 231 CYS B C 1
ATOM 4187 O O . CYS B 1 231 ? -14.984 17.531 8.32 1 95.56 231 CYS B O 1
ATOM 4189 N N . ALA B 1 232 ? -13.844 16.703 10.047 1 94.56 232 ALA B N 1
ATOM 4190 C CA . ALA B 1 232 ? -13.953 15.359 9.5 1 94.56 232 ALA B CA 1
ATOM 4191 C C . ALA B 1 232 ? -13.969 14.312 10.609 1 94.56 232 ALA B C 1
ATOM 4193 O O . ALA B 1 232 ? -13.461 14.555 11.703 1 94.56 232 ALA B O 1
ATOM 4194 N N . GLY B 1 233 ? -14.5 13.188 10.352 1 91.62 233 GLY B N 1
ATOM 4195 C CA . GLY B 1 233 ? -14.656 12.047 11.242 1 91.62 233 GLY B CA 1
ATOM 4196 C C . GLY B 1 233 ? -15.938 11.273 10.992 1 91.62 233 GLY B C 1
ATOM 4197 O O . GLY B 1 233 ? -16.516 11.352 9.914 1 91.62 233 GLY B O 1
ATOM 4198 N N . ASP B 1 234 ? -16.203 10.406 11.875 1 89.44 234 ASP B N 1
ATOM 4199 C CA . ASP B 1 234 ? -17.516 9.766 11.93 1 89.44 234 ASP B CA 1
ATOM 4200 C C . ASP B 1 234 ? -18.375 10.375 13.039 1 89.44 234 ASP B C 1
ATOM 4202 O O . ASP B 1 234 ? -18.281 9.977 14.195 1 89.44 234 ASP B O 1
ATOM 4206 N N . TYR B 1 235 ? -19.172 11.336 12.602 1 89 235 TYR B N 1
ATOM 4207 C CA . TYR B 1 235 ? -19.922 12.133 13.57 1 89 235 TYR B CA 1
ATOM 4208 C C . TYR B 1 235 ? -20.938 11.273 14.32 1 89 235 TYR B C 1
ATOM 4210 O O . TYR B 1 235 ? -21.141 11.461 15.516 1 89 235 TYR B O 1
ATOM 4218 N N . GLU B 1 236 ? -21.562 10.328 13.688 1 89.19 236 GLU B N 1
ATOM 4219 C CA . GLU B 1 236 ? -22.656 9.539 14.242 1 89.19 236 GLU B CA 1
ATOM 4220 C C . GLU B 1 236 ? -22.141 8.438 15.156 1 89.19 236 GLU B C 1
ATOM 4222 O O . GLU B 1 236 ? -22.703 8.195 16.234 1 89.19 236 GLU B O 1
ATOM 4227 N N . HIS B 1 237 ? -21.047 7.836 14.773 1 88.94 237 HIS B N 1
ATOM 4228 C CA . HIS B 1 237 ? -20.656 6.633 15.492 1 88.94 237 HIS B CA 1
ATOM 4229 C C . HIS B 1 237 ? -19.359 6.852 16.266 1 88.94 237 HIS B C 1
ATOM 4231 O O . HIS B 1 237 ? -19.031 6.078 17.172 1 88.94 237 HIS B O 1
ATOM 4237 N N . GLY B 1 238 ? -18.609 7.875 15.875 1 85.56 238 GLY B N 1
ATOM 4238 C CA . GLY B 1 238 ? -17.281 8.031 16.438 1 85.56 238 GLY B CA 1
ATOM 4239 C C . GLY B 1 238 ? -16.297 6.996 15.938 1 85.56 238 GLY B C 1
ATOM 4240 O O . GLY B 1 238 ? -16.578 6.27 14.984 1 85.56 238 GLY B O 1
ATOM 4241 N N . GLY B 1 239 ? -15.039 7.059 16.453 1 84.19 239 GLY B N 1
ATOM 4242 C CA . GLY B 1 239 ? -14.055 6.023 16.188 1 84.19 239 GLY B CA 1
ATOM 4243 C C . GLY B 1 239 ? -13.133 6.371 15.031 1 84.19 239 GLY B C 1
ATOM 4244 O O . GLY B 1 239 ? -12.07 5.762 14.875 1 84.19 239 GLY B O 1
ATOM 4245 N N . ARG B 1 240 ? -13.531 7.227 14.164 1 85.44 240 ARG B N 1
ATOM 4246 C CA . ARG B 1 240 ? -12.695 7.684 13.062 1 85.44 240 ARG B CA 1
ATOM 4247 C C . ARG B 1 240 ? -12.211 9.109 13.289 1 85.44 240 ARG B C 1
ATOM 4249 O O . ARG B 1 240 ? -12.922 10.07 12.984 1 85.44 240 ARG B O 1
ATOM 4256 N N . ASP B 1 241 ? -10.977 9.188 13.836 1 85.5 241 ASP B N 1
ATOM 4257 C CA . ASP B 1 241 ? -10.469 10.484 14.258 1 85.5 241 ASP B CA 1
ATOM 4258 C C . ASP B 1 241 ? -8.953 10.461 14.43 1 85.5 241 ASP B C 1
ATOM 4260 O O . ASP B 1 241 ? -8.352 9.383 14.539 1 85.5 241 ASP B O 1
ATOM 4264 N N . THR B 1 242 ? -8.391 11.648 14.297 1 88.56 242 THR B N 1
ATOM 4265 C CA . THR B 1 242 ? -7.039 11.82 14.812 1 88.56 242 THR B CA 1
ATOM 4266 C C . THR B 1 242 ? -7.055 12.078 16.312 1 88.56 242 THR B C 1
ATOM 4268 O O . THR B 1 242 ? -8.062 12.539 16.859 1 88.56 242 THR B O 1
ATOM 4271 N N . CYS B 1 243 ? -5.961 11.695 16.953 1 89.75 243 CYS B N 1
ATOM 4272 C CA . CYS B 1 243 ? -5.84 11.836 18.391 1 89.75 243 CYS B CA 1
ATOM 4273 C C . CYS B 1 243 ? -4.52 12.508 18.766 1 89.75 243 CYS B C 1
ATOM 4275 O O . CYS B 1 243 ? -3.814 13.023 17.891 1 89.75 243 CYS B O 1
ATOM 4277 N N . GLN B 1 244 ? -4.441 12.656 20.125 1 86.44 244 GLN B N 1
ATOM 4278 C CA . GLN B 1 244 ? -3.209 13.281 20.594 1 86.44 244 GLN B CA 1
ATOM 4279 C C . GLN B 1 244 ? -1.982 12.602 19.984 1 86.44 244 GLN B C 1
ATOM 4281 O O . GLN B 1 244 ? -1.887 11.375 20 1 86.44 244 GLN B O 1
ATOM 4286 N N . GLY B 1 245 ? -1.115 13.383 19.438 1 90.5 245 GLY B N 1
ATOM 4287 C CA . GLY B 1 245 ? 0.088 12.867 18.812 1 90.5 245 GLY B CA 1
ATOM 4288 C C . GLY B 1 245 ? 0.014 12.875 17.297 1 90.5 245 GLY B C 1
ATOM 4289 O O . GLY B 1 245 ? 1.026 12.688 16.609 1 90.5 245 GLY B O 1
ATOM 4290 N N . ASP B 1 246 ? -1.125 13.094 16.797 1 94.88 246 ASP B N 1
ATOM 4291 C CA . ASP B 1 246 ? -1.302 13.117 15.352 1 94.88 246 ASP B CA 1
ATOM 4292 C C . ASP B 1 246 ? -1.199 14.539 14.805 1 94.88 246 ASP B C 1
ATOM 4294 O O . ASP B 1 246 ? -1.209 14.742 13.586 1 94.88 246 ASP B O 1
ATOM 4298 N N . SER B 1 247 ? -1.032 15.477 15.68 1 97.19 247 SER B N 1
ATOM 4299 C CA . SER B 1 247 ? -1.023 16.875 15.289 1 97.19 247 SER B CA 1
ATOM 4300 C C . SER B 1 247 ? -0.021 17.141 14.164 1 97.19 247 SER B C 1
ATOM 4302 O O . SER B 1 247 ? 1.086 16.594 14.18 1 97.19 247 SER B O 1
ATOM 4304 N N . GLY B 1 248 ? -0.497 17.984 13.258 1 98.69 248 GLY B N 1
ATOM 4305 C CA . GLY B 1 248 ? 0.386 18.359 12.164 1 98.69 248 GLY B CA 1
ATOM 4306 C C . GLY B 1 248 ? 0.427 17.312 11.055 1 98.69 248 GLY B C 1
ATOM 4307 O O . GLY B 1 248 ? 0.895 17.609 9.953 1 98.69 248 GLY B O 1
ATOM 4308 N N . GLY B 1 249 ? -0.037 16.156 11.344 1 98.56 249 GLY B N 1
ATOM 4309 C CA . GLY B 1 249 ? -0.035 15.078 10.367 1 98.56 249 GLY B CA 1
ATOM 4310 C C . GLY B 1 249 ? -0.985 15.32 9.211 1 98.56 249 GLY B C 1
ATOM 4311 O O . GLY B 1 249 ? -1.857 16.188 9.289 1 98.56 249 GLY B O 1
ATOM 4312 N N . PRO B 1 250 ? -0.842 14.539 8.195 1 98.5 250 PRO B N 1
ATOM 4313 C CA . PRO B 1 250 ? -1.574 14.805 6.953 1 98.5 250 PRO B CA 1
ATOM 4314 C C . PRO B 1 250 ? -2.98 14.203 6.957 1 98.5 250 PRO B C 1
ATOM 4316 O O . PRO B 1 250 ? -3.18 13.094 7.453 1 98.5 250 PRO B O 1
ATOM 4319 N N . MET B 1 251 ? -3.922 14.961 6.555 1 97.62 251 MET B N 1
ATOM 4320 C CA . MET B 1 251 ? -5.129 14.477 5.891 1 97.62 251 MET B CA 1
ATOM 4321 C C . MET B 1 251 ? -4.957 14.484 4.375 1 97.62 251 MET B C 1
ATOM 4323 O O . MET B 1 251 ? -4.676 15.523 3.781 1 97.62 251 MET B O 1
ATOM 4327 N N . GLN B 1 252 ? -5.141 13.266 3.762 1 97.06 252 GLN B N 1
ATOM 4328 C CA . GLN B 1 252 ? -4.711 13.195 2.369 1 97.06 252 GLN B CA 1
ATOM 4329 C C . GLN B 1 252 ? -5.652 12.328 1.545 1 97.06 252 GLN B C 1
ATOM 4331 O O . GLN B 1 252 ? -6.5 11.625 2.1 1 97.06 252 GLN B O 1
ATOM 4336 N N . ILE B 1 253 ? -5.484 12.5 0.266 1 94.62 253 ILE B N 1
ATOM 4337 C CA . ILE B 1 253 ? -6.121 11.633 -0.716 1 94.62 253 ILE B CA 1
ATOM 4338 C C . ILE B 1 253 ? -5.062 11.039 -1.641 1 94.62 253 ILE B C 1
ATOM 4340 O O . ILE B 1 253 ? -3.982 11.609 -1.807 1 94.62 253 ILE B O 1
ATOM 4344 N N . MET B 1 254 ? -5.301 9.852 -2.041 1 88.81 254 MET B N 1
ATOM 4345 C CA . MET B 1 254 ? -4.547 9.266 -3.146 1 88.81 254 MET B CA 1
ATOM 4346 C C . MET B 1 254 ? -5.48 8.836 -4.27 1 88.81 254 MET B C 1
ATOM 4348 O O . MET B 1 254 ? -6.387 8.023 -4.055 1 88.81 254 MET B O 1
ATOM 4352 N N . GLU B 1 255 ? -5.223 9.344 -5.414 1 83.31 255 GLU B N 1
ATOM 4353 C CA . GLU B 1 255 ? -6.059 9 -6.562 1 83.31 255 GLU B CA 1
ATOM 4354 C C . GLU B 1 255 ? -5.672 7.645 -7.137 1 83.31 255 GLU B C 1
ATOM 4356 O O . GLU B 1 255 ? -4.484 7.32 -7.238 1 83.31 255 GLU B O 1
ATOM 4361 N N . ASP B 1 256 ? -6.648 6.793 -7.457 1 74.25 256 ASP B N 1
ATOM 4362 C CA . ASP B 1 256 ? -6.43 5.445 -7.973 1 74.25 256 ASP B CA 1
ATOM 4363 C C . ASP B 1 256 ? -5.91 5.48 -9.406 1 74.25 256 ASP B C 1
ATOM 4365 O O . ASP B 1 256 ? -5.145 4.609 -9.82 1 74.25 256 ASP B O 1
ATOM 4369 N N . ARG B 1 257 ? -6.43 6.402 -10.242 1 81.5 257 ARG B N 1
ATOM 4370 C CA . ARG B 1 257 ? -6.016 6.535 -11.633 1 81.5 257 ARG B CA 1
ATOM 4371 C C . ARG B 1 257 ? -5.371 7.895 -11.883 1 81.5 257 ARG B C 1
ATOM 4373 O O . ARG B 1 257 ? -5.902 8.93 -11.469 1 81.5 257 ARG B O 1
ATOM 4380 N N . VAL B 1 258 ? -4.227 7.836 -12.43 1 91.75 258 VAL B N 1
ATOM 4381 C CA . VAL B 1 258 ? -3.516 9.078 -12.711 1 91.75 258 VAL B CA 1
ATOM 4382 C C . VAL B 1 258 ? -3.107 9.117 -14.188 1 91.75 258 VAL B C 1
ATOM 4384 O O . VAL B 1 258 ? -2.963 8.078 -14.828 1 91.75 258 VAL B O 1
ATOM 4387 N N . ASP B 1 259 ? -3.006 10.367 -14.781 1 95 259 ASP B N 1
ATOM 4388 C CA . ASP B 1 259 ? -2.611 10.523 -16.188 1 95 259 ASP B CA 1
ATOM 4389 C C . ASP B 1 259 ? -1.195 11.086 -16.297 1 95 259 ASP B C 1
ATOM 4391 O O . ASP B 1 259 ? -0.645 11.18 -17.391 1 95 259 ASP B O 1
ATOM 4395 N N . CYS B 1 260 ? -0.598 11.492 -15.188 1 96.88 260 CYS B N 1
ATOM 4396 C CA . CYS B 1 260 ? 0.771 11.984 -15.078 1 96.88 260 CYS B CA 1
ATOM 4397 C C . CYS B 1 260 ? 0.941 13.289 -15.844 1 96.88 260 CYS B C 1
ATOM 4399 O O . CYS B 1 260 ? 2.037 13.602 -16.312 1 96.88 260 CYS B O 1
ATOM 4401 N N . VAL B 1 261 ? -0.172 13.969 -16.078 1 96.88 261 VAL B N 1
ATOM 4402 C CA . VAL B 1 261 ? -0.178 15.32 -16.641 1 96.88 261 VAL B CA 1
ATOM 4403 C C . VAL B 1 261 ? -0.855 16.266 -15.656 1 96.88 261 VAL B C 1
ATOM 4405 O O . VAL B 1 261 ? -0.268 17.281 -15.258 1 96.88 261 VAL B O 1
ATOM 4408 N N . HIS B 1 262 ? -2.025 15.875 -15.156 1 94.12 262 HIS B N 1
ATOM 4409 C CA . HIS B 1 262 ? -2.799 16.719 -14.258 1 94.12 262 HIS B CA 1
ATOM 4410 C C . HIS B 1 262 ? -2.783 16.172 -12.836 1 94.12 262 HIS B C 1
ATOM 4412 O O . HIS B 1 262 ? -3.018 16.922 -11.875 1 94.12 262 HIS B O 1
ATOM 4418 N N . ASN B 1 263 ? -2.623 14.938 -12.719 1 94.06 263 ASN B N 1
ATOM 4419 C CA . ASN B 1 263 ? -2.494 14.258 -11.43 1 94.06 263 ASN B CA 1
ATOM 4420 C C . ASN B 1 263 ? -1.417 13.18 -11.469 1 94.06 263 ASN B C 1
ATOM 4422 O O . ASN B 1 263 ? -0.991 12.758 -12.547 1 94.06 263 ASN B O 1
ATOM 4426 N N . PHE B 1 264 ? -0.912 12.82 -10.359 1 96.19 264 PHE B N 1
ATOM 4427 C CA . PHE B 1 264 ? 0.274 11.977 -10.25 1 96.19 264 PHE B CA 1
ATOM 4428 C C . PHE B 1 264 ? 0.087 10.914 -9.18 1 96.19 264 PHE B C 1
ATOM 4430 O O . PHE B 1 264 ? -0.813 11.016 -8.344 1 96.19 264 PHE B O 1
ATOM 4437 N N . PRO B 1 265 ? 0.898 9.773 -9.258 1 94.88 265 PRO B N 1
ATOM 4438 C CA . PRO B 1 265 ? 0.783 8.734 -8.234 1 94.88 265 PRO B CA 1
ATOM 4439 C C . PRO B 1 265 ? 1.467 9.117 -6.926 1 94.88 265 PRO B C 1
ATOM 4441 O O . PRO B 1 265 ? 2.301 8.367 -6.418 1 94.88 265 PRO B O 1
ATOM 4444 N N . LEU B 1 266 ? 1.091 10.273 -6.418 1 97.12 266 LEU B N 1
ATOM 4445 C CA . LEU B 1 266 ? 1.538 10.852 -5.156 1 97.12 266 LEU B CA 1
ATOM 4446 C C . LEU B 1 266 ? 0.349 11.227 -4.273 1 97.12 266 LEU B C 1
ATOM 4448 O O . LEU B 1 266 ? -0.739 11.508 -4.781 1 97.12 266 LEU B O 1
ATOM 4452 N N . HIS B 1 267 ? 0.574 11.148 -2.969 1 97.44 267 HIS B N 1
ATOM 4453 C CA . HIS B 1 267 ? -0.458 11.625 -2.059 1 97.44 267 HIS B CA 1
ATOM 4454 C C . HIS B 1 267 ? -0.66 13.133 -2.201 1 97.44 267 HIS B C 1
ATOM 4456 O O . HIS B 1 267 ? 0.281 13.859 -2.523 1 97.44 267 HIS B O 1
ATOM 4462 N N . THR B 1 268 ? -1.882 13.531 -2.025 1 97.31 268 THR B N 1
ATOM 4463 C CA . THR B 1 268 ? -2.225 14.953 -2.027 1 97.31 268 THR B CA 1
ATOM 4464 C C . THR B 1 268 ? -2.734 15.383 -0.656 1 97.31 268 THR B C 1
ATOM 4466 O O . THR B 1 268 ? -3.699 14.82 -0.137 1 97.31 268 THR B O 1
ATOM 4469 N N . ILE B 1 269 ? -2.064 16.391 -0.127 1 98.5 269 ILE B N 1
ATOM 4470 C CA . ILE B 1 269 ? -2.408 16.859 1.213 1 98.5 269 ILE B CA 1
ATOM 4471 C C . ILE B 1 269 ? -3.596 17.812 1.139 1 98.5 269 ILE B C 1
ATOM 4473 O O . ILE B 1 269 ? -3.502 18.891 0.532 1 98.5 269 ILE B O 1
ATOM 4477 N N . VAL B 1 270 ? -4.664 17.453 1.784 1 97.81 270 VAL B N 1
ATOM 4478 C CA . VAL B 1 270 ? -5.887 18.234 1.805 1 97.81 270 VAL B CA 1
ATOM 4479 C C . VAL B 1 270 ? -5.953 19.062 3.094 1 97.81 270 VAL B C 1
ATOM 4481 O O . VAL B 1 270 ? -6.441 20.188 3.092 1 97.81 270 VAL B O 1
ATOM 4484 N N . GLY B 1 271 ? -5.43 18.438 4.129 1 98.25 271 GLY B N 1
ATOM 4485 C CA . GLY B 1 271 ? -5.516 19.109 5.418 1 98.25 271 GLY B CA 1
ATOM 4486 C C . GLY B 1 271 ? -4.355 18.781 6.34 1 98.25 271 GLY B C 1
ATOM 4487 O O . GLY B 1 271 ? -3.635 17.797 6.109 1 98.25 271 GLY B O 1
ATOM 4488 N N . VAL B 1 272 ? -4.238 19.641 7.336 1 98.81 272 VAL B N 1
ATOM 4489 C CA . VAL B 1 272 ? -3.283 19.469 8.422 1 98.81 272 VAL B CA 1
ATOM 4490 C C . VAL B 1 272 ? -4.031 19.234 9.734 1 98.81 272 VAL B C 1
ATOM 4492 O O . VAL B 1 272 ? -4.887 20.031 10.117 1 98.81 272 VAL B O 1
ATOM 4495 N N . THR B 1 273 ? -3.705 18.141 10.406 1 98.5 273 THR B N 1
ATOM 4496 C CA . THR B 1 273 ? -4.363 17.859 11.672 1 98.5 273 THR B CA 1
ATOM 4497 C C . THR B 1 273 ? -4.137 18.984 12.664 1 98.5 273 THR B C 1
ATOM 4499 O O . THR B 1 273 ? -2.994 19.281 13.031 1 98.5 273 THR B O 1
ATOM 4502 N N . SER B 1 274 ? -5.23 19.578 13.18 1 98.19 274 SER B N 1
ATOM 4503 C CA . SER B 1 274 ? -5.117 20.781 14.008 1 98.19 274 SER B CA 1
ATOM 4504 C C . SER B 1 274 ? -5.574 20.5 15.438 1 98.19 274 SER B C 1
ATOM 4506 O O . SER B 1 274 ? -4.762 20.5 16.359 1 98.19 274 SER B O 1
ATOM 4508 N N . PHE B 1 275 ? -6.875 20.281 15.602 1 95.62 275 PHE B N 1
ATOM 4509 C CA . PHE B 1 275 ? -7.359 20.047 16.953 1 95.62 275 PHE B CA 1
ATOM 4510 C C . PHE B 1 275 ? -8.641 19.219 16.938 1 95.62 275 PHE B C 1
ATOM 4512 O O . PHE B 1 275 ? -9.234 19 15.883 1 95.62 275 PHE B O 1
ATOM 4519 N N . GLY B 1 276 ? -9 18.766 18.016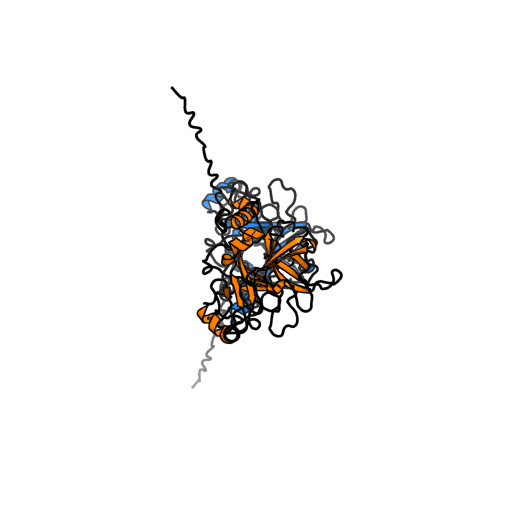 1 90.69 276 GLY B N 1
ATOM 4520 C CA . GLY B 1 276 ? -10.211 17.984 18.281 1 90.69 276 GLY B CA 1
ATOM 4521 C C . GLY B 1 276 ? -10.43 17.703 19.75 1 90.69 276 GLY B C 1
ATOM 4522 O O . GLY B 1 276 ? -9.555 17.953 20.578 1 90.69 276 GLY B O 1
ATOM 4523 N N . ARG B 1 277 ? -11.695 17.266 19.953 1 85.44 277 ARG B N 1
ATOM 4524 C CA . ARG B 1 277 ? -12.008 16.891 21.312 1 85.44 277 ARG B CA 1
ATOM 4525 C C . ARG B 1 277 ? -11.938 15.375 21.5 1 85.44 277 ARG B C 1
ATOM 4527 O O . ARG B 1 277 ? -12.477 14.625 20.672 1 85.44 277 ARG B O 1
ATOM 4534 N N . ASP B 1 278 ? -11.266 14.945 22.5 1 84.69 278 ASP B N 1
ATOM 4535 C CA . ASP B 1 278 ? -11.148 13.523 22.797 1 84.69 278 ASP B CA 1
ATOM 4536 C C . ASP B 1 278 ? -10.555 12.766 21.625 1 84.69 278 ASP B C 1
ATOM 4538 O O . ASP B 1 278 ? -9.828 13.336 20.812 1 84.69 278 ASP B O 1
ATOM 4542 N N . CYS B 1 279 ? -10.617 11.445 21.656 1 85.69 279 CYS B N 1
ATOM 4543 C CA . CYS B 1 279 ? -10.086 10.57 20.609 1 85.69 279 CYS B CA 1
ATOM 4544 C C . CYS B 1 279 ? -11.18 9.664 20.062 1 85.69 279 CYS B C 1
ATOM 4546 O O . CYS B 1 279 ? -11.375 8.555 20.547 1 85.69 279 CYS B O 1
ATOM 4548 N N . GLY B 1 280 ? -11.82 10.172 19.031 1 84.44 280 GLY B N 1
ATOM 4549 C CA . GLY B 1 280 ? -12.812 9.359 18.344 1 84.44 280 GLY B CA 1
ATOM 4550 C C . GLY B 1 280 ? -14.148 9.305 19.062 1 84.44 280 GLY B C 1
ATOM 4551 O O . GLY B 1 280 ? -14.891 8.336 18.938 1 84.44 280 GLY B O 1
ATOM 4552 N N . ARG B 1 281 ? -14.375 10.305 19.875 1 85.75 281 ARG B N 1
ATOM 4553 C CA . ARG B 1 281 ? -15.656 10.367 20.594 1 85.75 281 ARG B CA 1
ATOM 4554 C C . ARG B 1 281 ? -16.781 10.75 19.641 1 85.75 281 ARG B C 1
ATOM 4556 O O . ARG B 1 281 ? -16.609 11.586 18.75 1 85.75 281 ARG B O 1
ATOM 4563 N N . LYS B 1 282 ? -17.969 10.109 19.938 1 89.38 282 LYS B N 1
ATOM 4564 C CA . LYS B 1 282 ? -19.172 10.461 19.172 1 89.38 282 LYS B CA 1
ATOM 4565 C C . LYS B 1 282 ? -19.453 11.953 19.266 1 89.38 282 LYS B C 1
ATOM 4567 O O . LYS B 1 282 ? -19.312 12.562 20.328 1 89.38 282 LYS B O 1
ATOM 4572 N N . MET B 1 283 ? -19.812 12.57 18.094 1 91.31 283 MET B N 1
ATOM 4573 C CA . MET B 1 283 ? -20.203 13.977 17.969 1 91.31 283 MET B CA 1
ATOM 4574 C C . MET B 1 283 ? -19.031 14.891 18.328 1 91.31 283 MET B C 1
ATOM 4576 O O . MET B 1 283 ? -19.234 15.977 18.891 1 91.31 283 MET B O 1
ATOM 4580 N N . ALA B 1 284 ? -17.844 14.43 18.109 1 90.88 284 ALA B N 1
ATOM 4581 C CA . ALA B 1 284 ? -16.625 15.203 18.344 1 90.88 284 ALA B CA 1
ATOM 4582 C C . ALA B 1 284 ? -15.664 15.086 17.172 1 90.88 284 ALA B C 1
ATOM 4584 O O . ALA B 1 284 ? -14.617 14.43 17.281 1 90.88 284 ALA B O 1
ATOM 4585 N N . PRO B 1 285 ? -15.953 15.734 16.078 1 92.62 285 PRO B N 1
ATOM 4586 C CA . PRO B 1 285 ? -15.109 15.625 14.898 1 92.62 285 PRO B CA 1
ATOM 4587 C C . PRO B 1 285 ? -13.734 16.266 15.094 1 92.62 285 PRO B C 1
ATOM 4589 O O . PRO B 1 285 ? -13.586 17.172 15.914 1 92.62 285 PRO B O 1
ATOM 4592 N N . GLY B 1 286 ? -12.75 15.711 14.414 1 95 286 GLY B N 1
ATOM 4593 C CA . GLY B 1 286 ? -11.477 16.406 14.289 1 95 286 GLY B CA 1
ATOM 4594 C C . GLY B 1 286 ? -11.539 17.594 13.352 1 95 286 GLY B C 1
ATOM 4595 O O . GLY B 1 286 ? -12.328 17.609 12.406 1 95 286 GLY B O 1
ATOM 4596 N N . VAL B 1 287 ? -10.75 18.594 13.68 1 97.5 287 VAL B N 1
ATOM 4597 C CA . VAL B 1 287 ? -10.672 19.781 12.836 1 97.5 287 VAL B CA 1
ATOM 4598 C C . VAL B 1 287 ? -9.289 19.859 12.188 1 97.5 287 VAL B C 1
ATOM 4600 O O . VAL B 1 287 ? -8.273 19.625 12.836 1 97.5 287 VAL B O 1
ATOM 4603 N N . TYR B 1 288 ? -9.305 20.172 10.938 1 98.12 288 TYR B N 1
ATOM 4604 C CA . TYR B 1 288 ? -8.102 20.219 10.109 1 98.12 288 TYR B CA 1
ATOM 4605 C C . TYR B 1 288 ? -7.973 21.578 9.414 1 98.12 288 TYR B C 1
ATOM 4607 O O . TYR B 1 288 ? -8.977 22.188 9.031 1 98.12 288 TYR B O 1
ATOM 4615 N N . THR B 1 289 ? -6.723 22.031 9.32 1 98.62 289 THR B N 1
ATOM 4616 C CA . THR B 1 289 ? -6.48 23.219 8.516 1 98.62 289 THR B CA 1
ATOM 4617 C C . THR B 1 289 ? -6.562 22.891 7.027 1 98.62 289 THR B C 1
ATOM 4619 O O . THR B 1 289 ? -5.914 21.953 6.559 1 98.62 289 THR B O 1
ATOM 4622 N N . LYS B 1 290 ? -7.375 23.625 6.309 1 98 290 LYS B N 1
ATOM 4623 C CA . LYS B 1 290 ? -7.574 23.375 4.883 1 98 290 LYS B CA 1
ATOM 4624 C C . LYS B 1 290 ? -6.414 23.922 4.062 1 98 290 LYS B C 1
ATOM 4626 O O . LYS B 1 290 ? -6.301 25.141 3.877 1 98 290 LYS B O 1
ATOM 4631 N N . VAL B 1 291 ? -5.688 23.078 3.426 1 98.5 291 VAL B N 1
ATOM 4632 C CA . VAL B 1 291 ? -4.414 23.422 2.805 1 98.5 291 VAL B CA 1
ATOM 4633 C C . VAL B 1 291 ? -4.66 24.344 1.604 1 98.5 291 VAL B C 1
ATOM 4635 O O . VAL B 1 291 ? -3.893 25.281 1.358 1 98.5 291 VAL B O 1
ATOM 4638 N N . SER B 1 292 ? -5.707 24.141 0.866 1 97.75 292 SER B N 1
ATOM 4639 C CA . SER B 1 292 ? -5.973 24.875 -0.362 1 97.75 292 SER B CA 1
ATOM 4640 C C . SER B 1 292 ? -6.094 26.375 -0.09 1 97.75 292 SER B C 1
ATOM 4642 O O . SER B 1 292 ? -5.852 27.188 -0.98 1 97.75 292 SER B O 1
ATOM 4644 N N . LYS B 1 293 ? -6.371 26.719 1.129 1 97.75 293 LYS B N 1
ATOM 4645 C CA . LYS B 1 293 ? -6.574 28.125 1.487 1 97.75 293 LYS B CA 1
ATOM 4646 C C . LYS B 1 293 ? -5.25 28.797 1.834 1 97.75 293 LYS B C 1
ATOM 4648 O O . LYS B 1 293 ? -5.191 30.016 1.991 1 97.75 293 LYS B O 1
ATOM 4653 N N . TYR B 1 294 ? -4.227 28.047 1.822 1 98.44 294 TYR B N 1
ATOM 4654 C CA . TYR B 1 294 ? -2.939 28.594 2.252 1 98.44 294 TYR B CA 1
ATOM 4655 C C . TYR B 1 294 ? -1.878 28.375 1.178 1 98.44 294 TYR B C 1
ATOM 4657 O O . TYR B 1 294 ? -0.682 28.516 1.443 1 98.44 294 TYR B O 1
ATOM 4665 N N . VAL B 1 295 ? -2.219 28.078 -0.012 1 98.31 295 VAL B N 1
ATOM 4666 C CA . VAL B 1 295 ? -1.296 27.703 -1.076 1 98.31 295 VAL B CA 1
ATOM 4667 C C . VAL B 1 295 ? -0.372 28.875 -1.4 1 98.31 295 VAL B C 1
ATOM 4669 O O . VAL B 1 295 ? 0.839 28.688 -1.554 1 98.31 295 VAL B O 1
ATOM 4672 N N . GLU B 1 296 ? -0.928 30.062 -1.5 1 97.31 296 GLU B N 1
ATOM 4673 C CA . GLU B 1 296 ? -0.107 31.234 -1.812 1 97.31 296 GLU B CA 1
ATOM 4674 C C . GLU B 1 296 ? 0.979 31.438 -0.761 1 97.31 296 GLU B C 1
ATOM 4676 O O . GLU B 1 296 ? 2.145 31.656 -1.099 1 97.31 296 GLU B O 1
ATOM 4681 N N . TRP B 1 297 ? 0.579 31.391 0.465 1 98.31 297 TRP B N 1
ATOM 4682 C CA . TRP B 1 297 ? 1.527 31.547 1.563 1 98.31 297 TRP B CA 1
ATOM 4683 C C . TRP B 1 297 ? 2.611 30.469 1.497 1 98.31 297 TRP B C 1
ATOM 4685 O O . TRP B 1 297 ? 3.801 30.766 1.628 1 98.31 297 TRP B O 1
ATOM 4695 N N . ILE B 1 298 ? 2.266 29.172 1.26 1 98.75 298 ILE B N 1
ATOM 4696 C CA . ILE B 1 298 ? 3.199 28.062 1.178 1 98.75 298 ILE B CA 1
ATOM 4697 C C . ILE B 1 298 ? 4.164 28.281 0.016 1 98.75 298 ILE B C 1
ATOM 4699 O O . ILE B 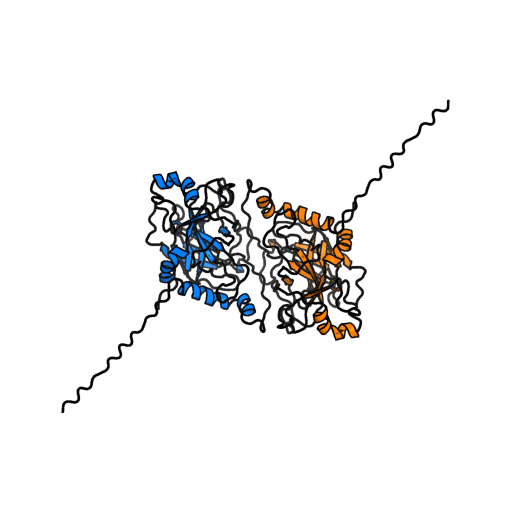1 298 ? 5.379 28.141 0.177 1 98.75 298 ILE B O 1
ATOM 4703 N N . GLU B 1 299 ? 3.646 28.656 -1.113 1 98.25 299 GLU B N 1
ATOM 4704 C CA . GLU B 1 299 ? 4.457 28.828 -2.318 1 98.25 299 GLU B CA 1
ATOM 4705 C C . GLU B 1 299 ? 5.516 29.906 -2.131 1 98.25 299 GLU B C 1
ATOM 4707 O O . GLU B 1 299 ? 6.637 29.766 -2.625 1 98.25 299 GLU B O 1
ATOM 4712 N N . ASN B 1 300 ? 5.148 30.938 -1.465 1 97.69 300 ASN B N 1
ATOM 4713 C CA . ASN B 1 300 ? 6.062 32.062 -1.272 1 97.69 300 ASN B CA 1
ATOM 4714 C C . ASN B 1 300 ? 7.254 31.672 -0.404 1 97.69 300 ASN B C 1
ATOM 4716 O O . ASN B 1 300 ? 8.328 32.25 -0.52 1 97.69 300 ASN B O 1
ATOM 4720 N N . ILE B 1 301 ? 7.07 30.703 0.392 1 98.38 301 ILE B N 1
ATOM 4721 C CA . ILE B 1 301 ? 8.125 30.297 1.313 1 98.38 301 ILE B CA 1
ATOM 4722 C C . ILE B 1 301 ? 8.891 29.109 0.731 1 98.38 301 ILE B C 1
ATOM 4724 O O . ILE B 1 301 ? 10.125 29.109 0.712 1 98.38 301 ILE B O 1
ATOM 4728 N N . VAL B 1 302 ? 8.266 28.094 0.232 1 98.38 302 VAL B N 1
ATOM 4729 C CA . VAL B 1 302 ? 8.844 26.828 -0.19 1 98.38 302 VAL B CA 1
ATOM 4730 C C . VAL B 1 302 ? 9.5 26.984 -1.559 1 98.38 302 VAL B C 1
ATOM 4732 O O . VAL B 1 302 ? 10.57 26.422 -1.814 1 98.38 302 VAL B O 1
ATOM 4735 N N . TRP B 1 303 ? 8.844 27.703 -2.422 1 97.06 303 TRP B N 1
ATOM 4736 C CA . TRP B 1 303 ? 9.344 27.953 -3.771 1 97.06 303 TRP B CA 1
ATOM 4737 C C . TRP B 1 303 ? 9.383 29.438 -4.074 1 97.06 303 TRP B C 1
ATOM 4739 O O . TRP B 1 303 ? 8.688 29.922 -4.969 1 97.06 303 TRP B O 1
ATOM 4749 N N . PRO B 1 304 ? 10.258 30.094 -3.428 1 92.88 304 PRO B N 1
ATOM 4750 C CA . PRO B 1 304 ? 10.32 31.547 -3.646 1 92.88 304 PRO B CA 1
ATOM 4751 C C . PRO B 1 304 ? 10.828 31.906 -5.039 1 92.88 304 PRO B C 1
ATOM 4753 O O . PRO B 1 304 ? 11.57 31.141 -5.652 1 92.88 304 PRO B O 1
ATOM 4756 N N . ASN B 1 305 ? 10.258 33 -5.543 1 79.25 305 ASN B N 1
ATOM 4757 C CA . ASN B 1 305 ? 10.711 33.531 -6.836 1 79.25 305 ASN B CA 1
ATOM 4758 C C . ASN B 1 305 ? 12.203 33.812 -6.828 1 79.25 305 ASN B C 1
ATOM 4760 O O . ASN B 1 305 ? 12.75 34.25 -5.812 1 79.25 305 ASN B O 1
ATOM 4764 N N . ARG B 1 306 ? 12.922 33.281 -7.84 1 61.12 306 ARG B N 1
ATOM 4765 C CA . ARG B 1 306 ? 14.32 33.688 -8 1 61.12 306 ARG B CA 1
ATOM 4766 C C . ARG B 1 306 ? 14.43 35.156 -8.422 1 61.12 306 ARG B C 1
ATOM 4768 O O . ARG B 1 306 ? 13.555 35.656 -9.117 1 61.12 306 ARG B O 1
#